Protein AF-A0A1J4JX79-F1 (afdb_monomer)

Radius of gyration: 37.57 Å; Cα contacts (8 Å, |Δi|>4): 504; chains: 1; bounding box: 69×90×106 Å

Mean predicted aligned error: 12.21 Å

Structure (mmCIF, N/CA/C/O backbone):
data_AF-A0A1J4JX79-F1
#
_entry.id   AF-A0A1J4JX79-F1
#
loop_
_atom_site.group_PDB
_atom_site.id
_atom_site.type_symbol
_atom_site.label_atom_id
_atom_site.label_alt_id
_atom_site.label_comp_id
_atom_site.label_asym_id
_atom_site.label_entity_id
_atom_site.label_seq_id
_atom_site.pdbx_PDB_ins_code
_atom_site.Cartn_x
_atom_site.Cartn_y
_atom_site.Cartn_z
_atom_site.occupancy
_atom_site.B_iso_or_equiv
_atom_site.auth_seq_id
_atom_site.auth_comp_id
_atom_site.auth_asym_id
_atom_site.auth_atom_id
_atom_site.pdbx_PDB_model_num
ATOM 1 N N . MET A 1 1 ? 21.842 -24.647 -42.529 1.00 50.19 1 MET A N 1
ATOM 2 C CA . MET A 1 1 ? 20.367 -24.729 -42.440 1.00 50.19 1 MET A CA 1
ATOM 3 C C . MET A 1 1 ? 19.823 -25.209 -43.781 1.00 50.19 1 MET A C 1
ATOM 5 O O . MET A 1 1 ? 20.562 -25.178 -44.765 1.00 50.19 1 MET A O 1
ATOM 9 N N . THR A 1 2 ? 18.577 -25.678 -43.853 1.00 54.56 2 THR A N 1
ATOM 10 C CA . THR A 1 2 ? 17.917 -25.997 -45.130 1.00 54.56 2 THR A CA 1
ATOM 11 C C . THR A 1 2 ? 17.156 -24.779 -45.663 1.00 54.56 2 THR A C 1
ATOM 13 O O . THR A 1 2 ? 16.526 -24.044 -44.906 1.00 54.56 2 THR A O 1
ATOM 16 N N . LYS A 1 3 ? 17.167 -24.562 -46.988 1.00 63.88 3 LYS A N 1
ATOM 17 C CA . LYS A 1 3 ? 16.486 -23.411 -47.630 1.00 63.88 3 LYS A CA 1
ATOM 18 C C . LYS A 1 3 ? 14.965 -23.385 -47.395 1.00 63.88 3 LYS A C 1
ATOM 20 O O . LYS A 1 3 ? 14.329 -22.342 -47.551 1.00 63.88 3 LYS A O 1
ATOM 25 N N . ASN A 1 4 ? 14.390 -24.521 -47.001 1.00 77.12 4 ASN A N 1
ATOM 26 C CA . ASN A 1 4 ? 12.978 -24.656 -46.665 1.00 77.12 4 ASN A CA 1
ATOM 27 C C . ASN A 1 4 ? 12.612 -23.859 -45.401 1.00 77.12 4 ASN A C 1
ATOM 29 O O . ASN A 1 4 ? 11.545 -23.260 -45.370 1.00 77.12 4 ASN A O 1
ATOM 33 N N . GLU A 1 5 ? 13.498 -23.797 -44.401 1.00 84.38 5 GLU A N 1
ATOM 34 C CA . GLU A 1 5 ? 13.237 -23.131 -43.114 1.00 84.38 5 GLU A CA 1
ATOM 35 C C . GLU A 1 5 ? 13.076 -21.611 -43.274 1.00 84.38 5 GLU A C 1
ATOM 37 O O . GLU A 1 5 ? 12.078 -21.043 -42.836 1.00 84.38 5 GLU A O 1
ATOM 42 N N . ALA A 1 6 ? 14.008 -20.958 -43.979 1.00 85.06 6 ALA A N 1
ATOM 43 C CA . ALA A 1 6 ? 13.922 -19.528 -44.285 1.00 85.06 6 ALA A CA 1
ATOM 44 C C . ALA A 1 6 ? 12.691 -19.200 -45.153 1.00 85.06 6 ALA A C 1
ATOM 46 O O . ALA A 1 6 ? 12.017 -18.193 -44.939 1.00 85.06 6 ALA A O 1
ATOM 47 N N . THR A 1 7 ? 12.351 -20.092 -46.093 1.00 86.00 7 THR A N 1
ATOM 48 C CA . THR A 1 7 ? 11.141 -19.979 -46.927 1.00 86.00 7 THR A CA 1
ATOM 49 C C . THR A 1 7 ? 9.857 -20.116 -46.103 1.00 86.00 7 THR A C 1
ATOM 51 O O . THR A 1 7 ? 8.877 -19.427 -46.384 1.00 86.00 7 THR A O 1
ATOM 54 N N . GLN A 1 8 ? 9.845 -20.979 -45.084 1.00 87.19 8 GLN A N 1
ATOM 55 C CA . GLN A 1 8 ? 8.710 -21.142 -44.179 1.00 87.19 8 GLN A CA 1
ATOM 56 C C . GLN A 1 8 ? 8.540 -19.918 -43.269 1.00 87.19 8 GLN A C 1
ATOM 58 O O . GLN A 1 8 ? 7.457 -19.342 -43.250 1.00 87.19 8 GLN A O 1
ATOM 63 N N . TRP A 1 9 ? 9.607 -19.459 -42.608 1.00 89.94 9 TRP A N 1
ATOM 64 C CA . TRP A 1 9 ? 9.582 -18.255 -41.763 1.00 89.94 9 TRP A CA 1
ATOM 65 C C . TRP A 1 9 ? 9.090 -17.011 -42.515 1.00 89.94 9 TRP A C 1
ATOM 67 O O . TRP A 1 9 ? 8.304 -16.223 -41.984 1.00 89.94 9 TRP A O 1
ATOM 77 N N . TRP A 1 10 ? 9.505 -16.850 -43.774 1.00 90.94 10 TRP A N 1
ATOM 78 C CA . TRP A 1 10 ? 9.009 -15.771 -44.622 1.00 90.94 10 TRP A CA 1
ATOM 79 C C . TRP A 1 10 ? 7.499 -15.893 -44.876 1.00 90.94 10 TRP A C 1
ATOM 81 O O . TRP A 1 10 ? 6.762 -14.925 -44.704 1.00 90.94 10 TRP A O 1
ATOM 91 N N . LYS A 1 11 ? 7.012 -17.091 -45.226 1.00 88.94 11 LYS A N 1
ATOM 92 C CA . LYS A 1 11 ? 5.575 -17.348 -45.434 1.00 88.94 11 LYS A CA 1
ATOM 93 C C . LYS A 1 11 ? 4.739 -17.152 -44.173 1.00 88.94 11 LYS A C 1
ATOM 95 O O . LYS A 1 11 ? 3.615 -16.679 -44.272 1.00 88.94 11 LYS A O 1
ATOM 100 N N . GLU A 1 12 ? 5.274 -17.486 -43.004 1.00 89.25 12 GLU A N 1
ATOM 101 C CA . GLU A 1 12 ? 4.622 -17.224 -41.718 1.00 89.25 12 GLU A CA 1
ATOM 102 C C . GLU A 1 12 ? 4.509 -15.707 -41.480 1.00 89.25 12 GLU A C 1
ATOM 104 O O . GLU A 1 12 ? 3.416 -15.202 -41.218 1.00 89.25 12 GLU A O 1
ATOM 109 N N . SER A 1 13 ? 5.605 -14.970 -41.698 1.00 88.06 13 SER A N 1
ATOM 110 C CA . SER A 1 13 ? 5.702 -13.511 -41.510 1.00 88.06 13 SER A CA 1
ATOM 111 C C . SER A 1 13 ? 4.849 -12.678 -42.483 1.00 88.06 13 SER A C 1
ATOM 113 O O . SER A 1 13 ? 4.408 -11.581 -42.131 1.00 88.06 13 SER A O 1
ATOM 115 N N . PHE A 1 14 ? 4.626 -13.183 -43.701 1.00 90.81 14 PHE A N 1
ATOM 116 C CA . PHE A 1 14 ? 3.940 -12.486 -44.800 1.00 90.81 14 PHE A CA 1
ATOM 117 C C . PHE A 1 14 ? 2.671 -13.198 -45.297 1.00 90.81 14 PHE A C 1
ATOM 119 O O . PHE A 1 14 ? 2.181 -12.897 -46.388 1.00 90.81 14 PHE A O 1
ATOM 126 N N . SER A 1 15 ? 2.116 -14.122 -44.511 1.00 84.62 15 SER A N 1
ATOM 127 C CA . SER A 1 15 ? 0.857 -14.802 -44.839 1.00 84.62 15 SER A CA 1
ATOM 128 C C . SER A 1 15 ? -0.275 -13.800 -45.117 1.00 84.62 15 SER A C 1
ATOM 130 O O . SER A 1 15 ? -0.443 -12.822 -44.389 1.00 84.62 15 SER A O 1
ATOM 132 N N . GLN A 1 16 ? -1.059 -14.049 -46.175 1.00 79.38 16 GLN A N 1
ATOM 133 C CA . GLN A 1 16 ? -2.165 -13.193 -46.629 1.00 79.38 16 GLN A CA 1
ATOM 134 C C . GLN A 1 16 ? -1.732 -11.792 -47.120 1.00 79.38 16 GLN A C 1
ATOM 136 O O . GLN A 1 16 ? -2.474 -10.821 -46.959 1.00 79.38 16 GLN A O 1
ATOM 141 N N . THR A 1 17 ? -0.544 -11.664 -47.729 1.00 84.25 17 THR A N 1
ATOM 142 C CA . THR A 1 17 ? -0.040 -10.394 -48.299 1.00 84.25 17 THR A CA 1
ATOM 143 C C . THR A 1 17 ? 0.631 -10.576 -49.669 1.00 84.25 17 THR A C 1
ATOM 145 O O . THR A 1 17 ? 1.074 -11.672 -50.010 1.00 84.25 17 THR A O 1
ATOM 148 N N . ASP A 1 18 ? 0.838 -9.481 -50.415 1.00 82.62 18 ASP A N 1
ATOM 149 C CA . ASP A 1 18 ? 1.574 -9.437 -51.702 1.00 82.62 18 ASP A CA 1
ATOM 150 C C . ASP A 1 18 ? 3.105 -9.695 -51.568 1.00 82.62 18 ASP A C 1
ATOM 152 O O . ASP A 1 18 ? 3.923 -9.329 -52.429 1.00 82.62 18 ASP A O 1
ATOM 156 N N . LEU A 1 19 ? 3.503 -10.295 -50.444 1.00 84.69 19 LEU A N 1
ATOM 157 C CA . LEU A 1 19 ? 4.856 -10.652 -50.034 1.00 84.69 19 LEU A CA 1
ATOM 158 C C . LEU A 1 19 ? 4.998 -12.147 -49.681 1.00 84.69 19 LEU A C 1
ATOM 160 O O . LEU A 1 19 ? 6.068 -12.537 -49.234 1.00 84.69 19 LEU A O 1
ATOM 164 N N . GLU A 1 20 ? 4.001 -13.012 -49.921 1.00 83.81 20 GLU A N 1
ATOM 165 C CA . GLU A 1 20 ? 4.064 -14.461 -49.600 1.00 83.81 20 GLU A CA 1
ATOM 166 C C . GLU A 1 20 ? 5.260 -15.237 -50.210 1.00 83.81 20 GLU A C 1
ATOM 168 O O . GLU A 1 20 ? 5.579 -16.347 -49.771 1.00 83.81 20 GLU A O 1
ATOM 173 N N . THR A 1 21 ? 5.960 -14.674 -51.198 1.00 86.25 21 THR A N 1
ATOM 174 C CA . THR A 1 21 ? 7.211 -15.219 -51.752 1.00 86.25 21 THR A CA 1
ATOM 175 C C . THR A 1 21 ? 8.401 -14.300 -51.477 1.00 86.25 21 THR A C 1
ATOM 177 O O . THR A 1 21 ? 8.317 -13.097 -51.729 1.00 86.25 21 THR A O 1
ATOM 180 N N . ILE A 1 22 ? 9.533 -14.879 -51.055 1.00 87.75 22 ILE A N 1
ATOM 181 C CA . ILE A 1 22 ? 10.810 -14.166 -50.873 1.00 87.75 22 ILE A CA 1
ATOM 182 C C . ILE A 1 22 ? 11.190 -13.422 -52.172 1.00 87.75 22 ILE A C 1
ATOM 184 O O . ILE A 1 22 ? 11.272 -14.066 -53.223 1.00 87.75 22 ILE A O 1
ATOM 188 N N . PRO A 1 23 ? 11.472 -12.103 -52.130 1.00 88.56 23 PRO A N 1
ATOM 189 C CA . PRO A 1 23 ? 11.914 -11.345 -53.296 1.00 88.56 23 PRO A CA 1
ATOM 190 C C . PRO A 1 23 ? 13.209 -11.902 -53.903 1.00 88.56 23 PRO A C 1
ATOM 192 O O . PRO A 1 23 ? 14.272 -11.874 -53.280 1.00 88.56 23 PRO A O 1
ATOM 195 N N . SER A 1 24 ? 13.126 -12.363 -55.154 1.00 87.75 24 SER A N 1
ATOM 196 C CA . SER A 1 24 ? 14.266 -12.827 -55.961 1.00 87.75 24 SER A CA 1
ATOM 197 C C . SER A 1 24 ? 15.098 -11.692 -56.571 1.00 87.75 24 SER A C 1
ATOM 199 O O . SER A 1 24 ? 16.124 -11.946 -57.197 1.00 87.75 24 SER A O 1
ATOM 201 N N . GLN A 1 25 ? 14.646 -10.449 -56.411 1.00 90.00 25 GLN A N 1
ATOM 202 C CA . GLN A 1 25 ? 15.333 -9.214 -56.784 1.00 90.00 25 GLN A CA 1
ATOM 203 C C . GLN A 1 25 ? 15.299 -8.259 -55.586 1.00 90.00 25 GLN A C 1
ATOM 205 O O . GLN A 1 25 ? 14.401 -8.351 -54.747 1.00 90.00 25 GLN A O 1
ATOM 210 N N . CYS A 1 26 ? 16.278 -7.359 -55.504 1.00 90.06 26 CYS A N 1
ATOM 211 C CA . CYS A 1 26 ? 16.371 -6.369 -54.434 1.00 90.06 26 CYS A CA 1
ATOM 212 C C . CYS A 1 26 ? 15.143 -5.428 -54.469 1.00 90.06 26 CYS A C 1
ATOM 214 O O . CYS A 1 26 ? 14.923 -4.792 -55.502 1.00 90.06 26 CYS A O 1
ATOM 216 N N . PRO A 1 27 ? 14.301 -5.363 -53.414 1.00 91.75 27 PRO A N 1
ATOM 217 C CA . PRO A 1 27 ? 13.085 -4.555 -53.453 1.00 91.75 27 PRO A CA 1
ATOM 218 C C . PRO A 1 27 ? 13.373 -3.049 -53.376 1.00 91.75 27 PRO A C 1
ATOM 220 O O . PRO A 1 27 ? 14.369 -2.615 -52.797 1.00 91.75 27 PRO A O 1
ATOM 223 N N . ASN A 1 28 ? 12.457 -2.238 -53.914 1.00 91.88 28 ASN A N 1
ATOM 224 C CA . ASN A 1 28 ? 12.521 -0.783 -53.764 1.00 91.88 28 ASN A CA 1
ATOM 225 C C . ASN A 1 28 ? 12.339 -0.352 -52.297 1.00 91.88 28 ASN A C 1
ATOM 227 O O . ASN A 1 28 ? 11.835 -1.115 -51.469 1.00 91.88 28 ASN A O 1
ATOM 231 N N . ILE A 1 29 ? 12.721 0.887 -51.971 1.00 92.62 29 ILE A N 1
ATOM 232 C CA . ILE A 1 29 ? 12.722 1.398 -50.585 1.00 92.62 29 ILE A CA 1
ATOM 233 C C . ILE A 1 29 ? 11.341 1.267 -49.915 1.00 92.62 29 ILE A C 1
ATOM 235 O O . ILE A 1 29 ? 11.257 0.900 -48.744 1.00 92.62 29 ILE A O 1
ATOM 239 N N . ALA A 1 30 ? 10.251 1.511 -50.649 1.00 90.94 30 ALA A N 1
ATOM 240 C CA . ALA A 1 30 ? 8.893 1.401 -50.113 1.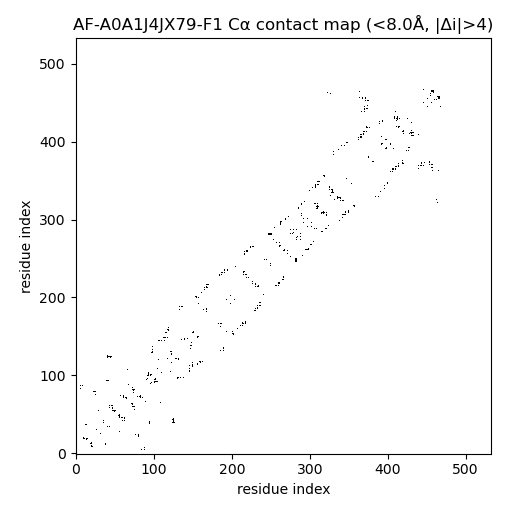00 90.94 30 ALA A CA 1
ATOM 241 C C . ALA A 1 30 ? 8.545 -0.044 -49.704 1.00 90.94 30 ALA A C 1
ATOM 243 O O . ALA A 1 30 ? 8.109 -0.275 -48.575 1.00 90.94 30 ALA A O 1
ATOM 244 N N . LYS A 1 31 ? 8.809 -1.021 -50.583 1.00 91.25 31 LYS A N 1
ATOM 245 C CA . LYS A 1 31 ? 8.574 -2.448 -50.311 1.00 91.25 31 LYS A CA 1
ATOM 246 C C . LYS A 1 31 ? 9.560 -3.006 -49.275 1.00 91.25 31 LYS A C 1
ATOM 248 O O . LYS A 1 31 ? 9.201 -3.887 -48.502 1.00 91.25 31 LYS A O 1
ATOM 253 N N . ALA A 1 32 ? 10.773 -2.456 -49.184 1.00 92.00 32 ALA A N 1
ATOM 254 C CA . ALA A 1 32 ? 11.719 -2.771 -48.114 1.00 92.00 32 ALA A CA 1
ATOM 255 C C . ALA A 1 32 ? 11.209 -2.306 -46.735 1.00 92.00 32 ALA A C 1
ATOM 257 O O . ALA A 1 32 ? 11.240 -3.074 -45.780 1.00 92.00 32 ALA A O 1
ATOM 258 N N . ILE A 1 33 ? 10.674 -1.083 -46.630 1.00 91.31 33 ILE A N 1
ATOM 259 C CA . ILE A 1 33 ? 10.071 -0.558 -45.391 1.00 91.31 33 ILE A CA 1
ATOM 260 C C . ILE A 1 33 ? 8.865 -1.403 -44.950 1.00 91.31 33 ILE A C 1
ATOM 262 O O . ILE A 1 33 ? 8.734 -1.702 -43.761 1.00 91.31 33 ILE A O 1
ATOM 266 N N . GLU A 1 34 ? 8.013 -1.828 -45.887 1.00 90.94 34 GLU A N 1
ATOM 267 C CA . GLU A 1 34 ? 6.918 -2.773 -45.622 1.00 90.94 34 GLU A CA 1
ATOM 268 C C . GLU A 1 34 ? 7.440 -4.101 -45.045 1.00 90.94 34 GLU A C 1
ATOM 270 O O . GLU A 1 34 ? 6.953 -4.556 -44.007 1.00 90.94 34 GLU A O 1
ATOM 275 N N . ILE A 1 35 ? 8.487 -4.671 -45.655 1.00 93.12 35 ILE A N 1
ATOM 276 C CA . ILE A 1 35 ? 9.159 -5.887 -45.178 1.00 93.12 35 ILE A CA 1
ATOM 277 C C . ILE A 1 35 ? 9.687 -5.699 -43.746 1.00 93.12 35 ILE A C 1
ATOM 279 O O . ILE A 1 35 ? 9.335 -6.476 -42.857 1.00 93.12 35 ILE A O 1
ATOM 283 N N . TRP A 1 36 ? 10.474 -4.653 -43.468 1.00 93.50 36 TRP A N 1
ATOM 284 C CA . TRP A 1 36 ? 11.055 -4.441 -42.132 1.00 93.50 36 TRP A CA 1
ATOM 285 C C . TRP A 1 36 ? 10.000 -4.199 -41.049 1.00 93.50 36 TRP A C 1
ATOM 287 O O . TRP A 1 36 ? 10.174 -4.649 -39.919 1.00 93.50 36 TRP A O 1
ATOM 297 N N . THR A 1 37 ? 8.866 -3.585 -41.402 1.00 89.06 37 THR A N 1
ATOM 298 C CA . THR A 1 37 ? 7.715 -3.400 -40.498 1.00 89.06 37 THR A CA 1
ATOM 299 C C . THR A 1 37 ? 7.118 -4.735 -40.020 1.00 89.06 37 THR A C 1
ATOM 301 O O . THR A 1 37 ? 6.437 -4.766 -38.995 1.00 89.06 37 THR A O 1
ATOM 304 N N . LYS A 1 38 ? 7.393 -5.845 -40.721 1.00 89.25 38 LYS A N 1
ATOM 305 C CA . LYS A 1 38 ? 7.024 -7.209 -40.315 1.00 89.25 38 LYS A CA 1
ATOM 306 C C . LYS A 1 38 ? 8.172 -7.985 -39.664 1.00 89.25 38 LYS A C 1
ATOM 308 O O . LYS A 1 38 ? 7.941 -8.604 -38.632 1.00 89.25 38 LYS A O 1
ATOM 313 N N . ILE A 1 39 ? 9.378 -7.970 -40.249 1.00 91.12 39 ILE A N 1
ATOM 314 C CA . ILE A 1 39 ? 10.465 -8.900 -39.860 1.00 91.12 39 ILE A CA 1
ATOM 315 C C . ILE A 1 39 ? 11.665 -8.274 -39.138 1.00 91.12 39 ILE A C 1
ATOM 317 O O . ILE A 1 39 ? 12.520 -9.018 -38.663 1.00 91.12 39 ILE A O 1
ATOM 321 N N . SER A 1 40 ? 11.785 -6.943 -39.056 1.00 93.31 40 SER A N 1
ATOM 322 C CA . SER A 1 40 ? 12.853 -6.315 -38.265 1.00 93.31 40 SER A CA 1
ATOM 323 C C . SER A 1 40 ? 12.561 -4.853 -37.888 1.00 93.31 40 SER A C 1
ATOM 325 O O . SER A 1 40 ? 12.844 -3.941 -38.677 1.00 93.31 40 SER A O 1
ATOM 327 N N . PRO A 1 41 ? 12.105 -4.582 -36.648 1.00 89.62 41 PRO A N 1
ATOM 328 C CA . PRO A 1 41 ? 12.061 -3.214 -36.137 1.00 89.62 41 PRO A CA 1
ATOM 329 C C . PRO A 1 41 ? 13.470 -2.606 -36.013 1.00 89.62 41 PRO A C 1
ATOM 331 O O . PRO A 1 41 ? 13.636 -1.404 -36.215 1.00 89.62 41 PRO A O 1
ATOM 334 N N . VAL A 1 42 ? 14.498 -3.435 -35.781 1.00 93.81 42 VAL A N 1
ATOM 335 C CA . VAL A 1 42 ? 15.901 -3.005 -35.672 1.00 93.81 42 VAL A CA 1
ATOM 336 C C . VAL A 1 42 ? 16.385 -2.360 -36.972 1.00 93.81 42 VAL A C 1
ATOM 338 O O . VAL A 1 42 ? 16.897 -1.2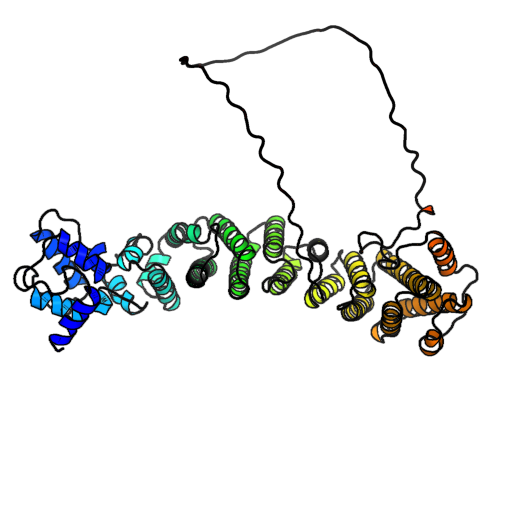38 -36.942 1.00 93.81 42 VAL A O 1
ATOM 341 N N . ILE A 1 43 ? 16.193 -3.029 -38.114 1.00 94.06 43 ILE A N 1
ATOM 342 C CA . ILE A 1 43 ? 16.592 -2.509 -39.430 1.00 94.06 43 ILE A CA 1
ATOM 343 C C . ILE A 1 43 ? 15.738 -1.292 -39.798 1.00 94.06 43 ILE A C 1
ATOM 345 O O . ILE A 1 43 ? 16.286 -0.286 -40.253 1.00 94.06 43 ILE A O 1
ATOM 349 N N . LEU A 1 44 ? 14.426 -1.332 -39.535 1.00 92.75 44 LEU A N 1
ATOM 350 C CA . LEU A 1 44 ? 13.517 -0.209 -39.790 1.00 92.75 44 LEU A CA 1
ATOM 351 C C . LEU A 1 44 ? 13.903 1.067 -39.019 1.00 92.75 44 LEU A C 1
ATOM 353 O O . LEU A 1 44 ? 13.766 2.173 -39.543 1.00 92.75 44 LEU A O 1
ATOM 357 N N . ALA A 1 45 ? 14.368 0.929 -37.775 1.00 91.44 45 ALA A N 1
ATOM 358 C CA . ALA A 1 45 ? 14.716 2.059 -36.919 1.00 91.44 45 ALA A CA 1
ATOM 359 C C . ALA A 1 45 ? 16.104 2.652 -37.207 1.00 91.44 45 ALA A C 1
ATOM 361 O O . ALA A 1 45 ? 16.251 3.872 -37.120 1.00 91.44 45 ALA A O 1
ATOM 362 N N . ASN A 1 46 ? 17.091 1.804 -37.531 1.00 90.81 46 ASN A N 1
ATOM 363 C CA . ASN A 1 46 ? 18.514 2.173 -37.606 1.00 90.81 46 ASN A CA 1
ATOM 364 C C . ASN A 1 46 ? 19.052 2.353 -39.037 1.00 90.81 46 ASN A C 1
ATOM 366 O O . ASN A 1 46 ? 20.198 2.771 -39.208 1.00 90.81 46 ASN A O 1
ATOM 370 N N . THR A 1 47 ? 18.257 2.054 -40.067 1.00 89.69 47 THR A N 1
ATOM 371 C CA 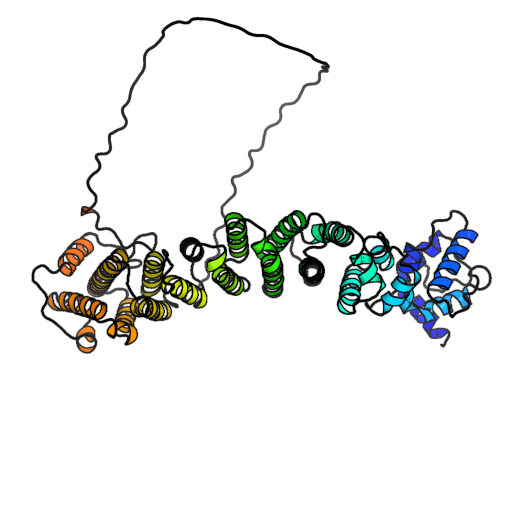. THR A 1 47 ? 18.608 2.387 -41.457 1.00 89.69 47 THR A CA 1
ATOM 372 C C . THR A 1 47 ? 18.276 3.850 -41.738 1.00 89.69 47 THR A C 1
ATOM 374 O O . THR A 1 47 ? 17.170 4.318 -41.453 1.00 89.69 47 THR A O 1
ATOM 377 N N . ASN A 1 48 ? 19.216 4.582 -42.335 1.00 78.44 48 ASN A N 1
ATOM 378 C CA . ASN A 1 48 ? 18.989 5.970 -42.728 1.00 78.44 48 ASN A CA 1
ATOM 379 C C . ASN A 1 48 ? 17.933 6.070 -43.840 1.00 78.44 48 ASN A C 1
ATOM 381 O O . ASN A 1 48 ? 17.903 5.264 -44.772 1.00 78.44 48 ASN A O 1
ATOM 385 N N . LYS A 1 49 ? 17.102 7.117 -43.791 1.00 76.12 49 LYS A N 1
ATOM 386 C CA . LYS A 1 49 ? 16.257 7.486 -44.932 1.00 76.12 49 LYS A CA 1
ATOM 387 C C . LYS A 1 49 ? 17.137 8.121 -46.009 1.00 76.12 49 LYS A C 1
ATOM 389 O O . LYS A 1 49 ? 17.621 9.233 -45.827 1.00 76.12 49 LYS A O 1
ATOM 394 N N . HIS A 1 50 ? 17.329 7.394 -47.102 1.00 81.88 50 HIS A N 1
ATOM 395 C CA . HIS A 1 50 ? 17.983 7.860 -48.320 1.00 81.88 50 HIS A CA 1
ATOM 396 C C . HIS A 1 50 ? 16.952 7.901 -49.450 1.00 81.88 50 HIS A C 1
ATOM 398 O O . HIS A 1 50 ? 16.132 6.992 -49.549 1.00 81.88 50 HIS A O 1
ATOM 404 N N . ASP A 1 51 ? 17.025 8.909 -50.319 1.00 78.38 51 ASP A N 1
ATOM 405 C CA . ASP A 1 51 ? 16.179 8.992 -51.523 1.00 78.38 51 ASP A CA 1
ATOM 406 C C . ASP A 1 51 ? 16.705 8.103 -52.672 1.00 78.38 51 ASP A C 1
ATOM 408 O O . ASP A 1 51 ? 16.004 7.848 -53.649 1.00 78.38 51 ASP A O 1
ATOM 412 N N . ASN A 1 52 ? 17.946 7.615 -52.548 1.00 90.06 52 ASN A N 1
ATOM 413 C CA . ASN A 1 52 ? 18.610 6.704 -53.479 1.00 90.06 52 ASN A CA 1
ATOM 414 C C . ASN A 1 52 ? 18.579 5.262 -52.948 1.00 90.06 52 ASN A C 1
ATOM 416 O O . ASN A 1 52 ? 19.027 4.992 -51.831 1.00 90.06 52 ASN A O 1
ATOM 420 N N . GLU A 1 53 ? 18.133 4.320 -53.782 1.00 88.38 53 GLU A N 1
ATOM 421 C CA . GLU A 1 53 ? 18.097 2.891 -53.452 1.00 88.38 53 GLU A CA 1
ATOM 422 C C . GLU A 1 53 ? 19.490 2.304 -53.184 1.00 88.38 53 GLU A C 1
ATOM 424 O O . GLU A 1 53 ? 19.617 1.367 -52.398 1.00 88.38 53 GLU A O 1
ATOM 429 N N . GLU A 1 54 ? 20.549 2.839 -53.805 1.00 88.50 54 GLU A N 1
ATOM 430 C CA . GLU A 1 54 ? 21.910 2.352 -53.557 1.00 88.50 54 GLU A CA 1
ATOM 431 C C . GLU A 1 54 ? 22.404 2.688 -52.153 1.00 88.50 54 GLU A C 1
ATOM 433 O O . GLU A 1 54 ? 22.833 1.791 -51.427 1.00 88.50 54 GLU A O 1
ATOM 438 N N . ASP A 1 55 ? 22.291 3.951 -51.745 1.00 90.50 55 ASP A N 1
ATOM 439 C CA . ASP A 1 55 ? 22.710 4.383 -50.412 1.00 90.50 55 ASP A CA 1
ATOM 440 C C . ASP A 1 55 ? 21.831 3.760 -49.320 1.00 90.50 55 ASP A C 1
ATOM 442 O O . ASP A 1 55 ? 22.339 3.382 -48.265 1.00 90.50 55 ASP A O 1
ATOM 446 N N . TYR A 1 56 ? 20.537 3.552 -49.599 1.00 94.06 56 TYR A N 1
ATOM 447 C CA . TYR A 1 56 ? 19.635 2.815 -48.717 1.00 94.06 56 TYR A CA 1
ATOM 448 C C . TYR A 1 56 ? 20.101 1.370 -48.481 1.00 94.06 56 TYR A C 1
ATOM 450 O O . TYR A 1 56 ? 20.358 0.984 -47.341 1.00 94.06 56 TYR A O 1
ATOM 458 N N . TRP A 1 57 ? 20.269 0.567 -49.537 1.00 93.12 57 TRP A N 1
ATOM 459 C CA . TRP A 1 57 ? 20.656 -0.841 -49.380 1.00 93.12 57 TRP A CA 1
ATOM 460 C C . TRP A 1 57 ? 22.080 -1.015 -48.847 1.00 93.12 57 TRP A C 1
ATOM 462 O O . TRP A 1 57 ? 22.338 -1.930 -48.064 1.00 93.12 57 TRP A O 1
ATOM 472 N N . LYS A 1 58 ? 22.981 -0.082 -49.166 1.00 92.19 58 LYS A N 1
ATOM 473 C CA . LYS A 1 58 ? 24.314 0.013 -48.562 1.00 92.19 58 LYS A CA 1
ATOM 474 C C . LYS A 1 58 ? 24.253 0.375 -47.073 1.00 92.19 58 LYS A C 1
ATOM 476 O O . LYS A 1 58 ? 25.040 -0.160 -46.292 1.00 92.19 58 LYS A O 1
ATOM 481 N N . SER A 1 59 ? 23.309 1.222 -46.649 1.00 93.12 59 SER A N 1
ATOM 482 C CA . SER A 1 59 ? 23.040 1.504 -45.230 1.00 93.12 59 SER A CA 1
ATOM 483 C C . SER A 1 59 ? 22.530 0.254 -44.499 1.00 93.12 59 SER A C 1
ATOM 485 O O . SER A 1 59 ? 23.080 -0.079 -43.449 1.00 93.12 59 SER A O 1
ATOM 487 N N . VAL A 1 60 ? 21.588 -0.496 -45.089 1.00 94.38 60 VAL A N 1
ATOM 488 C CA . VAL A 1 60 ? 21.100 -1.784 -44.552 1.00 94.38 60 VAL A CA 1
ATOM 489 C C . VAL A 1 60 ? 22.241 -2.806 -44.422 1.00 94.38 60 VAL A C 1
ATOM 491 O O . VAL A 1 60 ? 22.412 -3.406 -43.360 1.00 94.38 60 VAL A O 1
ATOM 494 N N . GLN A 1 61 ? 23.065 -2.979 -45.464 1.00 94.31 61 GLN A N 1
ATOM 495 C CA . GLN A 1 61 ? 24.217 -3.890 -45.433 1.00 94.31 61 GLN A CA 1
ATOM 496 C C . GLN A 1 61 ? 25.217 -3.487 -44.335 1.00 94.31 61 GLN A C 1
ATOM 498 O O . GLN A 1 61 ? 25.631 -4.328 -43.539 1.00 94.31 61 GLN A O 1
ATOM 503 N N . THR A 1 62 ? 25.548 -2.193 -44.241 1.00 93.75 62 THR A N 1
ATOM 504 C CA . THR A 1 62 ? 26.463 -1.646 -43.222 1.00 93.75 62 THR A CA 1
ATOM 505 C C . THR A 1 62 ? 25.923 -1.833 -41.801 1.00 93.75 62 THR A C 1
ATOM 507 O O . THR A 1 62 ? 26.697 -2.072 -40.878 1.00 93.75 62 THR A O 1
ATOM 510 N N . LEU A 1 63 ? 24.604 -1.737 -41.601 1.00 94.31 63 LEU A N 1
ATOM 511 C CA . LEU A 1 63 ? 23.963 -2.008 -40.313 1.00 94.31 63 LEU A CA 1
ATOM 512 C C . LEU A 1 63 ? 24.091 -3.489 -39.932 1.00 94.31 63 LEU A C 1
ATOM 514 O O . LEU A 1 63 ? 24.576 -3.793 -38.844 1.00 94.31 63 LEU A O 1
ATOM 518 N N . MET A 1 64 ? 23.736 -4.407 -40.835 1.00 94.31 64 MET A N 1
ATOM 519 C CA . MET A 1 64 ? 23.888 -5.849 -40.597 1.00 94.31 64 MET A CA 1
ATOM 520 C C . MET A 1 64 ? 25.339 -6.240 -40.302 1.00 94.31 64 MET A C 1
ATOM 522 O O . MET A 1 64 ? 25.594 -7.041 -39.407 1.00 94.31 64 MET A O 1
ATOM 526 N N . GLN A 1 65 ? 26.295 -5.616 -40.989 1.00 94.38 65 GLN A N 1
ATOM 527 C CA . GLN A 1 65 ? 27.726 -5.878 -40.826 1.00 94.38 65 GLN A CA 1
ATOM 528 C C . GLN A 1 65 ? 28.304 -5.328 -39.507 1.00 94.38 65 GLN A C 1
ATOM 530 O O . GLN A 1 65 ? 29.368 -5.764 -39.079 1.00 94.38 65 GLN A O 1
ATOM 535 N N . LYS A 1 66 ? 27.595 -4.411 -38.830 1.00 93.19 66 LYS A N 1
ATOM 536 C CA . LYS A 1 66 ? 27.880 -4.016 -37.437 1.00 93.19 66 LYS A CA 1
ATOM 537 C C . LYS A 1 66 ? 27.241 -4.957 -36.418 1.00 93.19 66 LYS A C 1
ATOM 539 O O . LYS A 1 66 ? 27.839 -5.201 -35.379 1.00 93.19 66 LYS A O 1
ATOM 544 N N . LEU A 1 67 ? 26.025 -5.437 -36.691 1.00 92.06 67 LEU A N 1
ATOM 545 C CA . LEU A 1 67 ? 25.269 -6.312 -35.787 1.00 92.06 67 LEU A CA 1
ATOM 546 C C . LEU A 1 67 ? 25.823 -7.743 -35.742 1.00 92.06 67 LEU A C 1
ATOM 548 O O . LEU A 1 67 ? 25.659 -8.424 -34.732 1.00 92.06 67 LEU A O 1
ATOM 552 N N . VAL A 1 68 ? 26.459 -8.190 -36.829 1.00 92.62 68 VAL A N 1
ATOM 553 C CA . VAL A 1 68 ? 27.009 -9.542 -36.985 1.00 92.62 68 VAL A CA 1
ATOM 554 C C . VAL A 1 68 ? 28.433 -9.462 -37.571 1.00 92.62 68 VAL A C 1
ATOM 556 O O . VAL A 1 68 ? 28.651 -9.831 -38.726 1.00 92.62 68 VAL A O 1
ATOM 559 N N . PRO A 1 69 ? 29.417 -8.933 -36.815 1.00 88.19 69 PRO A N 1
ATOM 560 C CA . PRO A 1 69 ? 30.738 -8.581 -37.351 1.00 88.19 69 PRO A CA 1
ATOM 561 C C . PRO A 1 69 ? 31.557 -9.785 -37.843 1.00 88.19 69 PRO A C 1
ATOM 563 O O . PRO A 1 69 ? 32.403 -9.630 -38.722 1.00 88.19 69 PRO A O 1
ATOM 566 N N . ASP A 1 70 ? 31.287 -10.983 -37.319 1.00 89.19 70 ASP A N 1
ATOM 567 C CA . ASP A 1 70 ? 31.978 -12.224 -37.691 1.00 89.19 70 ASP A CA 1
ATOM 568 C C . ASP A 1 70 ? 31.449 -12.861 -38.996 1.00 89.19 70 ASP A C 1
ATOM 570 O O . ASP A 1 70 ? 31.955 -13.898 -39.430 1.00 89.19 70 ASP A O 1
ATOM 574 N N . GLN A 1 71 ? 30.428 -12.273 -39.639 1.00 90.38 71 GLN A N 1
ATOM 575 C CA . GLN A 1 71 ? 29.829 -12.786 -40.877 1.00 90.38 71 GLN A CA 1
ATOM 576 C C . GLN A 1 71 ? 30.037 -11.837 -42.067 1.00 90.38 71 GLN A C 1
ATOM 578 O O . GLN A 1 71 ? 29.866 -10.620 -41.989 1.00 90.38 71 GLN A O 1
ATOM 583 N N . SER A 1 72 ? 30.367 -12.411 -43.228 1.00 92.75 72 SER A N 1
ATOM 584 C CA . SER A 1 72 ? 30.489 -11.658 -44.480 1.00 92.75 72 SER A CA 1
ATOM 585 C C . SER A 1 72 ? 29.101 -11.372 -45.059 1.00 92.75 72 SER A C 1
ATOM 587 O O . SER A 1 72 ? 28.503 -12.231 -45.705 1.00 92.75 72 SER A O 1
ATOM 589 N N . ILE A 1 73 ? 28.576 -10.170 -44.805 1.00 94.38 73 ILE A N 1
ATOM 590 C CA . ILE A 1 73 ? 27.250 -9.760 -45.280 1.00 94.38 73 ILE A CA 1
ATOM 591 C C . ILE A 1 73 ? 27.288 -9.495 -46.799 1.00 94.38 73 ILE A C 1
ATOM 593 O O . ILE A 1 73 ? 27.971 -8.559 -47.232 1.00 94.38 73 ILE A O 1
ATOM 597 N N . PRO A 1 74 ? 26.561 -10.271 -47.625 1.00 92.94 74 PRO A N 1
ATOM 598 C CA . PRO A 1 74 ? 26.522 -10.077 -49.069 1.00 92.94 74 PRO A CA 1
ATOM 599 C C . PRO A 1 74 ? 25.810 -8.771 -49.437 1.00 92.94 74 PRO A C 1
ATOM 601 O O . PRO A 1 74 ? 24.917 -8.313 -48.725 1.00 92.94 74 PRO A O 1
ATOM 604 N N . ASP A 1 75 ? 26.191 -8.189 -50.574 1.00 91.69 75 ASP A N 1
ATOM 605 C CA . ASP A 1 75 ? 25.513 -7.018 -51.135 1.00 91.69 75 ASP A CA 1
ATOM 606 C C . ASP A 1 75 ? 24.074 -7.384 -51.571 1.00 91.69 75 ASP A C 1
ATOM 608 O O . ASP A 1 75 ? 23.904 -8.273 -52.417 1.00 91.69 75 ASP A O 1
ATOM 612 N N . PRO A 1 76 ? 23.036 -6.698 -51.052 1.00 90.94 76 PRO A N 1
ATOM 613 C CA . PRO A 1 76 ? 21.649 -6.939 -51.437 1.00 90.94 76 PRO A CA 1
ATOM 614 C C . PRO A 1 76 ? 21.365 -6.740 -52.933 1.00 90.94 76 PRO A C 1
ATOM 616 O O . PRO A 1 76 ? 20.488 -7.420 -53.463 1.00 90.94 76 PRO A O 1
ATOM 619 N N . LYS A 1 77 ? 22.091 -5.866 -53.652 1.00 89.06 77 LYS A N 1
ATOM 620 C CA . LYS A 1 77 ? 21.874 -5.667 -55.097 1.00 89.06 77 LYS A CA 1
ATOM 621 C C . LYS A 1 77 ? 22.303 -6.879 -55.924 1.00 89.06 77 LYS A C 1
ATOM 623 O O . LYS A 1 77 ? 21.560 -7.296 -56.808 1.00 89.06 77 LYS A O 1
ATOM 628 N N . SER A 1 78 ? 23.478 -7.447 -55.652 1.00 90.19 78 SER A N 1
ATOM 629 C CA . SER A 1 78 ? 24.031 -8.575 -56.418 1.00 90.19 78 SER A CA 1
ATOM 630 C C . SER A 1 78 ? 23.646 -9.959 -55.884 1.00 90.19 78 SER A C 1
ATOM 632 O O . SER A 1 78 ? 23.669 -10.923 -56.651 1.00 90.19 78 SER A O 1
ATOM 634 N N . LYS A 1 79 ? 23.295 -10.090 -54.596 1.00 92.88 79 LYS A N 1
ATOM 635 C CA . LYS A 1 79 ? 23.089 -11.387 -53.919 1.00 92.88 79 LYS A CA 1
ATOM 636 C C . LYS A 1 79 ? 21.926 -11.389 -52.915 1.00 92.88 79 LYS A C 1
ATOM 638 O O . LYS A 1 79 ? 22.032 -11.945 -51.821 1.00 92.88 79 LYS A O 1
ATOM 643 N N . ILE A 1 80 ? 20.784 -10.817 -53.301 1.00 91.75 80 ILE A N 1
ATOM 644 C CA . ILE A 1 80 ? 19.603 -10.671 -52.430 1.00 91.75 80 ILE A CA 1
ATOM 645 C C . ILE A 1 80 ? 19.155 -11.973 -51.730 1.00 91.75 80 ILE A C 1
ATOM 647 O O . ILE A 1 80 ? 18.790 -11.949 -50.559 1.00 91.75 80 ILE A O 1
ATOM 651 N N . LEU A 1 81 ? 19.232 -13.130 -52.402 1.00 90.81 81 LEU A N 1
ATOM 652 C CA . LEU A 1 81 ? 18.830 -14.415 -51.813 1.00 90.81 81 LEU A CA 1
ATOM 653 C C . LEU A 1 81 ? 19.787 -14.894 -50.710 1.00 90.81 81 LEU A C 1
ATOM 655 O O . LEU A 1 81 ? 19.329 -15.455 -49.718 1.00 90.81 81 LEU A O 1
ATOM 659 N N . ASP A 1 82 ? 21.094 -14.654 -50.848 1.00 91.88 82 ASP A N 1
ATOM 660 C CA . ASP A 1 82 ? 22.073 -14.975 -49.801 1.00 91.88 82 ASP A CA 1
ATOM 661 C C . ASP A 1 82 ? 21.905 -14.022 -48.605 1.00 91.88 82 ASP A C 1
ATOM 663 O O . ASP A 1 82 ? 22.007 -14.441 -47.453 1.00 91.88 82 ASP A O 1
ATOM 667 N N . PHE A 1 83 ? 21.560 -12.758 -48.878 1.00 93.69 83 PHE A N 1
ATOM 668 C CA . PHE A 1 83 ? 21.241 -11.756 -47.861 1.00 93.69 83 PHE A CA 1
ATOM 669 C C . PHE A 1 83 ? 20.000 -12.138 -47.030 1.00 93.69 83 PHE A C 1
ATOM 671 O O . PHE A 1 83 ? 20.051 -12.083 -45.801 1.00 93.69 83 PHE A O 1
ATOM 678 N N . TRP A 1 84 ? 18.919 -12.618 -47.663 1.00 92.44 84 TRP A N 1
ATOM 679 C CA . TRP A 1 84 ? 17.740 -13.124 -46.942 1.00 92.44 84 TRP A CA 1
ATOM 680 C C . TRP A 1 84 ? 18.045 -14.345 -46.059 1.00 92.44 84 TRP A C 1
ATOM 682 O O . TRP A 1 84 ? 17.495 -14.444 -44.963 1.00 92.44 84 TRP A O 1
ATOM 692 N N . ASN A 1 85 ? 18.934 -15.251 -46.489 1.00 91.00 85 ASN A N 1
ATOM 693 C CA . ASN A 1 85 ? 19.344 -16.393 -45.659 1.00 91.00 85 ASN A CA 1
ATOM 694 C C . ASN A 1 85 ? 20.090 -15.925 -44.397 1.00 91.00 85 ASN A C 1
ATOM 696 O O . ASN A 1 85 ? 19.760 -16.362 -43.301 1.00 91.00 85 ASN A O 1
ATOM 700 N N . ILE A 1 86 ? 21.023 -14.974 -44.526 1.00 92.81 86 ILE A N 1
ATOM 701 C CA . ILE A 1 86 ? 21.752 -14.405 -43.378 1.00 92.81 86 ILE A CA 1
ATOM 702 C C . ILE A 1 86 ? 20.821 -13.631 -42.431 1.00 92.81 86 ILE A C 1
ATOM 704 O O . ILE A 1 86 ? 21.011 -13.683 -41.216 1.00 92.81 86 ILE A O 1
ATOM 708 N N . LEU A 1 87 ? 19.779 -12.965 -42.940 1.00 92.31 87 LEU A N 1
ATOM 709 C CA . LEU A 1 87 ? 18.745 -12.365 -42.088 1.00 92.31 87 LEU A CA 1
ATOM 710 C C . LEU A 1 87 ? 17.942 -13.419 -41.308 1.00 92.31 87 LEU A C 1
ATOM 712 O O . LEU A 1 87 ? 17.680 -13.214 -40.125 1.00 92.31 87 LEU A O 1
ATOM 716 N N . TYR A 1 88 ? 17.595 -14.553 -41.927 1.00 93.00 88 TYR A N 1
ATOM 717 C CA . TYR A 1 88 ? 16.942 -15.668 -41.232 1.00 93.00 88 TYR A CA 1
ATOM 718 C C . TYR A 1 88 ? 17.848 -16.298 -40.162 1.00 93.00 88 TYR A C 1
ATOM 720 O O . TYR A 1 88 ? 17.419 -16.490 -39.023 1.00 93.00 88 TYR A O 1
ATOM 728 N N . ASP A 1 89 ? 19.107 -16.584 -40.504 1.00 92.94 89 ASP A N 1
ATOM 729 C CA . ASP A 1 89 ? 20.069 -17.222 -39.598 1.00 92.94 89 ASP A CA 1
ATOM 730 C C . ASP A 1 89 ? 20.379 -16.337 -38.371 1.00 92.94 89 ASP A C 1
ATOM 732 O O . ASP A 1 89 ? 20.655 -16.854 -37.290 1.00 92.94 89 ASP A O 1
ATOM 736 N N . ASN A 1 90 ? 20.246 -15.009 -38.503 1.00 93.56 90 ASN A N 1
ATOM 737 C CA . ASN A 1 90 ? 20.419 -14.028 -37.424 1.00 93.56 90 ASN A CA 1
ATOM 738 C C . ASN A 1 90 ? 19.087 -13.408 -36.933 1.00 93.56 90 ASN A C 1
ATOM 740 O O . ASN A 1 90 ? 19.093 -12.327 -36.337 1.00 93.56 90 ASN A O 1
ATOM 744 N N . LYS A 1 91 ? 17.938 -14.072 -37.156 1.00 91.94 91 LYS A N 1
ATOM 745 C CA . LYS A 1 91 ? 16.591 -13.522 -36.876 1.00 91.94 91 LYS A CA 1
ATOM 746 C C . LYS A 1 91 ? 16.407 -12.970 -35.455 1.00 91.94 91 LYS A C 1
ATOM 748 O O . LYS A 1 91 ? 15.797 -11.920 -35.285 1.00 91.94 91 LYS A O 1
ATOM 753 N N . THR A 1 92 ? 17.007 -13.608 -34.450 1.00 93.12 92 THR A N 1
ATOM 754 C CA . THR A 1 92 ? 16.954 -13.185 -33.037 1.00 93.12 92 THR A CA 1
ATOM 755 C C . THR A 1 92 ? 17.722 -11.895 -32.732 1.00 93.12 92 THR A C 1
ATOM 757 O O . THR A 1 92 ? 17.495 -11.304 -31.685 1.00 93.12 92 THR A O 1
ATOM 760 N N . ILE A 1 93 ? 18.615 -11.435 -33.616 1.00 92.44 93 ILE A N 1
ATOM 761 C CA . ILE A 1 93 ? 19.337 -10.157 -33.468 1.00 92.44 93 ILE A CA 1
ATOM 762 C C . ILE A 1 93 ? 18.542 -9.012 -34.115 1.00 92.44 93 ILE A C 1
ATOM 764 O O . ILE A 1 93 ? 18.522 -7.893 -33.605 1.00 92.44 93 ILE A O 1
ATOM 768 N N . ILE A 1 94 ? 17.871 -9.290 -35.238 1.00 92.38 94 ILE A N 1
ATOM 769 C CA . ILE A 1 94 ? 17.112 -8.296 -36.018 1.00 92.38 94 ILE A CA 1
ATOM 770 C C . ILE A 1 94 ? 15.655 -8.138 -35.545 1.00 92.38 94 ILE A C 1
ATOM 772 O O . ILE A 1 94 ? 15.040 -7.098 -35.798 1.00 92.38 94 ILE A O 1
ATOM 776 N N . ALA A 1 95 ? 15.121 -9.143 -34.853 1.00 93.25 95 ALA A N 1
ATOM 777 C CA . ALA A 1 95 ? 13.828 -9.153 -34.175 1.00 93.25 95 ALA A CA 1
ATOM 778 C C . ALA A 1 95 ? 13.958 -9.928 -32.841 1.00 93.25 95 ALA A C 1
ATOM 780 O O . ALA A 1 95 ? 13.541 -11.084 -32.754 1.00 93.25 95 ALA A O 1
ATOM 781 N N . PRO A 1 96 ? 14.597 -9.335 -31.813 1.00 95.19 96 PRO A N 1
ATOM 782 C CA . PRO A 1 96 ? 14.760 -9.973 -30.509 1.00 95.19 96 PRO A CA 1
ATOM 783 C C . PRO A 1 96 ? 13.430 -10.080 -29.753 1.00 95.19 96 PRO A C 1
ATOM 785 O O . PRO A 1 96 ? 12.604 -9.167 -29.780 1.00 95.19 96 PRO A O 1
ATOM 788 N N . GLU A 1 97 ? 13.264 -11.178 -29.019 1.00 94.50 97 GLU A N 1
ATOM 789 C CA . GLU A 1 97 ? 12.096 -11.475 -28.179 1.00 94.50 97 GLU A CA 1
ATOM 790 C C . GLU A 1 97 ? 12.432 -11.500 -26.675 1.00 94.50 97 GLU A C 1
ATOM 792 O O . GLU A 1 97 ? 11.532 -11.365 -25.842 1.00 94.50 97 GLU A O 1
ATOM 797 N N . THR A 1 98 ? 13.714 -11.642 -26.303 1.00 96.31 98 THR A N 1
ATOM 798 C CA . THR A 1 98 ? 14.170 -11.744 -24.900 1.00 96.31 98 THR A CA 1
ATOM 799 C C . THR A 1 98 ? 15.270 -10.725 -24.548 1.00 96.31 98 THR A C 1
ATOM 801 O O . THR A 1 98 ? 16.000 -10.278 -25.437 1.00 96.31 98 THR A O 1
ATOM 804 N N . PRO A 1 99 ? 15.432 -10.337 -23.263 1.00 96.56 99 PRO A N 1
ATOM 805 C CA . PRO A 1 99 ? 16.460 -9.384 -22.825 1.00 96.56 99 PRO A CA 1
ATOM 806 C C . PRO A 1 99 ? 17.890 -9.733 -23.248 1.00 96.56 99 PRO A C 1
ATOM 808 O O . PRO A 1 99 ? 18.683 -8.840 -23.539 1.00 96.56 99 PRO A O 1
ATOM 811 N N . GLU A 1 100 ? 18.211 -11.022 -23.310 1.00 96.06 100 GLU A N 1
ATOM 812 C CA . GLU A 1 100 ? 19.519 -11.551 -23.690 1.00 96.06 100 GLU A CA 1
ATOM 813 C C . GLU A 1 100 ? 19.773 -11.373 -25.195 1.00 96.06 100 GLU A C 1
ATOM 815 O O . GLU A 1 100 ? 20.879 -11.026 -25.608 1.00 96.06 100 GLU A O 1
ATOM 820 N N . GLN A 1 101 ? 18.729 -11.532 -26.016 1.00 95.50 101 GLN A N 1
ATOM 821 C CA . GLN A 1 101 ? 18.776 -11.312 -27.466 1.00 95.50 101 GLN A CA 1
ATOM 822 C C . GLN A 1 101 ? 18.939 -9.826 -27.830 1.00 95.50 101 GLN A C 1
ATOM 824 O O . GLN A 1 101 ? 19.461 -9.503 -28.894 1.00 95.50 101 GLN A O 1
ATOM 829 N N . CYS A 1 102 ? 18.576 -8.908 -26.929 1.00 96.50 102 CYS A N 1
ATOM 830 C CA . CYS A 1 102 ? 18.842 -7.477 -27.085 1.00 96.50 102 CYS A CA 1
ATOM 831 C C . CYS A 1 102 ? 20.320 -7.088 -26.858 1.00 96.50 102 CYS A C 1
ATOM 833 O O . CYS A 1 102 ? 20.724 -5.988 -27.243 1.00 96.50 102 CYS A O 1
ATOM 835 N N . LEU A 1 103 ? 21.144 -7.937 -26.227 1.00 94.94 103 LEU A N 1
ATOM 836 C CA . LEU A 1 103 ? 22.514 -7.570 -25.834 1.00 94.94 103 LEU A CA 1
ATOM 837 C C . LEU A 1 103 ? 23.454 -7.251 -27.016 1.00 94.94 103 LEU A C 1
ATOM 839 O O . LEU A 1 103 ? 24.187 -6.266 -26.904 1.00 94.94 103 LEU A O 1
ATOM 843 N N . PRO A 1 104 ? 23.447 -7.979 -28.156 1.00 92.56 104 PRO A N 1
ATOM 844 C CA . PRO A 1 104 ? 24.231 -7.600 -29.336 1.00 92.56 104 PRO A CA 1
ATOM 845 C C . PRO A 1 104 ? 23.861 -6.206 -29.859 1.00 92.56 104 PRO A C 1
ATOM 847 O O . PRO A 1 104 ? 24.746 -5.396 -30.128 1.00 92.56 104 PRO A O 1
ATOM 850 N N . LEU A 1 105 ? 22.563 -5.882 -29.915 1.00 93.94 105 LEU A N 1
ATOM 851 C CA . LEU A 1 105 ? 22.073 -4.570 -30.349 1.00 93.94 105 LEU A CA 1
ATOM 852 C C . LEU A 1 105 ? 22.645 -3.441 -29.478 1.00 93.94 105 LEU A C 1
ATOM 854 O O . LEU A 1 105 ? 23.133 -2.436 -29.992 1.00 93.94 105 LEU A O 1
ATOM 858 N N . ILE A 1 106 ? 22.633 -3.628 -28.157 1.00 95.44 106 ILE A N 1
ATOM 859 C CA . ILE A 1 106 ? 23.185 -2.663 -27.197 1.00 95.44 106 ILE A CA 1
ATOM 860 C C . ILE A 1 106 ? 24.707 -2.565 -27.327 1.00 95.44 106 ILE A C 1
ATOM 862 O O . ILE A 1 106 ? 25.250 -1.463 -27.311 1.00 95.44 106 ILE A O 1
ATOM 866 N N . ASN A 1 107 ? 25.410 -3.687 -27.474 1.00 94.12 107 ASN A N 1
ATOM 867 C CA . ASN A 1 107 ? 26.871 -3.689 -27.528 1.00 94.12 107 ASN A CA 1
ATOM 868 C C . ASN A 1 107 ? 27.430 -3.084 -28.824 1.00 94.12 107 ASN A C 1
ATOM 870 O O . ASN A 1 107 ? 28.444 -2.389 -28.760 1.00 94.12 107 ASN A O 1
ATOM 874 N N . TYR A 1 108 ? 26.765 -3.286 -29.966 1.00 92.69 108 TYR A N 1
ATOM 875 C CA . TYR A 1 108 ? 27.229 -2.781 -31.263 1.00 92.69 108 TYR A CA 1
ATOM 876 C C . TYR A 1 108 ? 26.661 -1.410 -31.660 1.00 92.69 108 TYR A C 1
ATOM 878 O O . TYR A 1 108 ? 27.332 -0.689 -32.400 1.00 92.69 108 TYR A O 1
ATOM 886 N N . LEU A 1 109 ? 25.460 -1.023 -31.198 1.00 92.62 109 LEU A N 1
ATOM 887 C CA . LEU A 1 109 ? 24.850 0.268 -31.564 1.00 92.62 109 LEU A CA 1
ATOM 888 C C . LEU A 1 109 ? 24.900 1.340 -30.468 1.00 92.62 109 LEU A C 1
ATOM 890 O O . LEU A 1 109 ? 24.852 2.521 -30.808 1.00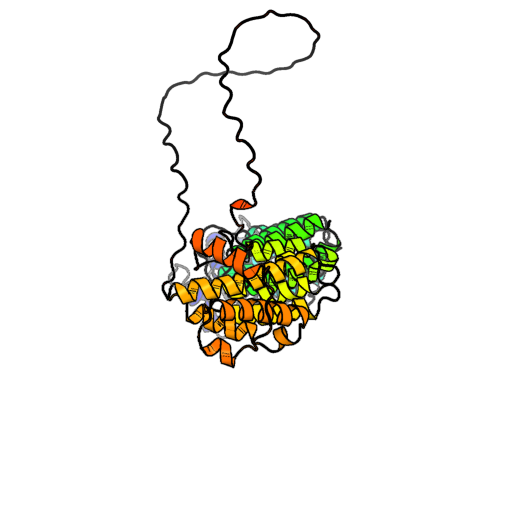 92.62 109 LEU A O 1
ATOM 894 N N . CYS A 1 110 ? 25.019 0.991 -29.179 1.00 94.69 110 CYS A N 1
ATOM 895 C CA . CYS A 1 110 ? 25.107 2.018 -28.140 1.00 94.69 110 CYS A CA 1
ATOM 896 C C . CYS A 1 110 ? 26.423 2.805 -28.291 1.00 94.69 110 CYS A C 1
ATOM 898 O O . CYS A 1 110 ? 27.502 2.200 -28.218 1.00 94.69 110 CYS A O 1
ATOM 900 N N . PRO A 1 111 ? 26.389 4.144 -28.417 1.00 92.56 111 PRO A N 1
ATOM 901 C CA . PRO A 1 111 ? 27.599 4.958 -28.441 1.00 92.56 111 PRO A CA 1
ATOM 902 C C . PRO A 1 111 ? 28.298 4.976 -27.068 1.00 92.56 111 PRO A C 1
ATOM 904 O O . PRO A 1 111 ? 27.820 4.388 -26.091 1.00 92.56 111 PRO A O 1
ATOM 907 N N . THR A 1 112 ? 29.466 5.616 -27.005 1.00 89.88 112 THR A N 1
ATOM 908 C CA . THR A 1 112 ? 30.158 5.972 -25.756 1.00 89.88 112 THR A CA 1
ATOM 909 C C . THR A 1 112 ? 30.585 7.446 -25.870 1.00 89.88 112 THR A C 1
ATOM 911 O O . THR A 1 112 ? 31.443 7.725 -26.710 1.00 89.88 112 THR A O 1
ATOM 914 N N . PRO A 1 113 ? 30.028 8.394 -25.086 1.00 89.81 113 PRO A N 1
ATOM 915 C CA . PRO A 1 113 ? 28.926 8.233 -24.127 1.00 89.81 113 PRO A CA 1
ATOM 916 C C . PRO A 1 113 ? 27.634 7.720 -24.778 1.00 89.81 113 PRO A C 1
ATOM 918 O O . PRO A 1 113 ? 27.465 7.787 -25.994 1.00 89.81 113 PRO A O 1
ATOM 921 N N . CYS A 1 114 ? 26.742 7.174 -23.959 1.00 92.25 114 CYS A N 1
ATOM 922 C CA . CYS A 1 114 ? 25.497 6.525 -24.358 1.00 92.25 114 CYS A CA 1
ATOM 923 C C . CYS A 1 114 ? 24.411 7.546 -24.736 1.00 92.25 114 CYS A C 1
ATOM 925 O O . CYS A 1 114 ? 23.560 7.247 -25.575 1.00 92.25 114 CYS A O 1
ATOM 927 N N . ASN A 1 115 ? 24.467 8.759 -24.170 1.00 89.25 115 ASN A N 1
ATOM 928 C CA . ASN A 1 115 ? 23.573 9.880 -24.467 1.00 89.25 115 ASN A CA 1
ATOM 929 C C . ASN A 1 115 ? 22.091 9.497 -24.278 1.00 89.25 115 ASN A C 1
ATOM 931 O O . ASN A 1 115 ? 21.681 9.177 -23.164 1.00 89.25 115 ASN A O 1
ATOM 935 N N . ASP A 1 116 ? 21.284 9.519 -25.340 1.00 89.50 116 ASP A N 1
ATOM 936 C CA . ASP A 1 116 ? 19.851 9.195 -25.298 1.00 89.50 116 ASP A CA 1
ATOM 937 C C . ASP A 1 116 ? 19.516 7.813 -25.880 1.00 89.50 116 ASP A C 1
ATOM 939 O O . ASP A 1 116 ? 18.340 7.470 -26.011 1.00 89.50 116 ASP A O 1
ATOM 943 N N . PHE A 1 117 ? 20.520 6.967 -26.151 1.00 93.56 117 PHE A N 1
ATOM 944 C CA . PHE A 1 117 ? 20.309 5.612 -26.679 1.00 93.56 117 PHE A CA 1
ATOM 945 C C . PHE A 1 117 ? 19.360 4.787 -25.794 1.00 93.56 117 PHE A C 1
ATOM 947 O O . PHE A 1 117 ? 18.432 4.148 -26.288 1.00 93.56 117 PHE A O 1
ATOM 954 N N . PHE A 1 118 ? 19.536 4.876 -24.470 1.00 91.88 118 PHE A N 1
ATOM 955 C CA . PHE A 1 118 ? 18.699 4.211 -23.463 1.00 91.88 118 PHE A CA 1
ATOM 956 C C . PHE A 1 118 ? 17.353 4.914 -23.184 1.00 91.88 118 PHE A C 1
ATOM 958 O O . PHE A 1 118 ? 16.594 4.476 -22.318 1.00 91.88 118 PHE A O 1
ATOM 965 N N . VAL A 1 119 ? 17.009 5.974 -23.918 1.00 90.69 119 VAL A N 1
ATOM 966 C CA . VAL A 1 119 ? 15.743 6.714 -23.757 1.00 90.69 119 VAL A CA 1
ATOM 967 C C . VAL A 1 119 ? 14.932 6.726 -25.056 1.00 90.69 119 VAL A C 1
ATOM 969 O O . VAL A 1 119 ? 13.715 6.568 -25.013 1.00 90.69 119 VAL A O 1
ATOM 972 N N . LEU A 1 120 ? 15.589 6.865 -26.212 1.00 89.56 120 LEU A N 1
ATOM 973 C CA . LEU A 1 120 ? 14.945 7.063 -27.513 1.00 89.56 120 LEU A CA 1
ATOM 974 C C . LEU A 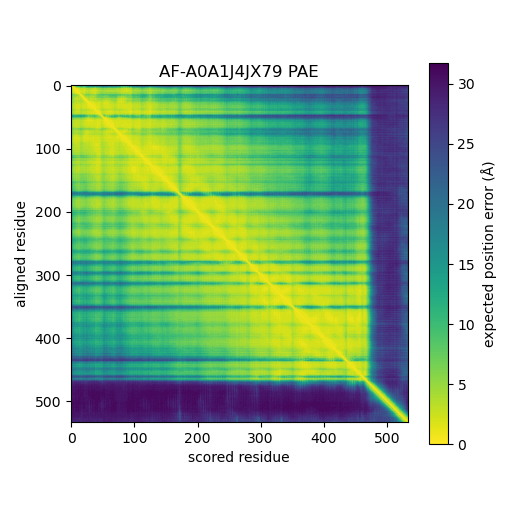1 120 ? 15.287 5.960 -28.524 1.00 89.56 120 LEU A C 1
ATOM 976 O O . LEU A 1 120 ? 14.378 5.328 -29.065 1.00 89.56 120 LEU A O 1
ATOM 980 N N . ASP A 1 121 ? 16.574 5.708 -28.776 1.00 92.31 121 ASP A N 1
ATOM 981 C CA . ASP A 1 121 ? 16.986 4.880 -29.919 1.00 92.31 121 ASP A CA 1
ATOM 982 C C . ASP A 1 121 ? 16.732 3.388 -29.691 1.00 92.31 121 ASP A C 1
ATOM 984 O O . ASP A 1 121 ? 16.180 2.716 -30.564 1.00 92.31 121 ASP A O 1
ATOM 988 N N . PHE A 1 122 ? 17.064 2.856 -28.512 1.00 94.50 122 PHE A N 1
ATOM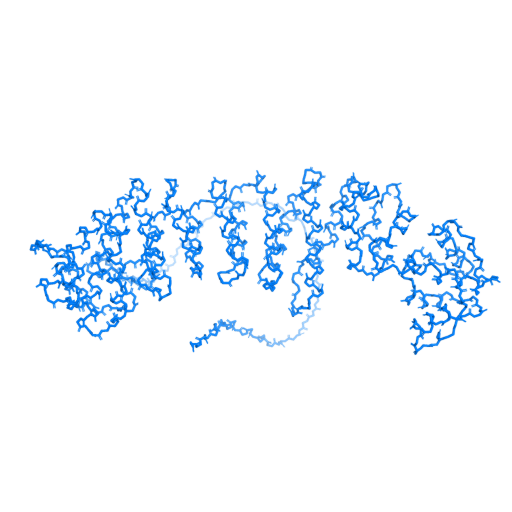 989 C CA . PHE A 1 122 ? 16.852 1.442 -28.203 1.00 94.50 122 PHE A CA 1
ATOM 990 C C . PHE A 1 122 ? 15.360 1.060 -28.109 1.00 94.50 122 PHE A C 1
ATOM 992 O O . PHE A 1 122 ? 14.972 0.112 -28.795 1.00 94.50 122 PHE A O 1
ATOM 999 N N . PRO A 1 123 ? 14.473 1.787 -27.389 1.00 92.81 123 PRO A N 1
ATOM 1000 C CA . PRO A 1 123 ? 13.046 1.450 -27.359 1.00 92.81 123 PRO A CA 1
ATOM 1001 C C . PRO A 1 123 ? 12.404 1.499 -28.751 1.00 92.81 123 PRO A C 1
ATOM 1003 O O . PRO A 1 123 ? 11.589 0.640 -29.091 1.00 92.81 123 PRO A O 1
ATOM 1006 N N . ARG A 1 124 ? 12.827 2.456 -29.591 1.00 91.38 124 ARG A N 1
ATOM 1007 C CA . ARG A 1 124 ? 12.420 2.561 -30.999 1.00 91.38 124 ARG A CA 1
ATOM 1008 C C . ARG A 1 124 ? 12.955 1.410 -31.859 1.00 91.38 124 ARG A C 1
ATOM 1010 O O . ARG A 1 124 ? 12.235 0.940 -32.733 1.00 91.38 124 ARG A O 1
ATOM 1017 N N . SER A 1 125 ? 14.183 0.952 -31.612 1.00 92.50 125 SER A N 1
ATOM 1018 C CA . SER A 1 125 ? 14.812 -0.168 -32.333 1.00 92.50 125 SER A CA 1
ATOM 1019 C C . SER A 1 125 ? 14.171 -1.516 -32.024 1.00 92.50 125 SER A C 1
ATOM 1021 O O . SER A 1 125 ? 14.086 -2.372 -32.897 1.00 92.50 125 SER A O 1
ATOM 1023 N N . ILE A 1 126 ? 13.715 -1.701 -30.787 1.00 92.06 126 ILE A N 1
ATOM 1024 C CA . ILE A 1 126 ? 13.031 -2.918 -30.347 1.00 92.06 126 ILE A CA 1
ATOM 1025 C C . ILE A 1 126 ? 11.543 -2.899 -30.743 1.00 92.06 126 ILE A C 1
ATOM 1027 O O . ILE A 1 126 ? 10.966 -3.949 -31.008 1.00 92.06 126 ILE A O 1
ATOM 1031 N N . ASN A 1 127 ? 10.909 -1.719 -30.785 1.00 89.69 127 ASN A N 1
ATOM 1032 C CA . ASN A 1 127 ? 9.474 -1.518 -31.065 1.00 89.69 127 ASN A CA 1
ATOM 1033 C C . ASN A 1 127 ? 8.517 -2.339 -30.163 1.00 89.69 127 ASN A C 1
ATOM 1035 O O . ASN A 1 127 ? 7.341 -2.523 -30.469 1.00 89.69 127 ASN A O 1
ATOM 1039 N N . ASN A 1 128 ? 9.013 -2.811 -29.018 1.00 91.69 128 ASN A N 1
ATOM 1040 C CA . ASN A 1 128 ? 8.258 -3.504 -27.981 1.00 91.69 128 ASN A CA 1
ATOM 1041 C C . ASN A 1 128 ? 8.635 -2.873 -26.624 1.00 91.69 128 ASN A C 1
ATOM 1043 O O . ASN A 1 128 ? 9.738 -3.117 -26.124 1.00 91.69 128 ASN A O 1
ATOM 1047 N N . PRO A 1 129 ? 7.760 -2.043 -26.023 1.00 89.62 129 PRO A N 1
ATOM 1048 C CA . PRO A 1 129 ? 8.102 -1.277 -24.824 1.00 89.62 129 PRO A CA 1
ATOM 1049 C C . PRO A 1 129 ? 8.271 -2.160 -23.581 1.00 89.62 129 PRO A C 1
ATOM 1051 O O . PRO A 1 129 ? 9.069 -1.827 -22.708 1.00 89.62 129 PRO A O 1
ATOM 1054 N N . MET A 1 130 ? 7.578 -3.303 -23.513 1.00 91.81 130 MET A N 1
ATOM 1055 C CA . MET A 1 130 ? 7.741 -4.278 -22.430 1.00 91.81 130 MET A CA 1
ATOM 1056 C C . MET A 1 130 ? 9.116 -4.948 -22.510 1.00 91.81 130 MET A C 1
ATOM 1058 O O . MET A 1 130 ? 9.821 -5.038 -21.509 1.00 91.81 130 MET A O 1
ATOM 1062 N N . LEU A 1 131 ? 9.528 -5.383 -23.707 1.00 94.62 131 LEU A N 1
ATOM 1063 C CA . LEU A 1 131 ? 10.853 -5.970 -23.903 1.00 94.62 131 LEU A CA 1
ATOM 1064 C C . LEU A 1 131 ? 11.958 -4.950 -23.611 1.00 94.62 131 LEU A C 1
ATOM 1066 O O . LEU A 1 131 ? 12.890 -5.279 -22.886 1.00 94.62 131 LEU A O 1
ATOM 1070 N N . ALA A 1 132 ? 11.825 -3.706 -24.084 1.00 94.06 132 ALA A N 1
ATOM 1071 C CA . ALA A 1 132 ? 12.816 -2.666 -23.819 1.00 94.06 132 ALA A CA 1
ATOM 1072 C C . ALA A 1 132 ? 13.000 -2.400 -22.309 1.00 94.06 132 ALA A C 1
ATOM 1074 O O . ALA A 1 132 ? 14.126 -2.383 -21.809 1.00 94.06 132 ALA A O 1
ATOM 1075 N N . LEU A 1 133 ? 11.890 -2.279 -21.574 1.00 93.31 133 LEU A N 1
ATOM 1076 C CA . LEU A 1 133 ? 11.859 -2.128 -20.118 1.00 93.31 133 LEU A CA 1
ATOM 1077 C C . LEU A 1 133 ? 12.523 -3.311 -19.388 1.00 93.31 133 LEU A C 1
ATOM 1079 O O . LEU A 1 133 ? 13.387 -3.106 -18.531 1.00 93.31 133 LEU A O 1
ATOM 1083 N N . ARG A 1 134 ? 12.182 -4.548 -19.772 1.00 94.75 134 ARG A N 1
ATOM 1084 C CA . ARG A 1 134 ? 12.784 -5.773 -19.218 1.00 94.75 134 ARG A CA 1
ATOM 1085 C C . ARG A 1 134 ? 14.272 -5.875 -19.518 1.00 94.75 134 ARG A C 1
ATOM 1087 O O . ARG A 1 134 ? 15.034 -6.301 -18.653 1.00 94.75 134 ARG A O 1
ATOM 1094 N N . THR A 1 135 ? 14.713 -5.444 -20.702 1.00 95.94 135 THR A N 1
ATOM 1095 C CA . THR A 1 135 ? 16.144 -5.347 -21.002 1.00 95.94 135 THR A CA 1
ATOM 1096 C C . THR A 1 135 ? 16.831 -4.367 -20.056 1.00 95.94 135 THR A C 1
ATOM 1098 O O . THR A 1 135 ? 17.896 -4.688 -19.544 1.00 95.94 135 THR A O 1
ATOM 1101 N N . TYR A 1 136 ? 16.230 -3.222 -19.728 1.00 93.38 136 TYR A N 1
ATOM 1102 C CA . TYR A 1 136 ? 16.832 -2.281 -18.774 1.00 93.38 136 TYR A CA 1
ATOM 1103 C C . TYR A 1 136 ? 16.924 -2.850 -17.354 1.00 93.38 136 TYR A C 1
ATOM 1105 O O . TYR A 1 136 ? 17.969 -2.714 -16.718 1.00 93.38 136 TYR A O 1
ATOM 1113 N N . GLN A 1 137 ? 15.896 -3.562 -16.880 1.00 92.94 137 GLN A N 1
ATOM 1114 C CA . GLN A 1 137 ? 15.969 -4.286 -15.604 1.00 92.94 137 GLN A CA 1
ATOM 1115 C C . GLN A 1 137 ? 17.065 -5.368 -15.623 1.00 92.94 137 GLN A C 1
ATOM 1117 O O . GLN A 1 137 ? 17.842 -5.465 -14.671 1.00 92.94 137 GLN A O 1
ATOM 1122 N N . TYR A 1 138 ? 17.183 -6.140 -16.710 1.00 95.31 138 TYR A N 1
ATOM 1123 C CA . TYR A 1 138 ? 18.231 -7.153 -16.890 1.00 95.31 138 TYR A CA 1
ATOM 1124 C C . TYR A 1 138 ? 19.637 -6.531 -16.877 1.00 95.31 138 TYR A C 1
ATOM 1126 O O . TYR A 1 138 ? 20.514 -6.976 -16.140 1.00 95.31 138 TYR A O 1
ATOM 1134 N N . LEU A 1 139 ? 19.863 -5.462 -17.644 1.00 94.62 139 LEU A N 1
ATOM 1135 C CA . LEU A 1 139 ? 21.148 -4.758 -17.704 1.00 94.62 139 LEU A CA 1
ATOM 1136 C C . LEU A 1 139 ? 21.551 -4.157 -16.350 1.00 94.62 139 LEU A C 1
ATOM 1138 O O . LEU A 1 139 ? 22.718 -4.229 -15.972 1.00 94.62 139 LEU A O 1
ATOM 1142 N N . HIS A 1 140 ? 20.592 -3.579 -15.622 1.00 91.31 140 HIS A N 1
ATOM 1143 C CA . HIS A 1 140 ? 20.810 -3.012 -14.293 1.00 91.31 140 HIS A CA 1
ATOM 1144 C C . HIS A 1 140 ? 21.152 -4.110 -13.274 1.00 91.31 140 HIS A C 1
ATOM 1146 O O . HIS A 1 140 ? 22.174 -4.030 -12.598 1.00 91.31 140 HIS A O 1
ATOM 1152 N N . THR A 1 141 ? 20.360 -5.186 -13.217 1.00 90.94 141 THR A N 1
ATOM 1153 C CA . THR A 1 141 ? 20.593 -6.303 -12.278 1.00 90.94 141 THR A CA 1
ATOM 1154 C C . THR A 1 141 ? 21.853 -7.115 -12.594 1.00 90.94 141 THR A C 1
ATOM 1156 O O . THR A 1 141 ? 22.501 -7.607 -11.673 1.00 90.94 141 THR A O 1
ATOM 1159 N N . SER A 1 142 ? 22.258 -7.201 -13.865 1.00 93.62 142 SER A N 1
ATOM 1160 C CA . SER A 1 142 ? 23.531 -7.811 -14.284 1.00 93.62 142 SER A CA 1
ATOM 1161 C C . SER A 1 142 ? 24.746 -6.872 -14.195 1.00 93.62 142 SER A C 1
ATOM 1163 O O . SER A 1 142 ? 25.857 -7.310 -14.482 1.00 93.62 142 SER A O 1
ATOM 1165 N N . ASN A 1 143 ? 24.571 -5.605 -13.788 1.00 92.06 143 ASN A N 1
ATOM 1166 C CA . ASN A 1 143 ? 25.616 -4.568 -13.786 1.00 92.06 143 ASN A CA 1
ATOM 1167 C C . ASN A 1 143 ? 26.324 -4.414 -15.152 1.00 92.06 143 ASN A C 1
ATOM 1169 O O . ASN A 1 143 ? 27.541 -4.239 -15.232 1.00 92.06 143 ASN A O 1
ATOM 1173 N N . HIS A 1 144 ? 25.567 -4.499 -16.251 1.00 95.50 144 HIS A N 1
ATOM 1174 C CA . HIS A 1 144 ? 26.122 -4.504 -17.603 1.00 95.50 144 HIS A CA 1
ATOM 1175 C C . HIS A 1 144 ? 26.880 -3.194 -17.921 1.00 95.50 144 HIS A C 1
ATOM 1177 O O . HIS A 1 144 ? 26.304 -2.114 -17.739 1.00 95.50 144 HIS A O 1
ATOM 1183 N N . PRO A 1 145 ? 28.114 -3.232 -18.472 1.00 94.88 145 PRO A N 1
ATOM 1184 C CA . PRO A 1 145 ? 28.983 -2.052 -18.581 1.00 94.88 145 PRO A CA 1
ATOM 1185 C C . PRO A 1 145 ? 28.363 -0.833 -19.276 1.00 94.88 145 PRO A C 1
ATOM 1187 O O . PRO A 1 145 ? 28.530 0.290 -18.806 1.00 94.88 145 PRO A O 1
ATOM 1190 N N . LYS A 1 146 ? 27.593 -1.031 -20.356 1.00 94.50 146 LYS A N 1
ATOM 1191 C CA . LYS A 1 146 ? 26.882 0.068 -21.042 1.00 94.50 146 LYS A CA 1
ATOM 1192 C C . LYS A 1 146 ? 25.790 0.720 -20.181 1.00 94.50 146 LYS A C 1
ATOM 1194 O O . LYS A 1 146 ? 25.578 1.921 -20.286 1.00 94.50 146 LYS A O 1
ATOM 1199 N N . CYS A 1 147 ? 25.127 -0.047 -19.315 1.00 93.38 147 CYS A N 1
ATOM 1200 C CA . CYS A 1 147 ? 24.097 0.469 -18.415 1.00 93.38 147 CYS A CA 1
ATOM 1201 C C . CYS A 1 147 ? 24.719 1.209 -17.226 1.00 93.38 147 CYS A C 1
ATOM 1203 O O . CYS A 1 147 ? 24.268 2.299 -16.896 1.00 93.38 147 CYS A O 1
ATOM 1205 N N . VAL A 1 148 ? 25.794 0.671 -16.639 1.00 92.62 148 VAL A N 1
ATOM 1206 C CA . VAL A 1 148 ? 26.579 1.363 -15.598 1.00 92.62 148 VAL A CA 1
ATOM 1207 C C . VAL A 1 148 ? 27.151 2.678 -16.141 1.00 92.62 148 VAL A C 1
ATOM 1209 O O . VAL A 1 148 ? 27.051 3.711 -15.483 1.00 92.62 148 VAL A O 1
ATOM 1212 N N . GLY A 1 149 ? 27.679 2.666 -17.371 1.00 92.88 149 GLY A N 1
ATOM 1213 C CA . GLY A 1 149 ? 28.158 3.863 -18.065 1.00 92.88 149 GLY A CA 1
ATOM 1214 C C . GLY A 1 149 ? 27.064 4.915 -18.263 1.00 92.88 149 GLY A C 1
ATOM 1215 O O . GLY A 1 149 ? 27.258 6.057 -17.865 1.00 92.88 149 GLY A O 1
ATOM 1216 N N . PHE A 1 150 ? 25.899 4.525 -18.793 1.00 93.44 150 PHE A N 1
ATOM 1217 C CA . PHE A 1 150 ? 24.750 5.426 -18.953 1.00 93.44 150 PHE A CA 1
ATOM 1218 C C . PHE A 1 150 ? 24.239 5.986 -17.620 1.00 93.44 150 PHE A C 1
ATOM 1220 O O . PHE A 1 150 ? 24.029 7.186 -17.512 1.00 93.44 150 PHE A O 1
ATOM 1227 N N . ILE A 1 151 ? 24.069 5.155 -16.587 1.00 92.31 151 ILE A N 1
ATOM 1228 C CA . ILE A 1 151 ? 23.590 5.596 -15.263 1.00 92.31 151 ILE A CA 1
ATOM 1229 C C . ILE A 1 151 ? 24.561 6.610 -14.629 1.00 92.31 151 ILE A C 1
ATOM 1231 O O . ILE A 1 151 ? 24.119 7.529 -13.944 1.00 92.31 151 ILE A O 1
ATOM 1235 N N . SER A 1 152 ? 25.859 6.489 -14.928 1.00 90.56 152 SER A N 1
ATOM 1236 C CA . SER A 1 152 ? 26.915 7.413 -14.490 1.00 90.56 152 SER A CA 1
ATOM 1237 C C . SER A 1 152 ? 26.947 8.747 -15.263 1.00 90.56 152 SER A C 1
ATOM 1239 O O . SER A 1 152 ? 27.689 9.655 -14.885 1.00 90.56 152 SER A O 1
ATOM 1241 N N . GLU A 1 153 ? 26.185 8.903 -16.353 1.00 92.06 153 GLU A N 1
ATOM 1242 C CA . GLU A 1 153 ? 26.095 10.167 -17.094 1.00 92.06 153 GLU A CA 1
ATOM 1243 C C . GLU A 1 153 ? 25.189 11.169 -16.363 1.00 92.06 153 GLU A C 1
ATOM 1245 O O . GLU A 1 153 ? 24.060 10.864 -15.973 1.00 92.06 153 GLU A O 1
ATOM 1250 N N . ASN A 1 154 ? 25.656 12.415 -16.225 1.00 88.88 154 ASN A N 1
ATOM 1251 C CA . ASN A 1 154 ? 24.921 13.452 -15.502 1.00 88.88 154 ASN A CA 1
ATOM 1252 C C . ASN A 1 154 ? 23.493 13.631 -16.065 1.00 88.88 154 ASN A C 1
ATOM 1254 O O . ASN A 1 154 ? 23.287 13.861 -17.260 1.00 88.88 154 ASN A O 1
ATOM 1258 N N . GLY A 1 155 ? 22.500 13.490 -15.185 1.00 88.94 155 GLY A N 1
ATOM 1259 C CA . GLY A 1 155 ? 21.083 13.603 -15.516 1.00 88.94 155 GLY A CA 1
ATOM 1260 C C . GLY A 1 155 ? 20.484 12.434 -16.308 1.00 88.94 155 GLY A C 1
ATOM 1261 O O . GLY A 1 155 ? 19.294 12.494 -16.600 1.00 88.94 155 GLY A O 1
ATOM 1262 N N . ALA A 1 156 ? 21.227 11.372 -16.642 1.00 91.00 156 ALA A N 1
ATOM 1263 C CA . ALA A 1 156 ? 20.709 10.240 -17.426 1.00 91.00 156 ALA A CA 1
ATOM 1264 C C . ALA A 1 156 ? 19.544 9.513 -16.742 1.00 91.00 156 ALA A C 1
ATOM 1266 O O . ALA A 1 156 ? 18.509 9.264 -17.362 1.00 91.00 156 ALA A O 1
ATOM 1267 N N . ILE A 1 157 ? 19.669 9.276 -15.433 1.00 91.06 157 ILE A N 1
ATOM 1268 C CA . ILE A 1 157 ? 18.587 8.744 -14.594 1.00 91.06 157 ILE A CA 1
ATOM 1269 C C . ILE A 1 157 ? 17.357 9.672 -14.641 1.00 91.06 157 ILE A C 1
ATOM 1271 O O . ILE A 1 157 ? 16.227 9.198 -14.740 1.00 91.06 157 ILE A O 1
ATOM 1275 N N . GLY A 1 158 ? 17.577 10.993 -14.647 1.00 89.94 158 GLY A N 1
ATOM 1276 C CA . GLY A 1 158 ? 16.526 12.002 -14.805 1.00 89.94 158 GLY A CA 1
ATOM 1277 C C . GLY A 1 158 ? 15.817 11.908 -16.159 1.00 89.94 158 GLY A C 1
ATOM 1278 O O . GLY A 1 158 ? 14.595 11.821 -16.186 1.00 89.94 158 GLY A O 1
ATOM 1279 N N . ARG A 1 159 ? 16.563 11.810 -17.273 1.00 90.19 159 ARG A N 1
ATOM 1280 C CA . ARG A 1 159 ? 15.994 11.637 -18.628 1.00 90.19 159 ARG A CA 1
ATOM 1281 C C . ARG A 1 159 ? 15.147 10.363 -18.735 1.00 90.19 159 ARG A C 1
ATOM 1283 O O . ARG A 1 159 ? 14.057 10.394 -19.304 1.00 90.19 159 ARG A O 1
ATOM 1290 N N . LEU A 1 160 ? 15.605 9.261 -18.135 1.00 89.81 160 LEU A N 1
ATOM 1291 C CA . LEU A 1 160 ? 14.850 8.006 -18.059 1.00 89.81 160 LEU A CA 1
ATOM 1292 C C . LEU A 1 160 ? 13.566 8.161 -17.220 1.00 89.81 160 LEU A C 1
ATOM 1294 O O . LEU A 1 160 ? 12.519 7.630 -17.592 1.00 89.81 160 LEU A O 1
ATOM 1298 N N . MET A 1 161 ? 13.609 8.921 -16.121 1.00 88.25 161 MET A N 1
ATOM 1299 C CA . MET A 1 161 ? 12.421 9.220 -15.312 1.00 88.25 161 MET A CA 1
ATOM 1300 C C . MET A 1 161 ? 11.437 10.143 -16.031 1.00 88.25 161 MET A C 1
ATOM 1302 O O . MET A 1 161 ? 10.251 9.832 -16.040 1.00 88.25 161 MET A O 1
ATOM 1306 N N . ASP A 1 162 ? 11.888 11.218 -16.677 1.00 88.88 162 ASP A N 1
ATOM 1307 C CA . ASP A 1 162 ? 11.021 12.113 -17.457 1.00 88.88 162 ASP A CA 1
ATOM 1308 C C . ASP A 1 162 ? 10.327 11.379 -18.618 1.00 88.88 162 ASP A C 1
ATOM 1310 O O . ASP A 1 162 ? 9.167 11.665 -18.921 1.00 88.88 162 ASP A O 1
ATOM 1314 N N . PHE A 1 163 ? 10.990 10.381 -19.215 1.00 88.38 163 PHE A N 1
ATOM 1315 C CA . PHE A 1 163 ? 10.398 9.511 -20.231 1.00 88.38 163 PHE A CA 1
ATOM 1316 C C . PHE A 1 163 ? 9.340 8.552 -19.659 1.00 88.38 163 PHE A C 1
ATOM 1318 O O . PHE A 1 163 ? 8.226 8.492 -20.178 1.00 88.38 163 PHE A O 1
ATOM 1325 N N . TYR A 1 164 ? 9.646 7.804 -18.590 1.00 88.19 164 TYR A N 1
ATOM 1326 C CA . TYR A 1 164 ? 8.748 6.750 -18.093 1.00 88.19 164 TYR A CA 1
ATOM 1327 C C . TYR A 1 164 ? 7.655 7.236 -17.120 1.00 88.19 164 TYR A C 1
ATOM 1329 O O . TYR A 1 164 ? 6.523 6.750 -17.155 1.00 88.19 164 TYR A O 1
ATOM 1337 N N . LEU A 1 165 ? 7.934 8.223 -16.265 1.00 88.44 165 LEU A N 1
ATOM 1338 C CA . LEU A 1 165 ? 7.023 8.690 -15.209 1.00 88.44 165 LEU A CA 1
ATOM 1339 C C . LEU A 1 165 ? 5.639 9.198 -15.692 1.00 88.44 165 LEU A C 1
ATOM 1341 O O . LEU A 1 165 ? 4.665 9.040 -14.942 1.00 88.44 165 LEU A O 1
ATOM 1345 N N . PRO A 1 166 ? 5.473 9.760 -16.910 1.00 88.31 166 PRO A N 1
ATOM 1346 C CA . PRO A 1 166 ? 4.157 10.051 -17.480 1.00 88.31 166 PRO A CA 1
ATOM 1347 C C . PRO A 1 166 ? 3.255 8.816 -17.633 1.00 88.31 166 PRO A C 1
ATOM 1349 O O . PRO A 1 166 ? 2.053 8.915 -17.375 1.00 88.31 166 PRO A O 1
ATOM 1352 N N . PHE A 1 167 ? 3.804 7.647 -17.979 1.00 84.88 167 PHE A N 1
ATOM 1353 C CA . PHE A 1 167 ? 3.035 6.417 -18.222 1.00 84.88 167 PHE A CA 1
ATOM 1354 C C . PHE A 1 167 ? 2.492 5.765 -16.934 1.00 84.88 167 PHE A C 1
ATOM 1356 O O . PHE A 1 167 ? 1.515 5.013 -16.979 1.00 84.88 167 PHE A O 1
ATOM 1363 N N . LEU A 1 168 ? 3.031 6.134 -15.764 1.00 86.88 168 LEU A N 1
ATOM 1364 C CA . LEU A 1 168 ? 2.465 5.791 -14.451 1.00 86.88 168 LEU A CA 1
ATOM 1365 C C . LEU A 1 168 ? 1.200 6.608 -14.091 1.00 86.88 168 LEU A C 1
ATOM 1367 O O . LEU A 1 168 ? 0.707 6.529 -12.967 1.00 86.88 168 LEU A O 1
ATOM 1371 N N . THR A 1 169 ? 0.655 7.419 -15.003 1.00 81.94 169 THR A N 1
ATOM 1372 C CA . THR A 1 169 ? -0.587 8.177 -14.760 1.00 81.94 169 THR A CA 1
ATOM 1373 C C . THR A 1 169 ? -1.828 7.313 -15.012 1.00 81.94 169 THR A C 1
ATOM 1375 O O . THR A 1 169 ? -1.945 6.768 -16.112 1.00 81.94 169 THR A O 1
ATOM 1378 N N . PRO A 1 170 ? -2.798 7.228 -14.077 1.00 70.06 170 PRO A N 1
ATOM 1379 C CA . PRO A 1 170 ? -4.101 6.635 -14.363 1.00 70.06 170 PRO A CA 1
ATOM 1380 C C . PRO A 1 170 ? -4.858 7.407 -15.454 1.00 70.06 170 PRO A C 1
ATOM 1382 O O . PRO A 1 170 ? -5.276 8.549 -15.275 1.00 70.06 170 PRO A O 1
ATOM 1385 N N . LEU A 1 171 ? -5.037 6.737 -16.592 1.00 68.19 171 LEU A N 1
ATOM 1386 C CA . LEU A 1 171 ? -6.065 7.012 -17.590 1.00 68.19 171 LEU A CA 1
ATOM 1387 C C . LEU A 1 171 ? -7.444 6.560 -17.063 1.00 68.19 171 LEU A C 1
ATOM 1389 O O . LEU A 1 171 ? -7.542 5.799 -16.097 1.00 68.19 171 LEU A O 1
ATOM 1393 N N . LEU A 1 172 ? -8.521 7.001 -17.712 1.00 66.06 172 LEU A N 1
ATOM 1394 C CA . LEU A 1 172 ? -9.885 6.588 -17.372 1.00 66.06 172 LEU A CA 1
ATOM 1395 C C . LEU A 1 172 ? -10.280 5.342 -18.178 1.00 66.06 172 LEU A C 1
ATOM 1397 O O . LEU A 1 172 ? -10.484 5.438 -19.385 1.00 66.06 172 LEU A O 1
ATOM 1401 N N . GLY A 1 173 ? -10.429 4.192 -17.519 1.00 65.19 173 GLY A N 1
ATOM 1402 C CA . GLY A 1 173 ? -10.883 2.958 -18.165 1.00 65.19 173 GLY A CA 1
ATOM 1403 C C . GLY A 1 173 ? -10.801 1.726 -17.264 1.00 65.19 173 GLY A C 1
ATOM 1404 O O . GLY A 1 173 ? -10.331 1.800 -16.130 1.00 65.19 173 GLY A O 1
ATOM 1405 N N . GLN A 1 174 ? -11.257 0.588 -17.789 1.00 63.41 174 GLN A N 1
ATOM 1406 C CA . GLN A 1 174 ? -10.785 -0.720 -17.331 1.00 63.41 174 GLN A CA 1
ATOM 1407 C C . GLN A 1 174 ? -9.453 -1.017 -18.027 1.00 63.41 174 GLN A C 1
ATOM 1409 O O . GLN A 1 174 ? -9.262 -0.631 -19.179 1.00 63.41 174 GLN A O 1
ATOM 1414 N N . TYR A 1 175 ? -8.551 -1.701 -17.330 1.00 76.69 175 TYR A N 1
ATOM 1415 C CA . TYR A 1 175 ? -7.243 -2.096 -17.846 1.00 76.69 175 TYR A CA 1
ATOM 1416 C C . TYR A 1 175 ? -7.133 -3.616 -17.872 1.00 76.69 175 TYR A C 1
ATOM 1418 O O . TYR A 1 175 ? -7.651 -4.282 -16.974 1.00 76.69 175 TYR A O 1
ATOM 1426 N N . ASP A 1 176 ? -6.422 -4.146 -18.861 1.00 83.62 176 ASP A N 1
ATOM 1427 C CA . ASP A 1 176 ? -5.991 -5.540 -18.867 1.00 83.62 176 ASP A CA 1
ATOM 1428 C C . ASP A 1 176 ? -4.782 -5.781 -17.936 1.00 83.62 176 ASP A C 1
ATOM 1430 O O . ASP A 1 176 ? -4.154 -4.859 -17.401 1.00 83.62 176 ASP A O 1
ATOM 1434 N N . ASN A 1 177 ? -4.449 -7.058 -17.746 1.00 86.88 177 ASN A N 1
ATOM 1435 C CA . ASN A 1 177 ? -3.355 -7.491 -16.877 1.00 86.88 177 ASN A CA 1
ATOM 1436 C C . ASN A 1 177 ? -1.961 -7.166 -17.449 1.00 86.88 177 ASN A C 1
ATOM 1438 O O . ASN A 1 177 ? -1.015 -7.009 -16.679 1.00 86.88 177 ASN A O 1
ATOM 1442 N N . MET A 1 178 ? -1.808 -7.033 -18.773 1.00 86.69 178 MET A N 1
ATOM 1443 C CA . MET A 1 178 ? -0.529 -6.682 -19.404 1.00 86.69 178 MET A CA 1
ATOM 1444 C C . MET A 1 178 ? -0.168 -5.223 -19.109 1.00 86.69 178 MET A C 1
ATOM 1446 O O . MET A 1 178 ? 0.983 -4.912 -18.807 1.00 86.69 178 MET A O 1
ATOM 1450 N N . TYR A 1 179 ? -1.161 -4.337 -19.123 1.00 87.94 179 TYR A N 1
ATOM 1451 C CA . TYR A 1 179 ? -1.003 -2.931 -18.786 1.00 87.94 179 TYR A CA 1
ATOM 1452 C C . TYR A 1 179 ? -0.675 -2.713 -17.296 1.00 87.94 179 TYR A C 1
ATOM 1454 O O . TYR A 1 179 ? 0.184 -1.892 -16.959 1.00 87.94 179 TYR A O 1
ATOM 1462 N N . TRP A 1 180 ? -1.294 -3.483 -16.391 1.00 89.69 180 TRP A N 1
ATOM 1463 C CA . TRP A 1 180 ? -0.906 -3.486 -14.974 1.00 89.69 180 TRP A CA 1
ATOM 1464 C C . TRP A 1 180 ? 0.511 -4.025 -14.756 1.00 89.69 180 TRP A C 1
ATOM 1466 O O . TRP A 1 180 ? 1.283 -3.401 -14.026 1.00 89.69 180 TRP A O 1
ATOM 1476 N N . GLN A 1 181 ? 0.880 -5.112 -15.439 1.00 90.56 181 GLN A N 1
ATOM 1477 C CA . GLN A 1 181 ? 2.234 -5.665 -15.401 1.00 90.56 181 GLN A CA 1
ATOM 1478 C C . GLN A 1 181 ? 3.281 -4.654 -15.900 1.00 90.56 181 GLN A C 1
ATOM 1480 O O . GLN A 1 181 ? 4.310 -4.467 -15.254 1.00 90.56 181 GLN A O 1
ATOM 1485 N N . TYR A 1 182 ? 2.993 -3.936 -16.991 1.00 90.38 182 TYR A N 1
ATOM 1486 C CA . TYR A 1 182 ? 3.877 -2.901 -17.537 1.00 90.38 182 TYR A CA 1
ATOM 1487 C C . TYR A 1 182 ? 4.106 -1.754 -16.541 1.00 90.38 182 TYR A C 1
ATOM 1489 O O . TYR A 1 182 ? 5.237 -1.311 -16.350 1.00 90.38 182 TYR A O 1
ATOM 1497 N N . ARG A 1 183 ? 3.055 -1.305 -15.835 1.00 90.81 183 ARG A N 1
ATOM 1498 C CA . ARG A 1 183 ? 3.197 -0.323 -14.744 1.00 90.81 183 ARG A CA 1
ATOM 1499 C C . ARG A 1 183 ? 3.997 -0.856 -13.557 1.00 90.81 183 ARG A C 1
ATOM 1501 O O . ARG A 1 183 ? 4.714 -0.073 -12.940 1.00 90.81 183 ARG A O 1
ATOM 1508 N N . LEU A 1 184 ? 3.853 -2.137 -13.216 1.00 92.44 184 LEU A N 1
ATOM 1509 C CA . LEU A 1 184 ? 4.591 -2.766 -12.119 1.00 92.44 184 LEU A CA 1
ATOM 1510 C C . LEU A 1 184 ? 6.088 -2.797 -12.443 1.00 92.44 184 LEU A C 1
ATOM 1512 O O . LEU A 1 184 ? 6.870 -2.237 -11.683 1.00 92.44 184 LEU A O 1
ATOM 1516 N N . GLU A 1 185 ? 6.476 -3.346 -13.596 1.00 92.69 185 GLU A N 1
ATOM 1517 C CA . GLU A 1 185 ? 7.877 -3.422 -14.044 1.00 92.69 185 GLU A CA 1
ATOM 1518 C C . GLU A 1 185 ? 8.509 -2.028 -14.237 1.00 92.69 185 GLU A C 1
ATOM 1520 O O . GLU A 1 185 ? 9.670 -1.804 -13.897 1.00 92.69 185 GLU A O 1
ATOM 1525 N N . MET A 1 186 ? 7.728 -1.042 -14.692 1.00 93.31 186 MET A N 1
ATOM 1526 C CA . MET A 1 186 ? 8.187 0.344 -14.825 1.00 93.31 186 MET A CA 1
ATOM 1527 C C . MET A 1 186 ? 8.393 1.018 -13.468 1.00 93.31 186 MET A C 1
ATOM 1529 O O . MET A 1 186 ? 9.362 1.755 -13.276 1.00 93.31 186 MET A O 1
ATOM 1533 N N . CYS A 1 187 ? 7.495 0.768 -12.513 1.00 94.25 187 CYS A N 1
ATOM 1534 C CA . CYS A 1 187 ? 7.655 1.251 -11.149 1.00 94.25 187 CYS A CA 1
ATOM 1535 C C . CYS A 1 187 ? 8.856 0.577 -10.470 1.00 94.25 187 CYS A C 1
ATOM 1537 O O . CYS A 1 187 ? 9.624 1.273 -9.815 1.00 94.25 187 CYS A O 1
ATOM 1539 N N . ASP A 1 188 ? 9.073 -0.721 -10.702 1.00 94.19 188 ASP A N 1
ATOM 1540 C CA . ASP A 1 188 ? 10.230 -1.483 -10.218 1.00 94.19 188 ASP A CA 1
ATOM 1541 C C . ASP A 1 188 ? 11.556 -0.858 -10.672 1.00 94.19 188 ASP A C 1
ATOM 1543 O O . ASP A 1 188 ? 12.376 -0.504 -9.824 1.00 94.19 188 ASP A O 1
ATOM 1547 N N . LEU A 1 189 ? 11.721 -0.615 -11.981 1.00 93.12 189 LEU A N 1
ATOM 1548 C CA . LEU A 1 189 ? 12.929 0.003 -12.540 1.00 93.12 189 LEU A CA 1
ATOM 1549 C C . LEU A 1 189 ? 13.169 1.417 -11.988 1.00 93.12 189 LEU A C 1
ATOM 1551 O O . LEU A 1 189 ? 14.268 1.726 -11.524 1.00 93.12 189 LEU A O 1
ATOM 1555 N N . ILE A 1 190 ? 12.147 2.283 -12.012 1.00 93.44 190 ILE A N 1
ATOM 1556 C CA . ILE A 1 190 ? 12.272 3.659 -11.504 1.00 93.44 190 ILE A CA 1
ATOM 1557 C C . ILE A 1 190 ? 12.633 3.642 -10.013 1.00 93.44 190 ILE A C 1
ATOM 1559 O O . ILE A 1 190 ? 13.506 4.392 -9.580 1.00 93.44 190 ILE A O 1
ATOM 1563 N N . VAL A 1 191 ? 11.987 2.786 -9.218 1.00 94.94 191 VAL A N 1
ATOM 1564 C CA . VAL A 1 191 ? 12.202 2.722 -7.767 1.00 94.94 191 VAL A CA 1
ATOM 1565 C C . VAL A 1 191 ? 13.562 2.125 -7.434 1.00 94.94 191 VAL A C 1
ATOM 1567 O O . VAL A 1 191 ? 14.220 2.648 -6.536 1.00 94.94 191 VAL A O 1
ATOM 1570 N N . SER A 1 192 ? 14.031 1.104 -8.159 1.00 94.06 192 SER A N 1
ATOM 1571 C CA . SER A 1 192 ? 15.381 0.575 -7.956 1.00 94.06 192 SER A CA 1
ATOM 1572 C C . SER A 1 192 ? 16.445 1.627 -8.269 1.00 94.06 192 SER A C 1
ATOM 1574 O O . SER A 1 192 ? 17.362 1.803 -7.473 1.00 94.06 192 SER A O 1
ATOM 1576 N N . LEU A 1 193 ? 16.280 2.399 -9.352 1.00 92.38 193 LEU A N 1
ATOM 1577 C CA . LEU A 1 193 ? 17.201 3.487 -9.697 1.00 92.38 193 LEU A CA 1
ATOM 1578 C C . LEU A 1 193 ? 17.186 4.616 -8.650 1.00 92.38 193 LEU A C 1
ATOM 1580 O O . LEU A 1 193 ? 18.253 5.041 -8.215 1.00 92.38 193 LEU A O 1
ATOM 1584 N N . VAL A 1 194 ? 16.007 5.058 -8.178 1.00 93.25 194 VAL A N 1
ATOM 1585 C CA . VAL A 1 194 ? 15.910 6.053 -7.085 1.00 93.25 194 VAL A CA 1
ATOM 1586 C C . VAL A 1 194 ? 16.575 5.554 -5.802 1.00 93.25 194 VAL A C 1
ATOM 1588 O O . VAL A 1 194 ? 17.226 6.334 -5.116 1.00 93.25 194 VAL A O 1
ATOM 1591 N N . VAL A 1 195 ? 16.385 4.284 -5.435 1.00 93.62 195 VAL A N 1
ATOM 1592 C CA . VAL A 1 195 ? 16.896 3.740 -4.168 1.00 93.62 195 VAL A CA 1
ATOM 1593 C C . VAL A 1 195 ? 18.408 3.512 -4.215 1.00 93.62 195 VAL A C 1
ATOM 1595 O O . VAL A 1 195 ? 19.068 3.787 -3.216 1.00 93.62 195 VAL A O 1
ATOM 1598 N N . SER A 1 196 ? 18.959 3.063 -5.347 1.00 92.00 196 SER A N 1
ATOM 1599 C CA . SER A 1 196 ? 20.407 2.867 -5.516 1.00 92.00 196 SER A CA 1
ATOM 1600 C C . SER A 1 196 ? 21.177 4.186 -5.653 1.00 92.00 196 SER A C 1
ATOM 1602 O O . SER A 1 196 ? 22.241 4.324 -5.059 1.00 92.00 196 SER A O 1
ATOM 1604 N N . HIS A 1 197 ? 20.637 5.164 -6.392 1.00 91.50 197 HIS A N 1
ATOM 1605 C CA . HIS A 1 197 ? 21.361 6.375 -6.820 1.00 91.50 197 HIS A CA 1
ATOM 1606 C C . HIS A 1 197 ? 20.802 7.677 -6.213 1.00 91.50 197 HIS A C 1
ATOM 1608 O O . HIS A 1 197 ? 20.936 8.752 -6.796 1.00 91.50 197 HIS A O 1
ATOM 1614 N N . PHE A 1 198 ? 20.150 7.609 -5.044 1.00 91.75 198 PHE A N 1
ATOM 1615 C CA . PHE A 1 198 ? 19.374 8.724 -4.469 1.00 91.75 198 PHE A CA 1
ATOM 1616 C C . PHE A 1 198 ? 20.141 10.057 -4.369 1.00 91.75 198 PHE A C 1
ATOM 1618 O O . PHE A 1 198 ? 19.563 11.123 -4.576 1.00 91.75 198 PHE A O 1
ATOM 1625 N N . GLU A 1 199 ? 21.433 10.001 -4.040 1.00 89.31 199 GLU A N 1
ATOM 1626 C CA . GLU A 1 199 ? 22.303 11.176 -3.872 1.00 89.31 199 GLU A CA 1
ATOM 1627 C C . GLU A 1 199 ? 22.889 11.707 -5.192 1.00 89.31 199 GLU A C 1
ATOM 1629 O O . GLU A 1 199 ? 23.352 12.843 -5.251 1.00 89.31 199 GLU A O 1
ATOM 1634 N N . GLU A 1 200 ? 22.870 10.895 -6.249 1.00 88.69 200 GLU A N 1
ATOM 1635 C CA . GLU A 1 200 ? 23.514 11.179 -7.539 1.00 88.69 200 GLU A CA 1
ATOM 1636 C C . GLU A 1 200 ? 22.536 11.816 -8.543 1.00 88.69 200 GLU A C 1
ATOM 1638 O O . GLU A 1 200 ? 22.952 12.444 -9.515 1.00 88.69 200 GLU A O 1
ATOM 1643 N N . ILE A 1 201 ? 21.227 11.684 -8.301 1.00 89.31 201 ILE A N 1
ATOM 1644 C CA . ILE A 1 201 ? 20.156 12.172 -9.178 1.00 89.31 201 ILE A CA 1
ATOM 1645 C C . ILE A 1 201 ? 19.959 13.694 -9.004 1.00 89.31 201 ILE A C 1
ATOM 1647 O O . ILE A 1 201 ? 19.510 14.144 -7.942 1.00 89.31 201 ILE A O 1
ATOM 1651 N N . PRO A 1 202 ? 20.190 14.520 -10.046 1.00 87.81 202 PRO A N 1
ATOM 1652 C CA . PRO A 1 202 ? 19.898 15.949 -9.982 1.00 87.81 202 PRO A CA 1
ATOM 1653 C C . PRO A 1 202 ? 18.407 16.202 -9.728 1.00 87.81 202 PRO A C 1
ATOM 1655 O O . PRO A 1 202 ? 17.551 15.552 -10.321 1.00 87.81 202 PRO A O 1
ATOM 1658 N N . LEU A 1 203 ? 18.083 17.177 -8.871 1.00 87.69 203 LEU A N 1
ATOM 1659 C CA . LEU A 1 203 ? 16.701 17.561 -8.527 1.00 87.69 203 LEU A CA 1
ATOM 1660 C C . LEU A 1 203 ? 15.833 16.417 -7.946 1.00 87.69 203 LEU A C 1
ATOM 1662 O O . LEU A 1 203 ? 14.604 16.472 -8.054 1.00 87.69 203 LEU A O 1
ATOM 1666 N N . ILE A 1 204 ? 16.447 15.413 -7.299 1.00 90.50 204 ILE A N 1
ATOM 1667 C CA . ILE A 1 204 ? 15.782 14.206 -6.769 1.00 90.50 204 ILE A CA 1
ATOM 1668 C C . ILE A 1 204 ? 14.479 14.475 -5.997 1.00 90.50 204 ILE A C 1
ATOM 1670 O O . ILE A 1 204 ? 13.504 13.751 -6.192 1.00 90.50 204 ILE A O 1
ATOM 1674 N N . ASP A 1 205 ? 14.393 15.535 -5.187 1.00 90.19 205 ASP A N 1
ATOM 1675 C CA . ASP A 1 205 ? 13.174 15.868 -4.434 1.00 90.19 205 ASP A CA 1
ATOM 1676 C C . ASP A 1 205 ? 11.945 16.081 -5.335 1.00 90.19 205 ASP A C 1
ATOM 1678 O O . ASP A 1 205 ? 10.846 15.633 -4.998 1.00 90.19 205 ASP A O 1
ATOM 1682 N N . ASN A 1 206 ? 12.116 16.703 -6.506 1.00 90.25 206 ASN A N 1
ATOM 1683 C CA . ASN A 1 206 ? 11.028 16.922 -7.464 1.00 90.25 206 ASN A CA 1
ATOM 1684 C C . ASN A 1 206 ? 10.557 15.593 -8.074 1.00 90.25 206 ASN A C 1
ATOM 1686 O O . ASN A 1 206 ? 9.352 15.320 -8.112 1.00 90.25 206 ASN A O 1
ATOM 1690 N N . PHE A 1 207 ? 11.504 14.741 -8.485 1.00 90.06 207 PHE A N 1
ATOM 1691 C CA . PHE A 1 207 ? 11.220 13.397 -8.994 1.00 90.06 207 PHE A CA 1
ATOM 1692 C C . PHE A 1 207 ? 10.513 12.541 -7.939 1.00 90.06 207 PHE A C 1
ATOM 1694 O O . PHE A 1 207 ? 9.468 11.958 -8.217 1.00 90.06 207 PHE A O 1
ATOM 1701 N N . VAL A 1 208 ? 11.004 12.543 -6.699 1.00 92.38 208 VAL A N 1
ATOM 1702 C CA . VAL A 1 208 ? 10.411 11.839 -5.554 1.00 92.38 208 VAL A CA 1
ATOM 1703 C C . VAL A 1 208 ? 9.002 12.339 -5.241 1.00 92.38 208 VAL A C 1
ATOM 1705 O O . VAL A 1 208 ? 8.120 11.523 -4.971 1.00 92.38 208 VAL A O 1
ATOM 1708 N N . ILE A 1 209 ? 8.748 13.652 -5.262 1.00 91.75 209 ILE A N 1
ATOM 1709 C CA . ILE A 1 209 ? 7.403 14.210 -5.046 1.00 91.75 209 ILE A CA 1
ATOM 1710 C C . ILE A 1 209 ? 6.444 13.734 -6.145 1.00 91.75 209 ILE A C 1
ATOM 1712 O O . ILE A 1 209 ? 5.341 13.274 -5.834 1.00 91.75 209 ILE A O 1
ATOM 1716 N N . SER A 1 210 ? 6.871 13.788 -7.409 1.00 92.31 210 SER A N 1
ATOM 1717 C CA . SER A 1 210 ? 6.072 13.338 -8.552 1.00 92.31 210 SER A CA 1
ATOM 1718 C C . SER A 1 210 ? 5.806 11.826 -8.502 1.00 92.31 210 SER A C 1
ATOM 1720 O O . SER A 1 210 ? 4.650 11.403 -8.549 1.00 92.31 210 SER A O 1
ATOM 1722 N N . LEU A 1 211 ? 6.840 11.009 -8.280 1.00 93.06 211 LEU A N 1
ATOM 1723 C CA . LEU A 1 211 ? 6.759 9.550 -8.162 1.00 93.06 211 LEU A CA 1
ATOM 1724 C C . LEU A 1 211 ? 5.856 9.103 -7.008 1.00 93.06 211 LEU A C 1
ATOM 1726 O O . LEU A 1 211 ? 4.995 8.250 -7.208 1.00 93.06 211 LEU A O 1
ATOM 1730 N N . ASN A 1 212 ? 5.964 9.720 -5.826 1.00 92.50 212 ASN A N 1
ATOM 1731 C CA . ASN A 1 212 ? 5.031 9.447 -4.727 1.00 92.50 212 ASN A CA 1
ATOM 1732 C C . ASN A 1 212 ? 3.583 9.777 -5.109 1.00 92.50 212 ASN A C 1
ATOM 1734 O O . ASN A 1 212 ? 2.677 9.032 -4.741 1.00 92.50 212 ASN A O 1
ATOM 1738 N N . SER A 1 213 ? 3.356 10.866 -5.850 1.00 92.12 213 SER A N 1
ATOM 1739 C CA . SER A 1 213 ? 2.024 11.236 -6.338 1.00 92.12 213 SER A CA 1
ATOM 1740 C C . SER A 1 213 ? 1.470 10.190 -7.317 1.00 92.12 213 SER A C 1
ATOM 1742 O O . SER A 1 213 ? 0.336 9.740 -7.149 1.00 92.12 213 SER A O 1
ATOM 1744 N N . LYS A 1 214 ? 2.286 9.722 -8.278 1.00 92.44 214 LYS A N 1
ATOM 1745 C CA . LYS A 1 214 ? 1.909 8.648 -9.215 1.00 92.44 214 LYS A CA 1
ATOM 1746 C C . LYS A 1 214 ? 1.617 7.332 -8.493 1.00 92.44 214 LYS A C 1
ATOM 1748 O O . LYS A 1 214 ? 0.538 6.789 -8.682 1.00 92.44 214 LYS A O 1
ATOM 1753 N N . ILE A 1 215 ? 2.510 6.861 -7.616 1.00 93.31 215 ILE A N 1
ATOM 1754 C CA . ILE A 1 215 ? 2.313 5.610 -6.857 1.00 93.31 215 ILE A CA 1
ATOM 1755 C C . ILE A 1 215 ? 1.060 5.698 -5.971 1.00 93.31 215 ILE A C 1
ATOM 1757 O O . ILE A 1 215 ? 0.261 4.767 -5.956 1.00 93.31 215 ILE A O 1
ATOM 1761 N N . THR A 1 216 ? 0.828 6.829 -5.291 1.00 92.69 216 THR A N 1
ATOM 1762 C CA . THR A 1 216 ? -0.389 7.033 -4.479 1.00 92.69 216 THR A CA 1
ATOM 1763 C C . THR A 1 216 ? -1.657 6.986 -5.340 1.00 92.69 216 THR A C 1
ATOM 1765 O O . THR A 1 216 ? -2.647 6.394 -4.924 1.00 92.69 216 THR A O 1
ATOM 1768 N N . SER A 1 217 ? -1.628 7.575 -6.541 1.00 90.94 217 SER A N 1
ATOM 1769 C CA . SER A 1 217 ? -2.769 7.579 -7.469 1.00 90.94 217 SER A CA 1
ATOM 1770 C C . SER A 1 217 ? -2.963 6.261 -8.223 1.00 90.94 217 SER A C 1
ATOM 1772 O O . SER A 1 217 ? -4.067 5.987 -8.670 1.00 90.94 217 SER A O 1
ATOM 1774 N N . ILE A 1 218 ? -1.915 5.450 -8.384 1.00 90.06 218 ILE A N 1
ATOM 1775 C CA . ILE A 1 218 ? -2.032 4.064 -8.847 1.00 90.06 218 ILE A CA 1
ATOM 1776 C C . ILE A 1 218 ? -2.690 3.214 -7.756 1.00 90.06 218 ILE A C 1
ATOM 1778 O O . ILE A 1 218 ? -3.573 2.413 -8.047 1.00 90.06 218 ILE A O 1
ATOM 1782 N N . LEU A 1 219 ? -2.275 3.391 -6.499 1.00 90.69 219 LEU A N 1
ATOM 1783 C CA . LEU A 1 219 ? -2.675 2.519 -5.398 1.00 90.69 219 LEU A CA 1
ATOM 1784 C C . LEU A 1 219 ? -4.175 2.587 -5.063 1.00 90.69 219 LEU A C 1
ATOM 1786 O O . LEU A 1 219 ? -4.724 1.588 -4.607 1.00 90.69 219 LEU A O 1
ATOM 1790 N N . SER A 1 220 ? -4.844 3.717 -5.320 1.00 87.88 220 SER A N 1
ATOM 1791 C CA . SER A 1 220 ? -6.305 3.830 -5.171 1.00 87.88 220 SER A CA 1
ATOM 1792 C C . SER A 1 220 ? -7.099 3.023 -6.201 1.00 87.88 220 SER A C 1
ATOM 1794 O O . SER A 1 220 ? -8.263 2.702 -5.955 1.00 87.88 220 SER A O 1
ATOM 1796 N N . ASP A 1 221 ? -6.469 2.699 -7.331 1.00 86.94 221 ASP A N 1
ATOM 1797 C CA . ASP A 1 221 ? -7.109 2.150 -8.529 1.00 86.94 221 ASP A CA 1
ATOM 1798 C C . ASP A 1 221 ? -6.626 0.711 -8.828 1.00 86.94 221 ASP A C 1
ATOM 1800 O O . ASP A 1 221 ? -7.170 0.035 -9.703 1.00 86.94 221 ASP A O 1
ATOM 1804 N N . ALA A 1 222 ? -5.593 0.240 -8.119 1.00 88.25 222 ALA A N 1
ATOM 1805 C CA . ALA A 1 222 ? -4.926 -1.037 -8.354 1.00 88.25 222 ALA A CA 1
ATOM 1806 C C . ALA A 1 222 ? -5.772 -2.253 -7.905 1.00 88.25 222 ALA A C 1
ATOM 1808 O O . ALA A 1 222 ? -6.256 -2.281 -6.767 1.00 88.25 222 ALA A O 1
ATOM 1809 N N . PRO A 1 223 ? -5.892 -3.310 -8.736 1.00 88.12 223 PRO A N 1
ATOM 1810 C CA . PRO A 1 223 ? -6.445 -4.596 -8.318 1.00 88.12 223 PRO A CA 1
ATOM 1811 C C . PRO A 1 223 ? -5.662 -5.213 -7.152 1.00 88.12 223 PRO A C 1
ATOM 1813 O O . PRO A 1 223 ? -4.466 -4.965 -6.988 1.00 88.12 223 PRO A O 1
ATOM 1816 N N . LEU A 1 224 ? -6.328 -6.071 -6.371 1.00 85.25 224 LEU A N 1
ATOM 1817 C CA . LEU A 1 224 ? -5.758 -6.702 -5.169 1.00 85.25 224 LEU A CA 1
ATOM 1818 C C . LEU A 1 224 ? -4.442 -7.451 -5.442 1.00 85.25 224 LEU A C 1
ATOM 1820 O O . LEU A 1 224 ? -3.558 -7.434 -4.590 1.00 85.25 224 LEU A O 1
ATOM 1824 N N . GLU A 1 225 ? -4.317 -8.052 -6.626 1.00 87.94 225 GLU A N 1
ATOM 1825 C CA . GLU A 1 225 ? -3.134 -8.783 -7.100 1.00 87.94 225 GLU A CA 1
ATOM 1826 C C . GLU A 1 225 ? -1.890 -7.886 -7.230 1.00 87.94 225 GLU A C 1
ATOM 1828 O O . GLU A 1 225 ? -0.800 -8.301 -6.850 1.00 87.94 225 GLU A O 1
ATOM 1833 N N . TYR A 1 226 ? -2.049 -6.639 -7.688 1.00 90.44 226 TYR A N 1
ATOM 1834 C CA . TYR A 1 226 ? -0.939 -5.702 -7.929 1.00 90.44 226 TYR A CA 1
ATOM 1835 C C . TYR A 1 226 ? -0.723 -4.699 -6.783 1.00 90.44 226 TYR A C 1
ATOM 1837 O O . TYR A 1 226 ? 0.349 -4.106 -6.648 1.00 90.44 226 TYR A O 1
ATOM 1845 N N . ALA A 1 227 ? -1.737 -4.480 -5.939 1.00 90.62 227 ALA A N 1
ATOM 1846 C CA . ALA A 1 227 ? -1.701 -3.473 -4.878 1.00 90.62 227 ALA A CA 1
ATOM 1847 C C . ALA A 1 227 ? -0.585 -3.713 -3.839 1.00 90.62 227 ALA A C 1
ATOM 1849 O O . ALA A 1 227 ? -0.065 -2.756 -3.264 1.00 90.62 227 ALA A O 1
ATOM 1850 N N . ALA A 1 228 ? -0.187 -4.970 -3.610 1.00 90.62 228 ALA A N 1
ATOM 1851 C CA . ALA A 1 228 ? 0.900 -5.316 -2.692 1.00 90.62 228 ALA A CA 1
ATOM 1852 C C . ALA A 1 228 ? 2.265 -4.770 -3.157 1.00 90.62 228 ALA A C 1
ATOM 1854 O O . ALA A 1 228 ? 3.020 -4.228 -2.345 1.00 90.62 228 ALA A O 1
ATOM 1855 N N . ASP A 1 229 ? 2.559 -4.838 -4.457 1.00 93.00 229 ASP A N 1
ATOM 1856 C CA . ASP A 1 229 ? 3.814 -4.336 -5.019 1.00 93.00 229 ASP A CA 1
ATOM 1857 C C . ASP A 1 229 ? 3.860 -2.811 -5.071 1.00 93.00 229 ASP A C 1
ATOM 1859 O O . ASP A 1 229 ? 4.853 -2.215 -4.658 1.00 93.00 229 ASP A O 1
ATOM 1863 N N . PHE A 1 230 ? 2.758 -2.142 -5.419 1.00 94.12 230 PHE A N 1
ATOM 1864 C CA . PHE A 1 230 ? 2.702 -0.680 -5.309 1.00 94.12 230 PHE A CA 1
ATOM 1865 C C . PHE A 1 230 ? 2.872 -0.185 -3.859 1.00 94.12 230 PHE A C 1
ATOM 1867 O O . PHE A 1 230 ? 3.466 0.875 -3.645 1.00 94.12 230 PHE A O 1
ATOM 1874 N N . VAL A 1 231 ? 2.478 -0.971 -2.846 1.00 95.00 231 VAL A N 1
ATOM 1875 C CA . VAL A 1 231 ? 2.851 -0.702 -1.444 1.00 95.00 231 VAL A CA 1
ATOM 1876 C C . VAL A 1 231 ? 4.338 -0.964 -1.171 1.00 95.00 231 VAL A C 1
ATOM 1878 O O . VAL A 1 231 ? 4.967 -0.147 -0.493 1.00 95.00 231 VAL A O 1
ATOM 1881 N N . ARG A 1 232 ? 4.931 -2.046 -1.698 1.00 95.19 232 ARG A N 1
ATOM 1882 C CA . ARG A 1 232 ? 6.383 -2.319 -1.603 1.00 95.19 232 ARG A CA 1
ATOM 1883 C C . ARG A 1 232 ? 7.195 -1.132 -2.136 1.00 95.19 232 ARG A C 1
ATOM 1885 O O . ARG A 1 232 ? 8.058 -0.624 -1.415 1.00 95.19 232 ARG A O 1
ATOM 1892 N N . TYR A 1 233 ? 6.847 -0.631 -3.319 1.00 95.69 233 TYR A N 1
ATOM 1893 C CA . TYR A 1 233 ? 7.474 0.534 -3.946 1.00 95.69 233 TYR A CA 1
ATOM 1894 C C . TYR A 1 233 ? 7.248 1.833 -3.163 1.00 95.69 233 TYR A C 1
ATOM 1896 O O . TYR A 1 233 ? 8.204 2.569 -2.903 1.00 95.69 233 TYR A O 1
ATOM 1904 N N . ALA A 1 234 ? 6.019 2.095 -2.699 1.00 95.50 234 ALA A N 1
ATOM 1905 C CA . ALA A 1 234 ? 5.732 3.248 -1.844 1.00 95.50 234 ALA A CA 1
ATOM 1906 C C . ALA A 1 234 ? 6.594 3.243 -0.569 1.00 95.50 234 ALA A C 1
ATOM 1908 O O . ALA A 1 234 ? 7.154 4.273 -0.194 1.00 95.50 234 ALA A O 1
ATOM 1909 N N . ILE A 1 235 ? 6.740 2.090 0.090 1.00 95.19 235 ILE A N 1
ATOM 1910 C CA . ILE A 1 235 ? 7.551 1.950 1.308 1.00 95.19 235 ILE A CA 1
ATOM 1911 C C . ILE A 1 235 ? 9.044 2.145 1.007 1.00 95.19 235 ILE A C 1
ATOM 1913 O O . ILE A 1 235 ? 9.728 2.822 1.775 1.00 95.19 235 ILE A O 1
ATOM 1917 N N . GLN A 1 236 ? 9.559 1.596 -0.098 1.00 95.19 236 GLN A N 1
ATOM 1918 C CA . GLN A 1 236 ? 10.961 1.759 -0.508 1.00 95.19 236 GLN A CA 1
ATOM 1919 C C . GLN A 1 236 ? 11.323 3.233 -0.744 1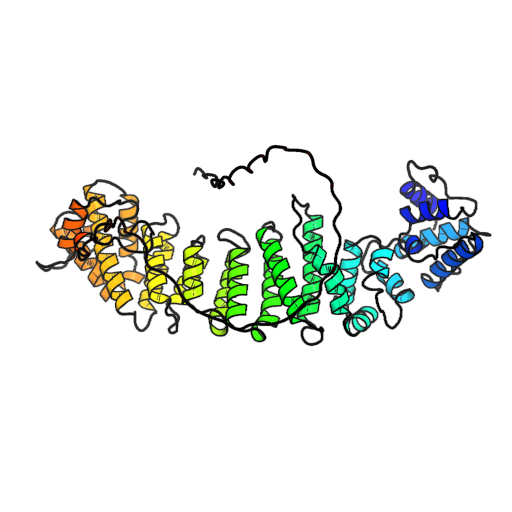.00 95.19 236 GLN A C 1
ATOM 1921 O O . GLN A 1 236 ? 12.234 3.744 -0.092 1.00 95.19 236 GLN A O 1
ATOM 1926 N N . ILE A 1 237 ? 10.559 3.945 -1.581 1.00 94.81 237 ILE A N 1
ATOM 1927 C CA . ILE A 1 237 ? 10.778 5.374 -1.865 1.00 94.81 237 ILE A CA 1
ATOM 1928 C C . ILE A 1 237 ? 10.684 6.232 -0.599 1.00 94.81 237 ILE A C 1
ATOM 1930 O O . ILE A 1 237 ? 11.430 7.201 -0.433 1.00 94.81 237 ILE A O 1
ATOM 1934 N N . ASN A 1 238 ? 9.772 5.903 0.316 1.00 93.25 238 ASN A N 1
ATOM 1935 C CA . ASN A 1 238 ? 9.597 6.698 1.526 1.00 93.25 238 ASN A CA 1
ATOM 1936 C C . ASN A 1 238 ? 10.677 6.450 2.579 1.00 93.25 238 ASN A C 1
ATOM 1938 O O . ASN A 1 238 ? 11.067 7.408 3.238 1.00 93.25 238 ASN A O 1
ATOM 1942 N N . LYS A 1 239 ? 11.256 5.246 2.667 1.00 92.06 239 LYS A N 1
ATOM 1943 C CA . LYS A 1 239 ? 12.439 5.006 3.511 1.00 92.06 239 LYS A CA 1
ATOM 1944 C C . LYS A 1 239 ? 13.624 5.902 3.141 1.00 92.06 239 LYS A C 1
ATOM 1946 O O . LYS A 1 239 ? 14.245 6.454 4.040 1.00 92.06 239 LYS A O 1
ATOM 1951 N N . VAL A 1 240 ? 13.927 6.053 1.847 1.00 92.94 240 VAL A N 1
ATOM 1952 C CA . VAL A 1 240 ? 15.069 6.873 1.395 1.00 92.94 240 VAL A CA 1
ATOM 1953 C C . VAL A 1 240 ? 14.778 8.377 1.443 1.00 92.94 240 VAL A C 1
ATOM 1955 O O . VAL A 1 240 ? 15.657 9.161 1.783 1.00 92.94 240 VAL A O 1
ATOM 1958 N N . SER A 1 241 ? 13.536 8.799 1.171 1.00 92.44 241 SER A N 1
ATOM 1959 C CA . SER A 1 241 ? 13.211 10.231 1.053 1.00 92.44 241 SER A CA 1
ATOM 1960 C C . SER A 1 241 ? 12.625 10.902 2.299 1.00 92.44 241 SER A C 1
ATOM 1962 O O . SER A 1 241 ? 12.728 12.122 2.418 1.00 92.44 241 SER A O 1
ATOM 1964 N N . MET A 1 242 ? 12.015 10.169 3.239 1.00 90.62 242 MET A N 1
ATOM 1965 C CA . MET A 1 242 ? 11.446 10.790 4.447 1.00 90.62 242 MET A CA 1
ATOM 1966 C C . MET A 1 242 ? 12.476 11.466 5.367 1.00 90.62 242 MET A C 1
ATOM 1968 O O . MET A 1 242 ? 12.175 12.567 5.824 1.00 90.62 242 MET A O 1
ATOM 1972 N N . PRO A 1 243 ? 13.691 10.921 5.587 1.00 89.31 243 PRO A N 1
ATOM 1973 C CA . PRO A 1 243 ? 14.706 11.573 6.424 1.00 89.31 243 PRO A CA 1
ATOM 1974 C C . PRO A 1 243 ? 15.167 12.957 5.939 1.00 89.31 243 PRO A C 1
ATOM 1976 O O . PRO A 1 243 ? 15.798 13.683 6.701 1.00 89.31 243 PRO A O 1
ATOM 1979 N N . ARG A 1 244 ? 14.876 13.330 4.682 1.00 87.56 244 ARG A N 1
ATOM 1980 C CA . ARG A 1 244 ? 15.316 14.598 4.067 1.00 87.56 244 ARG A CA 1
ATOM 1981 C C . ARG A 1 244 ? 14.232 15.681 4.035 1.00 87.56 244 ARG A C 1
ATOM 1983 O O . ARG A 1 244 ? 14.534 16.841 3.767 1.00 87.56 244 ARG A O 1
ATOM 1990 N N . ILE A 1 245 ? 12.974 15.329 4.314 1.00 89.25 245 ILE A N 1
ATOM 1991 C CA . ILE A 1 245 ? 11.829 16.251 4.265 1.00 89.25 245 ILE A CA 1
ATOM 1992 C C . ILE A 1 245 ? 11.305 16.573 5.667 1.00 89.25 245 ILE A C 1
ATOM 1994 O O . ILE A 1 245 ? 11.456 15.800 6.608 1.00 89.25 245 ILE A O 1
ATOM 1998 N N . LYS A 1 246 ? 10.640 17.724 5.811 1.00 89.38 246 LYS A N 1
ATOM 1999 C CA . LYS A 1 246 ? 10.088 18.156 7.104 1.00 89.38 246 LYS A CA 1
ATOM 2000 C C . LYS A 1 246 ? 9.015 17.175 7.631 1.00 89.38 246 LYS A C 1
ATOM 2002 O O . LYS A 1 246 ? 8.230 16.673 6.813 1.00 89.38 246 LYS A O 1
ATOM 2007 N N . PRO A 1 247 ? 8.915 16.934 8.957 1.00 87.19 247 PRO A N 1
ATOM 2008 C CA . PRO A 1 247 ? 7.984 15.957 9.538 1.00 87.19 247 PRO A CA 1
ATOM 2009 C C . PRO A 1 247 ? 6.508 16.156 9.173 1.00 87.19 247 PRO A C 1
ATOM 2011 O O . PRO A 1 247 ? 5.768 15.182 9.034 1.00 87.19 247 PRO A O 1
ATOM 2014 N N . GLU A 1 248 ? 6.066 17.393 8.939 1.00 88.00 248 GLU A N 1
ATOM 2015 C CA . GLU A 1 248 ? 4.696 17.700 8.511 1.00 88.00 248 GLU A CA 1
ATOM 2016 C C . GLU A 1 248 ? 4.437 17.213 7.077 1.00 88.00 248 GLU A C 1
ATOM 2018 O O . GLU A 1 248 ? 3.357 16.704 6.765 1.00 88.00 248 GLU A O 1
ATOM 2023 N N . THR A 1 249 ? 5.444 17.319 6.204 1.00 89.56 249 THR A N 1
ATOM 2024 C CA . THR A 1 249 ? 5.401 16.823 4.822 1.00 89.56 249 THR A CA 1
ATOM 2025 C C . THR A 1 249 ? 5.448 15.296 4.791 1.00 89.56 249 THR A C 1
ATOM 2027 O O . THR A 1 249 ? 4.658 14.685 4.067 1.00 89.56 249 THR A O 1
ATOM 2030 N N . ALA A 1 250 ? 6.306 14.672 5.608 1.00 89.38 250 ALA A N 1
ATOM 2031 C CA . ALA A 1 250 ? 6.342 13.218 5.780 1.00 89.38 250 ALA A CA 1
ATOM 2032 C C . ALA A 1 250 ? 5.000 12.685 6.318 1.00 89.38 250 ALA A C 1
ATOM 2034 O O . ALA A 1 250 ? 4.409 11.787 5.715 1.00 89.38 250 ALA A O 1
ATOM 2035 N N . THR A 1 251 ? 4.446 13.314 7.363 1.00 88.94 251 THR A N 1
ATOM 2036 C CA . THR A 1 251 ? 3.108 13.009 7.896 1.00 88.94 251 THR A CA 1
ATOM 2037 C C . THR A 1 251 ? 2.038 13.113 6.818 1.00 88.94 251 THR A C 1
ATOM 2039 O O . THR A 1 251 ? 1.297 12.156 6.597 1.00 88.94 251 THR A O 1
ATOM 2042 N N . LYS A 1 252 ? 1.963 14.236 6.092 1.00 89.88 252 LYS A N 1
ATOM 2043 C CA . LYS A 1 252 ? 0.978 14.419 5.016 1.00 89.88 252 LYS A CA 1
ATOM 2044 C C . LYS A 1 252 ? 1.098 13.331 3.944 1.00 89.88 252 LYS A C 1
ATOM 2046 O O . LYS A 1 252 ? 0.081 12.847 3.456 1.00 89.88 252 LYS A O 1
ATOM 2051 N N . ARG A 1 253 ? 2.319 12.909 3.602 1.00 91.12 253 ARG A N 1
ATOM 2052 C CA . ARG A 1 253 ? 2.558 11.838 2.628 1.00 91.12 253 ARG A CA 1
ATOM 2053 C C . ARG A 1 253 ? 2.088 10.467 3.143 1.00 91.12 253 ARG A C 1
ATOM 2055 O O . ARG A 1 253 ? 1.436 9.747 2.393 1.00 91.12 253 ARG A O 1
ATOM 2062 N N . ILE A 1 254 ? 2.315 10.140 4.419 1.00 91.81 254 ILE A N 1
ATOM 2063 C CA . ILE A 1 254 ? 1.802 8.907 5.053 1.00 91.81 254 ILE A CA 1
ATOM 2064 C C . ILE A 1 254 ? 0.269 8.900 5.077 1.00 91.81 254 ILE A C 1
ATOM 2066 O O . ILE A 1 254 ? -0.349 7.918 4.670 1.00 91.81 254 ILE A O 1
ATOM 2070 N N . LEU A 1 255 ? -0.360 10.003 5.491 1.00 90.56 255 LEU A N 1
ATOM 2071 C CA . LEU A 1 255 ? -1.823 10.112 5.543 1.00 90.56 255 LEU A CA 1
ATOM 2072 C C . LEU A 1 255 ? -2.476 10.087 4.147 1.00 90.56 255 LEU A C 1
ATOM 2074 O O . LEU A 1 255 ? -3.621 9.653 4.023 1.00 90.56 255 LEU A O 1
ATOM 2078 N N . ASN A 1 256 ? -1.753 10.498 3.098 1.00 92.06 256 ASN A N 1
ATOM 2079 C CA . ASN A 1 256 ? -2.178 10.335 1.705 1.00 92.06 256 ASN A CA 1
ATOM 2080 C C . ASN A 1 256 ? -2.099 8.867 1.243 1.00 92.06 256 ASN A C 1
ATOM 2082 O O . ASN A 1 256 ? -3.042 8.383 0.624 1.00 92.06 256 ASN A O 1
ATOM 2086 N N . LEU A 1 257 ? -1.024 8.138 1.572 1.00 93.00 257 LEU A N 1
ATOM 2087 C CA . LEU A 1 257 ? -0.906 6.706 1.252 1.00 93.00 257 LEU A CA 1
ATOM 2088 C C . LEU A 1 257 ? -1.997 5.879 1.947 1.00 93.00 257 LEU A C 1
ATOM 2090 O O . LEU A 1 257 ? -2.647 5.052 1.312 1.00 93.00 257 LEU A O 1
ATOM 2094 N N . LEU A 1 258 ? -2.268 6.158 3.227 1.00 91.88 258 LEU A N 1
ATOM 2095 C CA . LEU A 1 258 ? -3.379 5.536 3.954 1.00 91.88 258 LEU A CA 1
ATOM 2096 C C . LEU A 1 258 ? -4.758 5.921 3.382 1.00 91.88 258 LEU A C 1
ATOM 2098 O O . LEU A 1 258 ? -5.708 5.157 3.534 1.00 91.88 258 LEU A O 1
ATOM 2102 N N . ALA A 1 259 ? -4.887 7.070 2.705 1.00 91.56 259 ALA A N 1
ATOM 2103 C CA . ALA A 1 259 ? -6.132 7.466 2.039 1.00 91.56 259 ALA A CA 1
ATOM 2104 C C . ALA A 1 259 ? -6.353 6.699 0.727 1.00 91.56 259 ALA A C 1
ATOM 2106 O O . ALA A 1 259 ? -7.494 6.374 0.404 1.00 91.56 259 ALA A O 1
ATOM 2107 N N . ALA A 1 260 ? -5.272 6.403 -0.004 1.00 91.50 260 ALA A N 1
ATOM 2108 C CA . ALA A 1 260 ? -5.301 5.592 -1.220 1.00 91.50 260 ALA A CA 1
ATOM 2109 C C . ALA A 1 260 ? -5.550 4.100 -0.938 1.00 91.50 260 ALA A C 1
ATOM 2111 O O . ALA A 1 260 ? -6.170 3.430 -1.754 1.00 91.50 260 ALA A O 1
ATOM 2112 N N . ALA A 1 261 ? -5.131 3.597 0.228 1.00 90.56 261 ALA A N 1
ATOM 2113 C CA . ALA A 1 261 ? -5.385 2.230 0.687 1.00 90.56 261 ALA A CA 1
ATOM 2114 C C . ALA A 1 261 ? -6.442 2.185 1.814 1.00 90.56 261 ALA A C 1
ATOM 2116 O O . ALA A 1 261 ? -6.090 1.983 2.983 1.00 90.56 261 ALA A O 1
ATOM 2117 N N . PRO A 1 262 ? -7.742 2.384 1.512 1.00 86.88 262 PRO A N 1
ATOM 2118 C CA . PRO A 1 262 ? -8.793 2.381 2.523 1.00 86.88 262 PRO A CA 1
ATOM 2119 C C . PRO A 1 262 ? -8.965 1.004 3.198 1.00 86.88 262 PRO A C 1
ATOM 2121 O O . PRO A 1 262 ? -8.588 -0.025 2.620 1.00 86.88 262 PRO A O 1
ATOM 2124 N N . PRO A 1 263 ? -9.583 0.965 4.394 1.00 84.88 263 PRO A N 1
ATOM 2125 C CA . PRO A 1 263 ? -9.866 -0.271 5.118 1.00 84.88 263 PRO A CA 1
ATOM 2126 C C . PRO A 1 263 ? -10.598 -1.317 4.262 1.00 84.88 263 PRO A C 1
ATOM 2128 O O . PRO A 1 263 ? -11.502 -0.985 3.490 1.00 84.88 263 PRO A O 1
ATOM 2131 N N . GLY A 1 264 ? -10.197 -2.583 4.395 1.00 80.75 264 GLY A N 1
ATOM 2132 C CA . GLY A 1 264 ? -10.662 -3.702 3.563 1.00 80.75 264 GLY A CA 1
ATOM 2133 C C . GLY A 1 264 ? -9.872 -3.949 2.266 1.00 80.75 264 GLY A C 1
ATOM 2134 O O . GLY A 1 264 ? -10.136 -4.941 1.593 1.00 80.75 264 GLY A O 1
ATOM 2135 N N . THR A 1 265 ? -8.892 -3.109 1.910 1.00 84.88 265 THR A N 1
ATOM 2136 C CA . THR A 1 265 ? -7.960 -3.382 0.793 1.00 84.88 265 THR A CA 1
ATOM 2137 C C . THR A 1 265 ? -6.744 -4.198 1.250 1.00 84.88 265 THR A C 1
ATOM 2139 O O . THR A 1 265 ? -6.277 -4.046 2.380 1.00 84.88 265 THR A O 1
ATOM 2142 N N . ALA A 1 266 ? -6.163 -5.012 0.357 1.00 84.38 266 ALA A N 1
ATOM 2143 C CA . ALA A 1 266 ? -4.917 -5.747 0.634 1.00 84.38 266 ALA A CA 1
ATOM 2144 C C . ALA A 1 266 ? -3.735 -4.814 0.986 1.00 84.38 266 ALA A C 1
ATOM 2146 O O . ALA A 1 266 ? -2.861 -5.173 1.774 1.00 84.38 266 ALA A O 1
ATOM 2147 N N . ALA A 1 267 ? -3.748 -3.589 0.455 1.00 89.56 267 ALA A N 1
ATOM 2148 C CA . ALA A 1 267 ? -2.761 -2.550 0.726 1.00 89.56 267 ALA A CA 1
ATOM 2149 C C . ALA A 1 267 ? -2.846 -1.945 2.143 1.00 89.56 267 ALA A C 1
ATOM 2151 O O . ALA A 1 267 ? -1.856 -1.390 2.627 1.00 89.56 267 ALA A O 1
ATOM 2152 N N . HIS A 1 268 ? -3.999 -2.050 2.817 1.00 89.62 268 HIS A N 1
ATOM 2153 C CA . HIS A 1 268 ? -4.275 -1.330 4.061 1.00 89.62 268 HIS A CA 1
ATOM 2154 C C . HIS A 1 268 ? -3.337 -1.741 5.205 1.00 89.62 268 HIS A C 1
ATOM 2156 O O . HIS A 1 268 ? -2.513 -0.945 5.653 1.00 89.62 268 HIS A O 1
ATOM 2162 N N . ALA A 1 269 ? -3.409 -2.995 5.664 1.00 88.12 269 ALA A N 1
ATOM 2163 C CA . ALA A 1 269 ? -2.660 -3.442 6.842 1.00 88.12 269 ALA A CA 1
ATOM 2164 C C . ALA A 1 269 ? -1.122 -3.301 6.705 1.00 88.12 269 ALA A C 1
ATOM 2166 O O . ALA A 1 269 ? -0.485 -2.888 7.680 1.00 88.12 269 ALA A O 1
ATOM 2167 N N . PRO A 1 270 ? -0.488 -3.562 5.539 1.00 90.19 270 PRO A N 1
ATOM 2168 C CA . PRO A 1 270 ? 0.928 -3.257 5.332 1.00 90.19 270 PRO A CA 1
ATOM 2169 C C . PRO A 1 270 ? 1.264 -1.762 5.466 1.00 90.19 270 PRO A C 1
ATOM 2171 O O . PRO A 1 270 ? 2.259 -1.427 6.115 1.00 90.19 270 PRO A O 1
ATOM 2174 N N . LEU A 1 271 ? 0.431 -0.858 4.934 1.00 92.06 271 LEU A N 1
ATOM 2175 C CA . LEU A 1 271 ? 0.644 0.587 5.076 1.00 92.06 271 LEU A CA 1
ATOM 2176 C C . LEU A 1 271 ? 0.362 1.101 6.490 1.00 92.06 271 LEU A C 1
ATOM 2178 O O . LEU A 1 271 ? 1.112 1.949 6.964 1.00 92.06 271 LEU A O 1
ATOM 2182 N N . VAL A 1 272 ? -0.633 0.569 7.206 1.00 90.94 272 VAL A N 1
ATOM 2183 C CA . VAL A 1 272 ? -0.862 0.914 8.623 1.00 90.94 272 VAL A CA 1
ATOM 2184 C C . VAL A 1 272 ? 0.330 0.471 9.483 1.00 90.94 272 VAL A C 1
ATOM 2186 O O . VAL A 1 272 ? 0.794 1.232 10.333 1.00 90.94 272 VAL A O 1
ATOM 2189 N N . ARG A 1 273 ? 0.907 -0.712 9.216 1.00 89.69 273 ARG A N 1
ATOM 2190 C CA . ARG A 1 273 ? 2.152 -1.176 9.861 1.00 89.69 273 ARG A CA 1
ATOM 2191 C C . ARG A 1 273 ? 3.357 -0.294 9.520 1.00 89.69 273 ARG A C 1
ATOM 2193 O O . ARG A 1 273 ? 4.184 -0.057 10.399 1.00 89.69 273 ARG A O 1
ATOM 2200 N N . PHE A 1 274 ? 3.475 0.191 8.282 1.00 91.75 274 PHE A N 1
ATOM 2201 C CA . PHE A 1 274 ? 4.523 1.146 7.901 1.00 91.75 274 PHE A CA 1
ATOM 2202 C C . PHE A 1 274 ? 4.336 2.493 8.608 1.00 91.75 274 PHE A C 1
ATOM 2204 O O . PHE A 1 274 ? 5.257 2.956 9.272 1.00 91.75 274 PHE A O 1
ATOM 2211 N N . ALA A 1 275 ? 3.131 3.066 8.556 1.00 90.88 275 ALA A N 1
ATOM 2212 C CA . ALA A 1 275 ? 2.783 4.310 9.235 1.00 90.88 275 ALA A CA 1
ATOM 2213 C C . ALA A 1 275 ? 3.078 4.240 10.739 1.00 90.88 275 ALA A C 1
ATOM 2215 O O . ALA A 1 275 ? 3.707 5.149 11.270 1.00 90.88 275 ALA A O 1
ATOM 2216 N N . TYR A 1 276 ? 2.711 3.137 11.405 1.00 89.56 276 TYR A N 1
ATOM 2217 C CA . TYR A 1 276 ? 3.020 2.914 12.820 1.00 89.56 276 TYR A CA 1
ATOM 2218 C C . TYR A 1 276 ? 4.531 2.884 13.110 1.00 89.56 276 TYR A C 1
ATOM 2220 O O . TYR A 1 276 ? 4.971 3.443 14.111 1.00 89.56 276 TYR A O 1
ATOM 2228 N N . LYS A 1 277 ? 5.353 2.297 12.228 1.00 88.56 277 LYS A N 1
ATOM 2229 C CA . LYS A 1 277 ? 6.821 2.320 12.377 1.00 88.56 277 LYS A CA 1
ATOM 2230 C C . LYS A 1 277 ? 7.439 3.712 12.201 1.00 88.56 277 LYS A C 1
ATOM 2232 O O . LYS A 1 277 ? 8.562 3.904 12.636 1.00 88.56 277 LYS A O 1
ATOM 2237 N N . MET A 1 278 ? 6.721 4.661 11.599 1.00 84.50 278 MET A N 1
ATOM 2238 C CA . MET A 1 278 ? 7.155 6.049 11.376 1.00 84.50 278 MET A CA 1
ATOM 2239 C C . MET A 1 278 ? 6.620 7.027 12.446 1.00 84.50 278 MET A C 1
ATOM 2241 O O . MET A 1 278 ? 6.718 8.246 12.292 1.00 84.50 278 MET A O 1
ATOM 2245 N N . VAL A 1 279 ? 6.033 6.507 13.534 1.00 74.62 279 VAL A N 1
ATOM 2246 C CA . VAL A 1 279 ? 5.422 7.305 14.615 1.00 74.62 279 VAL A CA 1
ATOM 2247 C C . VAL A 1 279 ? 6.445 7.953 15.555 1.00 74.62 279 VAL A C 1
ATOM 2249 O O . VAL A 1 279 ? 6.154 8.990 16.143 1.00 74.62 279 VAL A O 1
ATOM 2252 N N . SER A 1 280 ? 7.642 7.379 15.691 1.00 71.50 280 SER A N 1
ATOM 2253 C CA . SER A 1 280 ? 8.751 8.004 16.429 1.00 71.50 280 SER A CA 1
ATOM 2254 C C . SER A 1 280 ? 9.351 9.196 15.683 1.00 71.50 280 SER A C 1
ATOM 2256 O O . SER A 1 280 ? 9.752 10.173 16.308 1.00 71.50 280 SER A O 1
ATOM 2258 N N . ASP A 1 281 ? 9.396 9.108 14.353 1.00 76.81 281 ASP A N 1
ATOM 2259 C CA . ASP A 1 281 ? 10.270 9.946 13.529 1.00 76.81 281 ASP A CA 1
ATOM 2260 C C . ASP A 1 281 ? 9.503 11.103 12.870 1.00 76.81 281 ASP A C 1
ATOM 2262 O O . ASP A 1 281 ? 10.038 12.197 12.695 1.00 76.81 281 ASP A O 1
ATOM 2266 N N . PHE A 1 282 ? 8.236 10.865 12.497 1.00 78.81 282 PHE A N 1
ATOM 2267 C CA . PHE A 1 282 ? 7.455 11.797 11.678 1.00 78.81 282 PHE A CA 1
ATOM 2268 C C . PHE A 1 282 ? 6.007 12.000 12.152 1.00 78.81 282 PHE A C 1
ATOM 2270 O O . PHE A 1 282 ? 5.528 13.133 12.121 1.00 78.81 282 PHE A O 1
ATOM 2277 N N . VAL A 1 283 ? 5.291 10.940 12.559 1.00 78.25 283 VAL A N 1
ATOM 2278 C CA . VAL A 1 283 ? 3.823 10.979 12.757 1.00 78.25 283 VAL A CA 1
ATOM 2279 C C . VAL A 1 283 ? 3.419 10.913 14.228 1.00 78.25 283 VAL A C 1
ATOM 2281 O O . VAL A 1 283 ? 3.480 9.856 14.845 1.00 78.25 283 VAL A O 1
ATOM 2284 N N . ALA A 1 284 ? 2.861 11.996 14.772 1.00 84.00 284 ALA A N 1
ATOM 2285 C CA . ALA A 1 284 ? 2.320 11.995 16.134 1.00 84.00 284 ALA A CA 1
ATOM 2286 C C . ALA A 1 284 ? 1.296 10.856 16.366 1.00 84.00 284 ALA A C 1
ATOM 2288 O O . ALA A 1 284 ? 0.321 10.720 15.618 1.00 84.00 284 ALA A O 1
ATOM 2289 N N . THR A 1 285 ? 1.490 10.083 17.444 1.00 87.19 285 THR A N 1
ATOM 2290 C CA . THR A 1 285 ? 0.655 8.933 17.868 1.00 87.19 285 THR A CA 1
ATOM 2291 C C . THR A 1 285 ? -0.848 9.212 17.785 1.00 87.19 285 THR A C 1
ATOM 2293 O O . THR A 1 285 ? -1.616 8.421 17.235 1.00 87.19 285 THR A O 1
ATOM 2296 N N . GLU A 1 286 ? -1.266 10.364 18.308 1.00 87.75 286 GLU A N 1
ATOM 2297 C CA . GLU A 1 286 ? -2.659 10.805 18.360 1.00 87.75 286 GLU A CA 1
ATOM 2298 C C . GLU A 1 286 ? -3.247 11.084 16.970 1.00 87.75 286 GLU A C 1
ATOM 2300 O O . GLU A 1 286 ? -4.406 10.753 16.717 1.00 87.75 286 GLU A O 1
ATOM 2305 N N . SER A 1 287 ? -2.450 11.634 16.049 1.00 87.88 287 SER A N 1
ATOM 2306 C CA . SER A 1 287 ? -2.863 11.890 14.666 1.00 87.88 287 SER A CA 1
ATOM 2307 C C . SER A 1 287 ? -3.106 10.586 13.910 1.00 87.88 287 SER A C 1
ATOM 2309 O O . SER A 1 287 ? -4.135 10.462 13.246 1.00 87.88 287 SER A O 1
ATOM 2311 N N . LEU A 1 288 ? -2.220 9.592 14.059 1.00 89.19 288 LEU A N 1
ATOM 2312 C CA . LEU A 1 288 ? -2.420 8.269 13.460 1.00 89.19 288 LEU A CA 1
ATOM 2313 C C . LEU A 1 288 ? -3.641 7.564 14.067 1.00 89.19 288 LEU A C 1
ATOM 2315 O O . LEU A 1 288 ? -4.497 7.086 13.326 1.00 89.19 288 LEU A O 1
ATOM 2319 N N . ALA A 1 289 ? -3.775 7.553 15.397 1.00 91.38 289 ALA A N 1
ATOM 2320 C CA . ALA A 1 289 ? -4.912 6.922 16.067 1.00 91.38 289 ALA A CA 1
ATOM 2321 C C . ALA A 1 289 ? -6.255 7.544 15.643 1.00 91.38 289 ALA A C 1
ATOM 2323 O O . ALA A 1 289 ? -7.164 6.820 15.237 1.00 91.38 289 ALA A O 1
ATOM 2324 N N . LYS A 1 290 ? -6.365 8.882 15.652 1.00 91.00 290 LYS A N 1
ATOM 2325 C CA . LYS A 1 290 ? -7.540 9.615 15.143 1.00 91.00 290 LYS A CA 1
ATOM 2326 C C . LYS A 1 290 ? -7.842 9.267 13.685 1.00 91.00 290 LYS A C 1
ATOM 2328 O O . LYS A 1 290 ? -9.006 9.113 13.327 1.00 91.00 290 LYS A O 1
ATOM 2333 N N . TYR A 1 291 ? -6.816 9.150 12.845 1.00 90.31 291 TYR A N 1
ATOM 2334 C CA . TYR A 1 291 ? -6.980 8.847 11.427 1.00 90.31 291 TYR A CA 1
ATOM 2335 C C . TYR A 1 291 ? -7.543 7.435 11.196 1.00 90.31 291 TYR A C 1
ATOM 2337 O O . TYR A 1 291 ? -8.565 7.299 10.524 1.00 90.31 291 TYR A O 1
ATOM 2345 N N . LEU A 1 292 ? -6.944 6.405 11.806 1.00 90.50 292 LEU A N 1
ATOM 2346 C CA . LEU A 1 292 ? -7.410 5.013 11.700 1.00 90.50 292 LEU A CA 1
ATOM 2347 C C . LEU A 1 292 ? -8.845 4.857 12.232 1.00 90.50 292 LEU A C 1
ATOM 2349 O O . LEU A 1 292 ? -9.691 4.232 11.596 1.00 90.50 292 LEU A O 1
ATOM 2353 N N . ILE A 1 293 ? -9.149 5.511 13.357 1.00 91.62 293 ILE A N 1
ATOM 2354 C CA . ILE A 1 293 ? -10.499 5.563 13.938 1.00 91.62 293 ILE A CA 1
ATOM 2355 C C . ILE A 1 293 ? -11.515 6.185 12.968 1.00 91.62 293 ILE A C 1
ATOM 2357 O O . ILE A 1 293 ? -12.616 5.658 12.817 1.00 91.62 293 ILE A O 1
ATOM 2361 N N . ASN A 1 294 ? -11.149 7.275 12.287 1.00 90.00 294 ASN A N 1
ATOM 2362 C CA . ASN A 1 294 ? -12.029 7.969 11.343 1.00 90.00 294 ASN A CA 1
ATOM 2363 C C . ASN A 1 294 ? -12.215 7.224 10.010 1.00 90.00 294 ASN A C 1
ATOM 2365 O O . ASN A 1 294 ? -13.260 7.386 9.378 1.00 90.00 294 ASN A O 1
ATOM 2369 N N . GLN A 1 295 ? -11.238 6.422 9.571 1.00 86.31 295 GLN A N 1
ATOM 2370 C CA . GLN A 1 295 ? -11.422 5.511 8.435 1.00 86.31 295 GLN A CA 1
ATOM 2371 C C . GLN A 1 295 ? -12.334 4.326 8.791 1.00 86.31 295 GLN A C 1
ATOM 2373 O O . GLN A 1 295 ? -13.131 3.892 7.956 1.00 86.31 295 GLN A O 1
ATOM 2378 N N . GLY A 1 296 ? -12.252 3.860 10.040 1.00 85.00 296 GLY A N 1
ATOM 2379 C CA . GLY A 1 296 ? -13.015 2.741 10.577 1.00 85.00 296 GLY A CA 1
ATOM 2380 C C . GLY A 1 296 ? -12.197 1.451 10.610 1.00 85.00 296 GLY A C 1
ATOM 2381 O O . GLY A 1 296 ? -11.615 1.045 9.609 1.00 85.00 296 GLY A O 1
ATOM 2382 N N . VAL A 1 297 ? -12.194 0.793 11.771 1.00 81.69 297 VAL A N 1
ATOM 2383 C CA . VAL A 1 297 ? -11.615 -0.545 11.968 1.00 81.69 297 VAL A CA 1
ATOM 2384 C C . VAL A 1 297 ? -12.287 -1.548 11.026 1.00 81.69 297 VAL A C 1
ATOM 2386 O O . VAL A 1 297 ? -13.516 -1.613 10.979 1.00 81.69 297 VAL A O 1
ATOM 2389 N N . THR A 1 298 ? -11.492 -2.361 10.329 1.00 80.12 298 THR A N 1
ATOM 2390 C CA . THR A 1 298 ? -11.980 -3.479 9.498 1.00 80.12 298 THR A CA 1
ATOM 2391 C C . THR A 1 298 ? -11.291 -4.810 9.766 1.00 80.12 298 THR A C 1
ATOM 2393 O O . THR A 1 298 ? -11.791 -5.833 9.309 1.00 80.12 298 THR A O 1
ATOM 2396 N N . CYS A 1 299 ? -10.181 -4.837 10.506 1.00 83.25 299 CYS A N 1
ATOM 2397 C CA . CYS A 1 299 ? -9.511 -6.074 10.890 1.00 83.25 299 CYS A CA 1
ATOM 2398 C C . CYS A 1 299 ? -8.929 -6.022 12.313 1.00 83.25 299 CYS A C 1
ATOM 2400 O O . CYS A 1 299 ? -8.832 -4.966 12.943 1.00 83.25 299 CYS A O 1
ATOM 2402 N N . SER A 1 300 ? -8.510 -7.181 12.830 1.00 86.00 300 SER A N 1
ATOM 2403 C CA . SER A 1 300 ? -7.862 -7.290 14.145 1.00 86.00 300 SER A CA 1
ATOM 2404 C C . SER A 1 300 ? -6.550 -6.505 14.229 1.00 86.00 300 SER A C 1
ATOM 2406 O O . SER A 1 300 ? -6.267 -5.931 15.278 1.00 86.00 300 SER A O 1
ATOM 2408 N N . TYR A 1 301 ? -5.782 -6.407 13.136 1.00 86.31 301 TYR A N 1
ATOM 2409 C CA . TYR A 1 301 ? -4.526 -5.649 13.121 1.00 86.31 301 TYR A CA 1
ATOM 2410 C C . TYR A 1 301 ? -4.729 -4.150 13.370 1.00 86.31 301 TYR A C 1
ATOM 2412 O O . TYR A 1 301 ? -3.884 -3.533 14.016 1.00 86.31 301 TYR A O 1
ATOM 2420 N N . ASP A 1 302 ? -5.851 -3.568 12.936 1.00 89.62 302 ASP A N 1
ATOM 2421 C CA . ASP A 1 302 ? -6.168 -2.160 13.210 1.00 89.62 302 ASP A CA 1
ATOM 2422 C C . ASP A 1 302 ? -6.328 -1.942 14.726 1.00 89.62 302 ASP A C 1
ATOM 2424 O O . ASP A 1 302 ? -5.802 -0.981 15.290 1.00 89.62 302 ASP A O 1
ATOM 2428 N N . LEU A 1 303 ? -7.001 -2.880 15.407 1.00 92.75 303 LEU A N 1
ATOM 2429 C CA . LEU A 1 303 ? -7.182 -2.867 16.861 1.00 92.75 303 LEU A CA 1
ATOM 2430 C C . LEU A 1 303 ? -5.867 -3.119 17.605 1.00 92.75 303 LEU A C 1
ATOM 2432 O O . LEU A 1 303 ? -5.594 -2.442 18.594 1.00 92.75 303 LEU A O 1
ATOM 2436 N N . GLU A 1 304 ? -5.048 -4.068 17.146 1.00 93.06 304 GLU A N 1
ATOM 2437 C CA . GLU A 1 304 ? -3.732 -4.356 17.731 1.00 93.06 304 GLU A CA 1
ATOM 2438 C C . GLU A 1 304 ? -2.801 -3.143 17.645 1.00 93.06 304 GLU A C 1
ATOM 2440 O O . GLU A 1 304 ? -2.129 -2.811 18.623 1.00 93.06 304 GLU A O 1
ATOM 2445 N N . ILE A 1 305 ? -2.781 -2.449 16.504 1.00 92.19 305 ILE A N 1
ATOM 2446 C CA . ILE A 1 305 ? -1.960 -1.251 16.306 1.00 92.19 305 ILE A CA 1
ATOM 2447 C C . ILE A 1 305 ? -2.484 -0.092 17.161 1.00 92.19 305 ILE A C 1
ATOM 2449 O O . ILE A 1 305 ? -1.689 0.528 17.865 1.00 92.19 305 ILE A O 1
ATOM 2453 N N . LEU A 1 306 ? -3.800 0.152 17.207 1.00 94.00 306 LEU A N 1
ATOM 2454 C CA . LEU A 1 306 ? -4.394 1.140 18.120 1.00 94.00 306 LEU A CA 1
ATOM 2455 C C . LEU A 1 306 ? -4.044 0.844 19.590 1.00 94.00 306 LEU A C 1
ATOM 2457 O O . LEU A 1 306 ? -3.567 1.731 20.298 1.00 94.00 306 LEU A O 1
ATOM 2461 N N . ALA A 1 307 ? -4.203 -0.402 20.043 1.00 94.12 307 ALA A N 1
ATOM 2462 C CA . ALA A 1 307 ? -3.849 -0.817 21.400 1.00 94.12 307 ALA A CA 1
ATOM 2463 C C . ALA A 1 307 ? -2.351 -0.628 21.698 1.00 94.12 307 ALA A C 1
ATOM 2465 O O . ALA A 1 307 ? -1.983 -0.173 22.780 1.00 94.12 307 ALA A O 1
ATOM 2466 N N . THR A 1 308 ? -1.477 -0.912 20.728 1.00 92.19 308 THR A N 1
ATOM 2467 C CA . THR A 1 308 ? -0.023 -0.735 20.880 1.00 92.19 308 THR A CA 1
ATOM 2468 C C . THR A 1 308 ? 0.350 0.752 20.942 1.00 92.19 308 THR A C 1
ATOM 2470 O O . THR A 1 308 ? 1.169 1.137 21.777 1.00 92.19 308 THR A O 1
ATOM 2473 N N . ILE A 1 309 ? -0.321 1.612 20.162 1.00 91.31 309 ILE A N 1
ATOM 2474 C CA . ILE A 1 309 ? -0.214 3.075 20.279 1.00 91.31 309 ILE A CA 1
ATOM 2475 C C . ILE A 1 309 ? -0.608 3.542 21.691 1.00 91.31 309 ILE A C 1
ATOM 2477 O O . ILE A 1 309 ? 0.065 4.410 22.234 1.00 91.31 309 ILE A O 1
ATOM 2481 N N . ALA A 1 310 ? -1.661 2.996 22.306 1.00 91.44 310 ALA A N 1
ATOM 2482 C CA . ALA A 1 310 ? -2.113 3.410 23.644 1.00 91.44 310 ALA A CA 1
ATOM 2483 C C . ALA A 1 310 ? -1.245 2.905 24.813 1.00 91.44 310 ALA A C 1
ATOM 2485 O O . ALA A 1 310 ? -1.268 3.508 25.885 1.00 91.44 310 ALA A O 1
ATOM 2486 N N . ILE A 1 311 ? -0.494 1.817 24.607 1.00 90.56 311 ILE A N 1
ATOM 2487 C CA . ILE A 1 311 ? 0.456 1.260 25.587 1.00 90.56 311 ILE A CA 1
ATOM 2488 C C . ILE A 1 311 ? 1.791 2.025 25.578 1.00 90.56 311 ILE A C 1
ATOM 2490 O O . ILE A 1 311 ? 2.500 2.021 26.583 1.00 90.56 311 ILE A O 1
ATOM 2494 N N . ASN A 1 312 ? 2.145 2.701 24.478 1.00 85.25 312 ASN A N 1
ATOM 2495 C CA . ASN A 1 312 ? 3.361 3.514 24.407 1.00 85.25 312 ASN A CA 1
ATOM 2496 C C . ASN A 1 312 ? 3.293 4.689 25.419 1.00 85.25 312 ASN A C 1
ATOM 2498 O O . ASN A 1 312 ? 2.403 5.533 25.285 1.00 85.25 312 ASN A O 1
ATOM 2502 N N . PRO A 1 313 ? 4.233 4.806 26.383 1.00 76.62 313 PRO A N 1
ATOM 2503 C CA . PRO A 1 313 ? 4.223 5.870 27.395 1.00 76.62 313 PRO A CA 1
ATOM 2504 C C . PRO A 1 313 ? 4.265 7.304 26.847 1.00 76.62 313 PRO A C 1
ATOM 2506 O O . PRO A 1 313 ? 3.872 8.228 27.548 1.00 76.62 313 PRO A O 1
ATOM 2509 N N . GLN A 1 314 ? 4.721 7.507 25.607 1.00 76.00 314 GLN A N 1
ATOM 2510 C CA . GLN A 1 314 ? 4.770 8.818 24.943 1.00 76.00 314 GLN A CA 1
ATOM 2511 C C . GLN A 1 314 ? 3.467 9.166 24.188 1.00 76.00 314 GLN A C 1
ATOM 2513 O O . GLN A 1 314 ? 3.439 10.083 23.367 1.00 76.00 314 GLN A O 1
ATOM 2518 N N . SER A 1 315 ? 2.381 8.412 24.395 1.00 81.06 315 SER A N 1
ATOM 2519 C CA . SER A 1 315 ? 1.170 8.506 23.576 1.00 81.06 315 SER A CA 1
ATOM 2520 C C . SER A 1 315 ? 0.008 9.253 24.229 1.00 81.06 315 SER A C 1
ATOM 2522 O O . SER A 1 315 ? -0.763 8.704 25.019 1.00 81.06 315 SER A O 1
ATOM 2524 N N . ASN A 1 316 ? -0.232 10.475 23.751 1.00 84.00 316 ASN A N 1
ATOM 2525 C CA . ASN A 1 316 ? -1.441 11.248 24.062 1.00 84.00 316 ASN A CA 1
ATOM 2526 C C . ASN A 1 316 ? -2.732 10.600 23.505 1.00 84.00 316 ASN A C 1
ATOM 2528 O O . ASN A 1 316 ? -3.840 10.991 23.869 1.00 84.00 316 ASN A O 1
ATOM 2532 N N . ALA A 1 317 ? -2.620 9.580 22.644 1.00 89.38 317 ALA A N 1
ATOM 2533 C CA . ALA A 1 317 ? -3.759 8.892 22.036 1.00 89.38 317 ALA A CA 1
ATOM 2534 C C . ALA A 1 317 ? -4.546 7.984 23.001 1.00 89.38 317 ALA A C 1
ATOM 2536 O O . ALA A 1 317 ? -5.657 7.567 22.666 1.00 89.38 317 ALA A O 1
ATOM 2537 N N . GLN A 1 318 ? -3.979 7.655 24.169 1.00 90.06 318 GLN A N 1
ATOM 2538 C CA . GLN A 1 318 ? -4.466 6.626 25.097 1.00 90.06 318 GLN A CA 1
ATOM 2539 C C . GLN A 1 318 ? -5.983 6.691 25.351 1.00 90.06 318 GLN A C 1
ATOM 2541 O O . GLN A 1 318 ? -6.691 5.716 25.102 1.00 90.06 318 GLN A O 1
ATOM 2546 N N . LYS A 1 319 ? -6.506 7.855 25.766 1.00 90.88 319 LYS A N 1
ATOM 2547 C CA . LYS A 1 319 ? -7.941 8.058 26.044 1.00 90.88 319 LYS A CA 1
ATOM 2548 C C . LYS A 1 319 ? -8.815 7.781 24.814 1.00 90.88 319 LYS A C 1
ATOM 2550 O O . LYS A 1 319 ? -9.835 7.111 24.918 1.00 90.88 319 LYS A O 1
ATOM 2555 N N . ILE A 1 320 ? -8.394 8.253 23.639 1.00 92.75 320 ILE A N 1
ATOM 2556 C CA . ILE A 1 320 ? -9.133 8.115 22.374 1.00 92.75 320 ILE A CA 1
ATOM 2557 C C . ILE A 1 320 ? -9.185 6.645 21.928 1.00 92.75 320 ILE A C 1
ATOM 2559 O O . ILE A 1 320 ? -10.237 6.167 21.502 1.00 92.75 320 ILE A O 1
ATOM 2563 N N . VAL A 1 321 ? -8.079 5.910 22.078 1.00 94.19 321 VAL A N 1
ATOM 2564 C CA . VAL A 1 321 ? -8.029 4.465 21.808 1.00 94.19 321 VAL A CA 1
ATOM 2565 C C . VAL A 1 321 ? -8.908 3.684 22.784 1.00 94.19 321 VAL A C 1
ATOM 2567 O O . VAL A 1 321 ? -9.662 2.821 22.347 1.00 94.19 321 VAL A O 1
ATOM 2570 N N . ILE A 1 322 ? -8.860 3.994 24.082 1.00 94.19 322 ILE A N 1
ATOM 2571 C CA . ILE A 1 322 ? -9.699 3.344 25.103 1.00 94.19 322 ILE A CA 1
ATOM 2572 C C . ILE A 1 322 ? -11.189 3.525 24.772 1.00 94.19 322 ILE A C 1
ATOM 2574 O O . ILE A 1 322 ? -11.934 2.542 24.781 1.00 94.19 322 ILE A O 1
ATOM 2578 N N . CYS A 1 323 ? -11.608 4.733 24.372 1.00 94.31 323 CYS A N 1
ATOM 2579 C CA . CYS A 1 323 ? -12.967 4.989 23.884 1.00 94.31 323 CYS A CA 1
ATOM 2580 C C . CYS A 1 323 ? -13.326 4.136 22.653 1.00 94.31 323 CYS A C 1
ATOM 2582 O O . CYS A 1 323 ? -14.424 3.580 22.593 1.00 94.31 323 CYS A O 1
ATOM 2584 N N . GLN A 1 324 ? -12.415 4.005 21.679 1.00 95.12 324 GLN A N 1
ATOM 2585 C CA . GLN A 1 324 ? -12.637 3.181 20.484 1.00 95.12 324 GLN A CA 1
ATOM 2586 C C . GLN A 1 324 ? -12.758 1.692 20.828 1.00 95.12 324 GLN A C 1
ATOM 2588 O O . GLN A 1 324 ? -13.686 1.036 20.358 1.00 95.12 324 GLN A O 1
ATOM 2593 N N . LEU A 1 325 ? -11.843 1.151 21.637 1.00 95.62 325 LEU A N 1
ATOM 2594 C CA . LEU A 1 325 ? -11.844 -0.262 22.021 1.00 95.62 325 LEU A CA 1
ATOM 2595 C C . LEU A 1 325 ? -13.125 -0.608 22.791 1.00 95.62 325 LEU A C 1
ATOM 2597 O O . LEU A 1 325 ? -13.801 -1.571 22.437 1.00 95.62 325 LEU A O 1
ATOM 2601 N N . ALA A 1 326 ? -13.533 0.234 23.747 1.00 95.56 326 ALA A N 1
ATOM 2602 C CA . ALA A 1 326 ? -14.812 0.109 24.448 1.00 95.56 326 ALA A CA 1
ATOM 2603 C C . ALA A 1 326 ? -16.030 0.183 23.503 1.00 95.56 326 ALA A C 1
ATOM 2605 O O . ALA A 1 326 ? -17.011 -0.540 23.694 1.00 95.56 326 ALA A O 1
ATOM 2606 N N . SER A 1 327 ? -15.975 1.024 22.464 1.00 95.00 327 SER A N 1
ATOM 2607 C CA . SER A 1 327 ? -17.033 1.125 21.452 1.00 95.00 327 SER A CA 1
ATOM 2608 C C . SER A 1 327 ? -17.146 -0.153 20.616 1.00 95.00 327 SER A C 1
ATOM 2610 O O . SER A 1 327 ? -18.218 -0.758 20.555 1.00 95.00 327 SER A O 1
ATOM 2612 N N . VAL A 1 328 ? -16.035 -0.642 20.052 1.00 94.44 328 VAL A N 1
ATOM 2613 C CA . VAL A 1 328 ? -15.993 -1.897 19.274 1.00 94.44 328 VAL A CA 1
ATOM 2614 C C . VAL A 1 328 ? -16.417 -3.089 20.141 1.00 94.44 328 VAL A C 1
ATOM 2616 O O . VAL A 1 328 ? -17.250 -3.889 19.717 1.00 94.44 328 VAL A O 1
ATOM 2619 N N . MET A 1 329 ? -15.946 -3.155 21.391 1.00 94.50 329 MET A N 1
ATOM 2620 C CA . MET A 1 329 ? -16.304 -4.182 22.379 1.00 94.50 329 MET A CA 1
ATOM 2621 C C . MET A 1 329 ? -17.821 -4.348 22.569 1.00 94.50 329 MET A C 1
ATOM 2623 O O . MET A 1 329 ? -18.321 -5.466 22.727 1.00 94.50 329 MET A O 1
ATOM 2627 N N . VAL A 1 330 ? -18.578 -3.249 22.522 1.00 93.94 330 VAL A N 1
ATOM 2628 C CA . VAL A 1 330 ? -20.022 -3.228 22.813 1.00 93.94 330 VAL A CA 1
ATOM 2629 C C . VAL A 1 330 ? -20.891 -3.165 21.552 1.00 93.94 330 VAL A C 1
ATOM 2631 O O . VAL A 1 330 ? -22.024 -3.654 21.575 1.00 93.94 330 VAL A O 1
ATOM 2634 N N . LEU A 1 331 ? -20.402 -2.566 20.463 1.00 92.50 331 LEU A N 1
ATOM 2635 C CA . LEU A 1 331 ? -21.190 -2.292 19.255 1.00 92.50 331 LEU A CA 1
ATOM 2636 C C . LEU A 1 331 ? -20.896 -3.231 18.085 1.00 92.50 331 LEU A C 1
ATOM 2638 O O . LEU A 1 331 ? -21.811 -3.503 17.307 1.00 92.50 331 LEU A O 1
ATOM 2642 N N . ASP A 1 332 ? -19.667 -3.730 17.951 1.00 91.69 332 ASP A N 1
ATOM 2643 C CA . ASP A 1 332 ? -19.299 -4.596 16.832 1.00 91.69 332 ASP A CA 1
ATOM 2644 C C . ASP A 1 332 ? -19.670 -6.061 17.129 1.00 91.69 332 ASP A C 1
ATOM 2646 O O . ASP A 1 332 ? -19.338 -6.553 18.213 1.00 91.69 332 ASP A O 1
ATOM 2650 N N . PRO A 1 333 ? -20.376 -6.784 16.235 1.00 90.06 333 PRO A N 1
ATOM 2651 C CA . PRO A 1 333 ? -20.747 -8.183 16.452 1.00 90.06 333 PRO A CA 1
ATOM 2652 C C . PRO A 1 333 ? -19.557 -9.156 16.388 1.00 90.06 333 PRO A C 1
ATOM 2654 O O . PRO A 1 333 ? -19.568 -10.144 17.121 1.00 90.06 333 PRO A O 1
ATOM 2657 N N . ILE A 1 334 ? -18.550 -8.867 15.558 1.00 90.56 334 ILE A N 1
ATOM 2658 C CA . ILE A 1 334 ? -17.438 -9.756 15.187 1.00 90.56 334 ILE A CA 1
ATOM 2659 C C . ILE A 1 334 ? -16.236 -9.504 16.103 1.00 90.56 334 ILE A C 1
ATOM 2661 O O . ILE A 1 334 ? -15.801 -10.393 16.834 1.00 90.56 334 ILE A O 1
ATOM 2665 N N . TYR A 1 335 ? -15.732 -8.271 16.122 1.00 92.62 335 TYR A N 1
ATOM 2666 C CA . TYR A 1 335 ? -14.483 -7.904 16.794 1.00 92.62 335 TYR A CA 1
ATOM 2667 C C . TYR A 1 335 ? -14.637 -7.606 18.288 1.00 92.62 335 TYR A C 1
ATOM 2669 O O . TYR A 1 335 ? -13.643 -7.354 18.968 1.00 92.62 335 TYR A O 1
ATOM 2677 N N . GLY A 1 336 ? -15.859 -7.659 18.830 1.00 92.81 336 GLY A N 1
ATOM 2678 C CA . GLY A 1 336 ? -16.140 -7.262 20.212 1.00 92.81 336 GLY A CA 1
ATOM 2679 C C . GLY A 1 336 ? -15.314 -8.003 21.276 1.00 92.81 336 GLY A C 1
ATOM 2680 O O . GLY A 1 336 ? -14.914 -7.395 22.265 1.00 92.81 336 GLY A O 1
ATOM 2681 N N . ARG A 1 337 ? -14.991 -9.287 21.057 1.00 93.19 337 ARG A N 1
ATOM 2682 C CA . ARG A 1 337 ? -14.120 -10.072 21.957 1.00 93.19 337 ARG A CA 1
ATOM 2683 C C . ARG A 1 337 ? -12.651 -9.660 21.849 1.00 93.19 337 ARG A C 1
ATOM 2685 O O . ARG A 1 337 ? -12.017 -9.392 22.861 1.00 93.19 337 ARG A O 1
ATOM 2692 N N . SER A 1 338 ? -12.123 -9.531 20.632 1.00 94.25 338 SER A N 1
ATOM 2693 C CA . SER A 1 338 ? -10.748 -9.065 20.397 1.00 94.25 338 SER A CA 1
ATOM 2694 C C . SER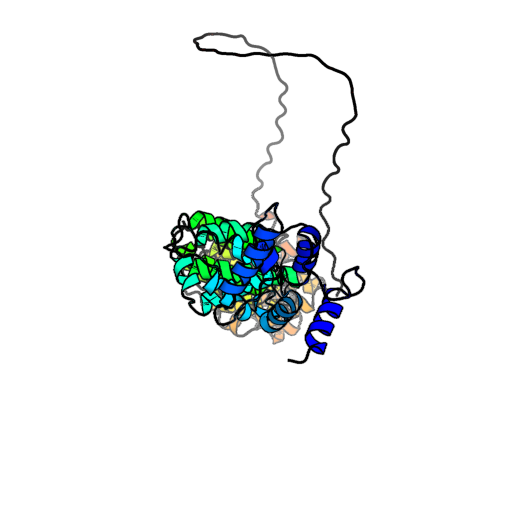 A 1 338 ? -10.524 -7.658 20.961 1.00 94.25 338 SER A C 1
ATOM 2696 O O . SER A 1 338 ? -9.492 -7.389 21.569 1.00 94.25 338 SER A O 1
ATOM 2698 N N . ALA A 1 339 ? -11.518 -6.775 20.825 1.00 95.38 339 ALA A N 1
ATOM 2699 C CA . ALA A 1 339 ? -11.495 -5.442 21.411 1.00 95.38 339 ALA A CA 1
ATOM 2700 C C . ALA A 1 339 ? -11.510 -5.465 22.951 1.00 95.38 339 ALA A C 1
ATOM 2702 O O . ALA A 1 339 ? -10.823 -4.644 23.549 1.00 95.38 339 ALA A O 1
ATOM 2703 N N . ALA A 1 340 ? -12.211 -6.412 23.591 1.00 94.81 340 ALA A N 1
ATOM 2704 C CA . ALA A 1 340 ? -12.174 -6.594 25.047 1.00 94.81 340 ALA A CA 1
ATOM 2705 C C . ALA A 1 340 ? -10.784 -7.003 25.558 1.00 94.81 340 ALA A C 1
ATOM 2707 O O . ALA A 1 340 ? -10.260 -6.373 26.475 1.00 94.81 340 ALA A O 1
ATOM 2708 N N . LEU A 1 341 ? -10.160 -8.007 24.930 1.00 94.75 341 LEU A N 1
ATOM 2709 C CA . LEU A 1 341 ? -8.809 -8.463 25.286 1.00 94.75 341 LEU A CA 1
ATOM 2710 C C . LEU A 1 341 ? -7.779 -7.338 25.120 1.00 94.75 341 LEU A C 1
ATOM 2712 O O . LEU A 1 341 ? -6.924 -7.117 25.975 1.00 94.75 341 LEU A O 1
ATOM 2716 N N . LEU A 1 342 ? -7.883 -6.574 24.030 1.00 96.31 342 LEU A N 1
ATOM 2717 C CA . LEU A 1 342 ? -7.001 -5.437 23.776 1.00 96.31 342 LEU A CA 1
ATOM 2718 C C . LEU A 1 342 ? -7.275 -4.256 24.722 1.00 96.31 342 LEU A C 1
ATOM 2720 O O . LEU A 1 342 ? -6.326 -3.599 25.138 1.00 96.31 342 LEU A O 1
ATOM 2724 N N . PHE A 1 343 ? -8.528 -4.016 25.116 1.00 95.69 343 PHE A N 1
ATOM 2725 C CA . PHE A 1 343 ? -8.899 -3.031 26.140 1.00 95.69 343 PHE A CA 1
ATOM 2726 C C . PHE A 1 343 ? -8.288 -3.396 27.501 1.00 95.69 343 PHE A C 1
ATOM 2728 O O . PHE A 1 343 ? -7.603 -2.567 28.097 1.00 95.69 343 PHE A O 1
ATOM 2735 N N . ALA A 1 344 ? -8.436 -4.650 27.939 1.00 94.38 344 ALA A N 1
ATOM 2736 C CA . ALA A 1 344 ? -7.814 -5.168 29.157 1.00 94.38 344 ALA A CA 1
ATOM 2737 C C . ALA A 1 344 ? -6.283 -5.013 29.123 1.00 94.38 344 ALA A C 1
ATOM 2739 O O . ALA A 1 344 ? -5.694 -4.394 30.006 1.00 94.38 344 ALA A O 1
ATOM 2740 N N . LYS A 1 345 ? -5.647 -5.467 28.035 1.00 93.94 345 LYS A N 1
ATOM 2741 C CA . LYS A 1 345 ? -4.197 -5.365 27.792 1.00 93.94 345 LYS A CA 1
ATOM 2742 C C . LYS A 1 345 ? -3.669 -3.925 27.775 1.00 93.94 345 LYS A C 1
ATOM 2744 O O . LYS A 1 345 ? -2.515 -3.712 28.138 1.00 93.94 345 LYS A O 1
ATOM 2749 N N . VAL A 1 346 ? -4.468 -2.943 27.344 1.00 94.19 346 VAL A N 1
ATOM 2750 C CA . VAL A 1 346 ? -4.118 -1.515 27.459 1.00 94.19 346 VAL A CA 1
ATOM 2751 C C . VAL A 1 346 ? -4.179 -1.082 28.922 1.00 94.19 346 VAL A C 1
ATOM 2753 O O . VAL A 1 346 ? -3.203 -0.535 29.429 1.00 94.19 346 VAL A O 1
ATOM 2756 N N . LEU A 1 347 ? -5.285 -1.363 29.616 1.00 92.69 347 LEU A N 1
ATOM 2757 C CA . LEU A 1 347 ? -5.490 -0.941 31.005 1.00 92.69 347 LEU A CA 1
ATOM 2758 C C . LEU A 1 347 ? -4.525 -1.602 32.009 1.00 92.69 347 LEU A C 1
ATOM 2760 O O . LEU A 1 347 ? -4.234 -0.984 33.029 1.00 92.69 347 LEU A O 1
ATOM 2764 N N . SER A 1 348 ? -4.012 -2.806 31.731 1.00 89.94 348 SER A N 1
ATOM 2765 C CA . SER A 1 348 ? -3.055 -3.513 32.600 1.00 89.94 348 SER A CA 1
ATOM 2766 C C . SER A 1 348 ? -1.578 -3.215 32.310 1.00 89.94 348 SER A C 1
ATOM 2768 O O . SER A 1 348 ? -0.745 -3.351 33.203 1.00 89.94 348 SER A O 1
ATOM 2770 N N . ARG A 1 349 ? -1.217 -2.804 31.082 1.00 86.31 349 ARG A N 1
ATOM 2771 C CA . ARG A 1 349 ? 0.189 -2.528 30.696 1.00 86.31 349 ARG A CA 1
ATOM 2772 C C . ARG A 1 349 ? 0.591 -1.058 30.761 1.00 86.31 349 ARG A C 1
ATOM 2774 O O . ARG A 1 349 ? 1.782 -0.750 30.739 1.00 86.31 349 ARG A O 1
ATOM 2781 N N . VAL A 1 350 ? -0.377 -0.151 30.817 1.00 81.25 350 VAL A N 1
ATOM 2782 C CA . VAL A 1 350 ? -0.137 1.277 31.030 1.00 81.25 350 VAL A CA 1
ATOM 2783 C C . VAL A 1 350 ? 0.268 1.503 32.493 1.00 81.25 350 VAL A C 1
ATOM 2785 O O . VAL A 1 350 ? -0.525 1.258 33.395 1.00 81.25 350 VAL A O 1
ATOM 2788 N N . LYS A 1 351 ? 1.503 1.978 32.726 1.00 69.88 351 LYS A N 1
ATOM 2789 C CA . LYS A 1 351 ? 2.053 2.205 34.081 1.00 69.88 351 LYS A CA 1
ATOM 2790 C C . LYS A 1 351 ? 1.212 3.173 34.916 1.00 69.88 351 LYS A C 1
ATOM 2792 O O . LYS A 1 351 ? 0.956 2.912 36.084 1.00 69.88 351 LYS A O 1
ATOM 2797 N N . GLU A 1 352 ? 0.789 4.273 34.301 1.00 75.94 352 GLU A N 1
ATOM 2798 C CA . GLU A 1 352 ? -0.110 5.262 34.890 1.00 75.94 352 GLU A CA 1
ATOM 2799 C C . GLU A 1 352 ? -1.208 5.567 33.874 1.00 75.94 352 GLU A C 1
ATOM 2801 O O . GLU A 1 352 ? -0.958 6.122 32.802 1.00 75.94 352 GLU A O 1
ATOM 2806 N N . LEU A 1 353 ? -2.431 5.139 34.183 1.00 80.62 353 LEU A N 1
ATOM 2807 C CA . LEU A 1 353 ? -3.598 5.440 33.365 1.00 80.62 353 LEU A CA 1
ATOM 2808 C C . LEU A 1 353 ? -3.978 6.904 33.586 1.00 80.62 353 LEU A C 1
ATOM 2810 O O . LEU A 1 353 ? -4.205 7.306 34.728 1.00 80.62 353 LEU A O 1
ATOM 2814 N N . ASN A 1 354 ? -4.083 7.684 32.506 1.00 80.81 354 ASN A N 1
ATOM 2815 C CA . ASN A 1 354 ? -4.506 9.084 32.577 1.00 80.81 354 ASN A CA 1
ATOM 2816 C C . ASN A 1 354 ? -5.804 9.196 33.405 1.00 80.81 354 ASN A C 1
ATOM 2818 O O . ASN A 1 354 ? -6.764 8.467 33.145 1.00 80.81 354 ASN A O 1
ATOM 2822 N N . ALA A 1 355 ? -5.839 10.100 34.391 1.00 86.00 355 ALA A N 1
ATOM 2823 C CA . ALA A 1 355 ? -6.965 10.236 35.316 1.00 86.00 355 ALA A CA 1
ATOM 2824 C C . ALA A 1 355 ? -8.310 10.417 34.586 1.00 86.00 355 ALA A C 1
ATOM 2826 O O . ALA A 1 355 ? -9.271 9.713 34.891 1.00 86.00 355 ALA A O 1
ATOM 2827 N N . GLU A 1 356 ? -8.354 11.245 33.535 1.00 87.62 356 GLU A N 1
ATOM 2828 C CA . GLU A 1 356 ? -9.557 11.432 32.718 1.00 87.62 356 GLU A CA 1
ATOM 2829 C C . GLU A 1 356 ? -9.967 10.162 31.954 1.00 87.62 356 GLU A C 1
ATOM 2831 O O . GLU A 1 356 ? -11.139 9.985 31.620 1.00 87.62 356 GLU A O 1
ATOM 2836 N N . ALA A 1 357 ? -9.009 9.295 31.608 1.00 89.44 357 ALA A N 1
ATOM 2837 C CA . ALA A 1 357 ? -9.285 8.008 30.976 1.00 89.44 357 ALA A CA 1
ATOM 2838 C C . ALA A 1 357 ? -9.807 6.994 32.005 1.00 89.44 357 ALA A C 1
ATOM 2840 O O . ALA A 1 357 ? -10.743 6.258 31.698 1.00 89.44 357 ALA A O 1
ATOM 2841 N N . LYS A 1 358 ? -9.279 6.999 33.237 1.00 91.94 358 LYS A N 1
ATOM 2842 C CA . LYS A 1 358 ? -9.788 6.172 34.342 1.00 91.94 358 LYS A CA 1
ATOM 2843 C C . LYS A 1 358 ? -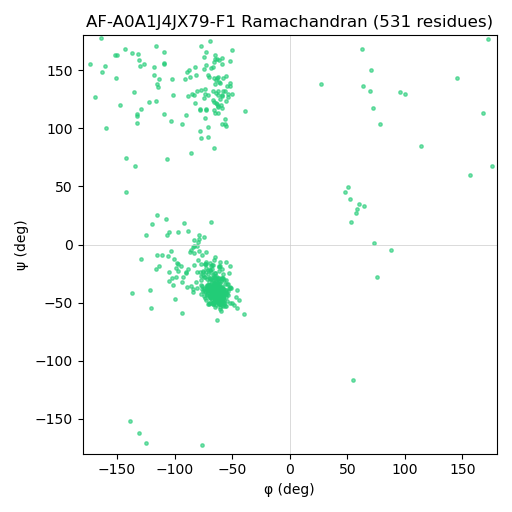11.223 6.556 34.714 1.00 91.94 358 LYS A C 1
ATOM 2845 O O . LYS A 1 358 ? -12.090 5.686 34.758 1.00 91.94 358 LYS A O 1
ATOM 2850 N N . GLU A 1 359 ? -11.497 7.847 34.899 1.00 92.81 359 GLU A N 1
ATOM 2851 C CA . GLU A 1 359 ? -12.850 8.366 35.148 1.00 92.81 359 GLU A CA 1
ATOM 2852 C C . GLU A 1 359 ? -13.817 8.032 34.006 1.00 92.81 359 GLU A C 1
ATOM 2854 O O . GLU A 1 359 ? -14.952 7.615 34.251 1.00 92.81 359 GLU A O 1
ATOM 2859 N N . TRP A 1 360 ? -13.365 8.154 32.752 1.00 94.38 360 TRP A N 1
ATOM 2860 C CA . TRP A 1 360 ? -14.168 7.776 31.590 1.00 94.38 360 TRP A CA 1
ATOM 2861 C C . TRP A 1 360 ? -14.489 6.276 31.573 1.00 94.38 360 TRP A C 1
ATOM 2863 O O . TRP A 1 360 ? -15.629 5.913 31.289 1.00 94.38 360 TRP A O 1
ATOM 2873 N N . VAL A 1 361 ? -13.531 5.404 31.917 1.00 95.44 361 VAL A N 1
ATOM 2874 C CA . VAL A 1 361 ? -13.761 3.951 32.010 1.00 95.44 361 VAL A CA 1
ATOM 2875 C C . VAL A 1 361 ? -14.747 3.614 33.130 1.00 95.44 361 VAL A C 1
ATOM 2877 O O . VAL A 1 361 ? -15.666 2.836 32.892 1.00 95.44 361 VAL A O 1
ATOM 2880 N N . ILE A 1 362 ? -14.634 4.237 34.306 1.00 95.00 362 ILE A N 1
ATOM 2881 C CA . ILE A 1 362 ? -15.598 4.078 35.413 1.00 95.00 362 ILE A CA 1
ATOM 2882 C C . ILE A 1 362 ? -17.012 4.474 34.948 1.00 95.00 362 ILE A C 1
ATOM 2884 O O . ILE A 1 362 ? -17.964 3.702 35.089 1.00 95.00 362 ILE A O 1
ATOM 2888 N N . LEU A 1 363 ? -17.157 5.640 34.308 1.00 95.56 363 LEU A N 1
ATOM 2889 C CA . LEU A 1 363 ? -18.436 6.107 33.761 1.00 95.56 363 LEU A CA 1
ATOM 2890 C C . LEU A 1 363 ? -18.983 5.183 32.657 1.00 95.56 363 LEU A C 1
ATOM 2892 O O . LEU A 1 363 ? -20.195 4.967 32.568 1.00 95.56 363 LEU A O 1
ATOM 2896 N N . PHE A 1 364 ? -18.103 4.629 31.822 1.00 96.75 364 PHE A N 1
ATOM 2897 C CA . PHE A 1 364 ? -18.449 3.658 30.789 1.00 96.75 364 PHE A CA 1
ATOM 2898 C C . PHE A 1 364 ? -18.958 2.341 31.390 1.00 96.75 364 PHE A C 1
ATOM 2900 O O . PHE A 1 364 ? -20.035 1.900 30.992 1.00 96.75 364 PHE A O 1
ATOM 2907 N N . ILE A 1 365 ? -18.252 1.748 32.361 1.00 97.31 365 ILE A N 1
ATOM 2908 C CA . ILE A 1 365 ? -18.659 0.499 33.027 1.00 97.31 365 ILE A CA 1
ATOM 2909 C C . ILE A 1 365 ? -20.019 0.669 33.705 1.00 97.31 365 ILE A C 1
ATOM 2911 O O . ILE A 1 365 ? -20.934 -0.109 33.429 1.00 97.31 365 ILE A O 1
ATOM 2915 N N . ARG A 1 366 ? -20.210 1.734 34.494 1.00 96.38 366 ARG A N 1
ATOM 2916 C CA . ARG A 1 366 ? -21.503 2.037 35.128 1.00 96.38 366 ARG A CA 1
ATOM 2917 C C . ARG A 1 366 ? -22.647 2.054 34.116 1.00 96.38 366 ARG A C 1
ATOM 2919 O O . ARG A 1 366 ? -23.650 1.357 34.280 1.00 96.38 366 ARG A O 1
ATOM 2926 N N . ARG A 1 367 ? -22.472 2.781 33.010 1.00 96.56 367 ARG A N 1
ATOM 2927 C CA . ARG A 1 367 ? -23.480 2.890 31.942 1.00 96.56 367 ARG A CA 1
ATOM 2928 C C . ARG A 1 367 ? -23.621 1.619 31.098 1.00 96.56 367 ARG A C 1
ATOM 2930 O O . ARG A 1 367 ? -24.688 1.391 30.530 1.00 96.56 367 ARG A O 1
ATOM 2937 N N . LEU A 1 368 ? -22.601 0.764 31.044 1.00 97.44 368 LEU A N 1
ATOM 2938 C CA . LEU A 1 368 ? -22.667 -0.568 30.441 1.00 97.44 368 LEU A CA 1
ATOM 2939 C C . LEU A 1 368 ? -23.524 -1.530 31.282 1.00 97.44 368 LEU A C 1
ATOM 2941 O O . LEU A 1 368 ? -24.269 -2.327 30.712 1.00 97.44 368 LEU A O 1
ATOM 2945 N N . ILE A 1 369 ? -23.509 -1.411 32.613 1.00 97.69 369 ILE A N 1
ATOM 2946 C CA . ILE A 1 369 ? -24.442 -2.157 33.470 1.00 97.69 369 ILE A CA 1
ATOM 2947 C C . ILE A 1 369 ? -25.861 -1.563 33.391 1.00 97.69 369 ILE A C 1
ATOM 2949 O O . ILE A 1 369 ? -26.829 -2.312 33.276 1.00 97.69 369 ILE A O 1
ATOM 2953 N N . VAL A 1 370 ? -26.013 -0.232 33.322 1.00 97.38 370 VAL A N 1
ATOM 2954 C CA . VAL A 1 370 ? -27.321 0.399 33.023 1.00 97.38 370 VAL A CA 1
ATOM 2955 C C . VAL A 1 370 ? -27.874 -0.065 31.662 1.00 97.38 370 VAL A C 1
ATOM 2957 O O . VAL A 1 370 ? -29.076 -0.303 31.539 1.00 97.38 370 VAL A O 1
ATOM 2960 N N . PHE A 1 371 ? -27.022 -0.277 30.645 1.00 97.38 371 PHE A N 1
ATOM 2961 C CA . PHE A 1 371 ? -27.440 -0.891 29.376 1.00 97.38 371 PHE A CA 1
ATOM 2962 C C . PHE A 1 371 ? -28.049 -2.284 29.595 1.00 97.38 371 PHE A C 1
ATOM 2964 O O . PHE A 1 371 ? -29.103 -2.566 29.024 1.00 97.38 371 PHE A O 1
ATOM 2971 N N . ILE A 1 372 ? -27.413 -3.134 30.411 1.00 97.69 372 ILE A N 1
ATOM 2972 C CA . ILE A 1 372 ? -27.901 -4.489 30.706 1.00 97.69 372 ILE A CA 1
ATOM 2973 C C . ILE A 1 372 ? -29.284 -4.423 31.362 1.00 97.69 372 ILE A C 1
ATOM 2975 O O . ILE A 1 372 ? -30.213 -5.038 30.838 1.00 97.69 372 ILE A O 1
ATOM 2979 N N . ALA A 1 373 ? -29.450 -3.623 32.419 1.00 97.44 373 ALA A N 1
ATOM 2980 C CA . ALA A 1 373 ? -30.728 -3.451 33.114 1.00 97.44 373 ALA A CA 1
ATOM 2981 C C . ALA A 1 373 ? -31.855 -2.980 32.175 1.00 97.44 373 ALA A C 1
ATOM 2983 O O . ALA A 1 373 ? -32.925 -3.590 32.110 1.00 97.44 373 ALA A O 1
ATOM 2984 N N . LEU A 1 374 ? -31.609 -1.925 31.389 1.00 97.31 374 LEU A N 1
ATOM 2985 C CA . LEU A 1 374 ? -32.600 -1.380 30.456 1.00 97.31 374 LEU A CA 1
ATOM 2986 C C . LEU A 1 374 ? -32.935 -2.350 29.313 1.00 97.31 374 LEU A C 1
ATOM 2988 O O . LEU A 1 374 ? -34.082 -2.392 28.864 1.00 97.31 374 LEU A O 1
ATOM 2992 N N . ALA A 1 375 ? -31.960 -3.122 28.827 1.00 97.12 375 ALA A N 1
ATOM 2993 C CA . ALA A 1 375 ? -32.164 -4.105 27.766 1.00 97.12 375 ALA A CA 1
ATOM 2994 C C . ALA A 1 375 ? -32.888 -5.365 28.268 1.00 97.12 375 ALA A C 1
ATOM 2996 O O . ALA A 1 375 ? -33.796 -5.847 27.587 1.00 97.12 375 ALA A O 1
ATOM 2997 N N . PHE A 1 376 ? -32.554 -5.844 29.470 1.00 97.06 376 PHE A N 1
ATOM 2998 C CA . PHE A 1 376 ? -33.217 -6.966 30.134 1.00 97.06 376 PHE A CA 1
ATOM 2999 C C . PHE A 1 376 ? -34.681 -6.643 30.458 1.00 97.06 376 PHE A C 1
ATOM 3001 O O . PHE A 1 376 ? -35.573 -7.361 30.006 1.00 97.06 376 PHE A O 1
ATOM 3008 N N . ASN A 1 377 ? -34.942 -5.510 31.122 1.00 95.69 377 ASN A N 1
ATOM 3009 C CA . ASN A 1 377 ? -36.295 -5.044 31.447 1.00 95.69 377 ASN A CA 1
ATOM 3010 C C . ASN A 1 377 ? -37.156 -4.875 30.173 1.00 95.69 377 ASN A C 1
ATOM 3012 O O . ASN A 1 377 ? -38.271 -5.387 30.081 1.00 95.69 377 ASN A O 1
ATOM 3016 N N . LYS A 1 378 ? -36.594 -4.277 29.109 1.00 95.88 378 LYS A N 1
ATOM 3017 C CA . LYS A 1 378 ? -37.266 -4.140 27.798 1.00 95.88 378 LYS A CA 1
ATOM 3018 C C . LYS A 1 378 ? -37.237 -5.421 26.938 1.00 95.88 378 LYS A C 1
ATOM 3020 O O . LYS A 1 378 ? -37.626 -5.355 25.772 1.00 95.88 378 LYS A O 1
ATOM 3025 N N . LYS A 1 379 ? -36.785 -6.562 27.483 1.00 95.88 379 LYS A N 1
ATOM 3026 C CA . LYS A 1 379 ? -36.696 -7.898 26.851 1.00 95.88 379 LYS A CA 1
ATOM 3027 C C . LYS A 1 379 ? -36.054 -7.888 25.453 1.00 95.88 379 LYS A C 1
ATOM 3029 O O . LYS A 1 379 ? -36.564 -8.493 24.511 1.00 95.88 379 LYS A O 1
ATOM 3034 N N . ARG A 1 380 ? -34.934 -7.174 25.291 1.00 95.94 380 ARG A N 1
ATOM 3035 C CA . ARG A 1 380 ? -34.216 -7.003 24.011 1.00 95.94 380 ARG A CA 1
ATOM 3036 C C . ARG A 1 380 ? -32.719 -7.282 24.148 1.00 95.94 380 ARG A C 1
ATOM 3038 O O . ARG A 1 380 ? -32.143 -7.161 25.219 1.00 95.94 380 ARG A O 1
ATOM 3045 N N . TYR A 1 381 ? -32.079 -7.592 23.019 1.00 95.38 381 TYR A N 1
ATOM 3046 C CA . TYR A 1 381 ? -30.620 -7.730 22.890 1.00 95.38 381 TYR A CA 1
ATOM 3047 C C . TYR A 1 381 ? -29.962 -8.780 23.810 1.00 95.38 381 TYR A C 1
ATOM 3049 O O . TYR A 1 381 ? -28.791 -8.634 24.152 1.00 95.38 381 TYR A O 1
ATOM 3057 N N . SER A 1 382 ? -30.667 -9.864 24.155 1.00 94.81 382 SER A N 1
ATOM 3058 C CA . SER A 1 382 ? -30.170 -10.955 25.016 1.00 94.81 382 SER A CA 1
ATOM 3059 C C . SER A 1 382 ? -28.767 -11.456 24.641 1.00 94.81 382 SER A C 1
ATOM 3061 O O . SER A 1 382 ? -27.914 -11.556 25.515 1.00 94.81 382 SER A O 1
ATOM 3063 N N . GLY A 1 383 ? -28.481 -11.674 23.352 1.00 94.25 383 GLY A N 1
ATOM 3064 C CA . GLY A 1 383 ? -27.146 -12.076 22.883 1.00 94.25 383 GLY A CA 1
ATOM 3065 C C . GLY A 1 383 ? -26.045 -11.023 23.100 1.00 94.25 383 GLY A C 1
ATOM 3066 O O . GLY A 1 383 ? -24.910 -11.382 23.400 1.00 94.25 383 GLY A O 1
ATOM 3067 N N . LYS A 1 384 ? -26.367 -9.720 23.025 1.00 94.69 384 LYS A N 1
ATOM 3068 C CA . LYS A 1 384 ? -25.425 -8.636 23.376 1.00 94.69 384 LYS A CA 1
ATOM 3069 C C . LYS A 1 384 ? -25.198 -8.598 24.891 1.00 94.69 384 LYS A C 1
ATOM 3071 O O . LYS A 1 384 ? -24.063 -8.414 25.307 1.00 94.69 384 LYS A O 1
ATOM 3076 N N . ILE A 1 385 ? -26.241 -8.810 25.701 1.00 96.44 385 ILE A N 1
ATOM 3077 C CA . ILE A 1 385 ? -26.123 -8.906 27.167 1.00 96.44 385 ILE A CA 1
ATOM 3078 C C . ILE A 1 385 ? -25.235 -10.095 27.559 1.00 96.44 385 ILE A C 1
ATOM 3080 O O . ILE A 1 385 ? -24.286 -9.906 28.311 1.00 96.44 385 ILE A O 1
ATOM 3084 N N . ALA A 1 386 ? -25.486 -11.283 27.001 1.00 95.12 386 ALA A N 1
ATOM 3085 C CA . ALA A 1 386 ? -24.703 -12.488 27.276 1.00 95.12 386 ALA A CA 1
ATOM 3086 C C . ALA A 1 386 ? -23.223 -12.310 26.899 1.00 95.12 386 ALA A C 1
ATOM 3088 O O . ALA A 1 386 ? -22.351 -12.608 27.708 1.00 95.12 386 ALA A O 1
ATOM 3089 N N . ARG A 1 387 ? -22.931 -11.730 25.724 1.00 94.94 387 ARG A N 1
ATOM 3090 C CA . ARG A 1 387 ? -21.551 -11.422 25.315 1.00 94.94 387 ARG A CA 1
ATOM 3091 C C . ARG A 1 387 ? -20.887 -10.363 26.200 1.00 94.94 387 ARG A C 1
ATOM 3093 O O . ARG A 1 387 ? -19.688 -10.432 26.431 1.00 94.94 387 ARG A O 1
ATOM 3100 N N . ILE A 1 388 ? -21.632 -9.366 26.683 1.00 95.94 388 ILE A N 1
ATOM 3101 C CA . ILE A 1 388 ? -21.094 -8.388 27.642 1.00 95.94 388 ILE A CA 1
ATOM 3102 C C . ILE A 1 388 ? -20.798 -9.070 28.982 1.00 95.94 388 ILE A C 1
ATOM 3104 O O . ILE A 1 388 ? -19.751 -8.798 29.551 1.00 95.94 388 ILE A O 1
ATOM 3108 N N . ALA A 1 389 ? -21.656 -9.976 29.461 1.00 95.56 389 ALA A N 1
ATOM 3109 C CA . ALA A 1 389 ? -21.391 -10.749 30.674 1.00 95.56 389 ALA A CA 1
ATOM 3110 C C . ALA A 1 389 ? -20.123 -11.606 30.523 1.00 95.56 389 ALA A C 1
ATOM 3112 O O . ALA A 1 389 ? -19.214 -11.476 31.333 1.00 95.56 389 ALA A O 1
ATOM 3113 N N . GLU A 1 390 ? -20.025 -12.382 29.439 1.00 94.88 390 GLU A N 1
ATOM 3114 C CA . GLU A 1 390 ? -18.843 -13.167 29.048 1.00 94.88 390 GLU A CA 1
ATOM 3115 C C . GLU A 1 390 ? -17.557 -12.320 29.065 1.00 94.88 390 GLU A C 1
ATOM 3117 O O . GLU A 1 390 ? -16.577 -12.681 29.717 1.00 94.88 390 GLU A O 1
ATOM 3122 N N . ILE A 1 391 ? -17.591 -11.150 28.415 1.00 94.81 391 ILE A N 1
ATOM 3123 C CA . ILE A 1 391 ? -16.492 -10.178 28.406 1.00 94.81 391 ILE A CA 1
ATOM 3124 C C . ILE A 1 391 ? -16.150 -9.715 29.828 1.00 94.81 391 ILE A C 1
ATOM 3126 O O . ILE A 1 391 ? -14.997 -9.813 30.230 1.00 94.81 391 ILE A O 1
ATOM 3130 N N . LEU A 1 392 ? -17.127 -9.251 30.612 1.00 95.31 392 LEU A N 1
ATOM 3131 C CA . LEU A 1 392 ? -16.897 -8.748 31.973 1.00 95.31 392 LEU A CA 1
ATOM 3132 C C . LEU A 1 392 ? -16.441 -9.843 32.955 1.00 95.31 392 LEU A C 1
ATOM 3134 O O . LEU A 1 392 ? -15.881 -9.520 33.998 1.00 95.31 392 LEU A O 1
ATOM 3138 N N . THR A 1 393 ? -16.640 -11.125 32.632 1.00 94.56 393 THR A N 1
ATOM 3139 C CA . THR A 1 393 ? -16.098 -12.255 33.404 1.00 94.56 393 THR A CA 1
ATOM 3140 C C . THR A 1 393 ? -14.676 -12.680 33.018 1.00 94.56 393 THR A C 1
ATOM 3142 O O . THR A 1 393 ? -14.121 -13.543 33.699 1.00 94.56 393 THR A O 1
ATOM 3145 N N . HIS A 1 394 ? -14.079 -12.116 31.961 1.00 94.31 394 HIS A N 1
ATOM 3146 C CA . HIS A 1 394 ? -12.792 -12.579 31.428 1.00 94.31 394 HIS A CA 1
ATOM 3147 C C . HIS A 1 394 ? -11.620 -12.372 32.417 1.00 94.31 394 HIS A C 1
ATOM 3149 O O . HIS A 1 394 ? -11.528 -11.286 32.997 1.00 94.31 394 HIS A O 1
ATOM 3155 N N . PRO A 1 395 ? -10.691 -13.343 32.577 1.00 93.38 395 PRO A N 1
ATOM 3156 C CA . PRO A 1 395 ? -9.546 -13.236 33.491 1.00 93.38 395 PRO A CA 1
ATOM 3157 C C . PRO A 1 395 ? -8.763 -11.920 33.378 1.00 93.38 395 PRO A C 1
ATOM 3159 O O . PRO A 1 395 ? -8.658 -11.205 34.369 1.00 93.38 395 PRO A O 1
ATOM 3162 N N . ASP A 1 396 ? -8.344 -11.531 32.168 1.00 92.12 396 ASP A N 1
ATOM 3163 C CA . ASP A 1 396 ? -7.605 -10.285 31.882 1.00 92.12 396 ASP A CA 1
ATOM 3164 C C . ASP A 1 396 ? -8.276 -9.003 32.420 1.00 92.12 396 ASP A C 1
ATOM 3166 O O . ASP A 1 396 ? -7.605 -7.992 32.612 1.00 92.12 396 ASP A O 1
ATOM 3170 N N . LEU A 1 397 ? -9.603 -9.008 32.619 1.00 91.06 397 LEU A N 1
ATOM 3171 C CA . LEU A 1 397 ? -10.351 -7.885 33.198 1.00 91.06 397 LEU A CA 1
ATOM 3172 C C . LEU A 1 397 ? -10.521 -8.021 34.716 1.00 91.06 397 LEU A C 1
ATOM 3174 O O . LEU A 1 397 ? -10.516 -7.004 35.408 1.00 91.06 397 LEU A O 1
ATOM 3178 N N . LYS A 1 398 ? -10.618 -9.251 35.237 1.00 91.00 398 LYS A N 1
ATOM 3179 C CA . LYS A 1 398 ? -10.658 -9.534 36.682 1.00 91.00 398 LYS A CA 1
ATOM 3180 C C . LYS A 1 398 ? -9.325 -9.241 37.379 1.00 91.00 398 LYS A C 1
ATOM 3182 O O . LYS A 1 398 ? -9.331 -8.769 38.510 1.00 91.00 398 LYS A O 1
ATOM 3187 N N . GLU A 1 399 ? -8.196 -9.456 36.700 1.00 92.19 399 GLU A N 1
ATOM 3188 C CA . GLU A 1 399 ? -6.852 -9.111 37.202 1.00 92.19 399 GLU A CA 1
ATOM 3189 C C . GLU A 1 399 ? -6.673 -7.601 37.459 1.00 92.19 399 GLU A C 1
ATOM 3191 O O . GLU A 1 399 ? -5.842 -7.187 38.269 1.00 92.19 399 GLU A O 1
ATOM 3196 N N . ILE A 1 400 ? -7.472 -6.754 36.805 1.00 92.88 400 ILE A N 1
ATOM 3197 C CA . ILE A 1 400 ? -7.433 -5.299 36.966 1.00 92.88 400 ILE A CA 1
ATOM 3198 C C . ILE A 1 400 ? -8.324 -4.919 38.155 1.00 92.88 400 ILE A C 1
ATOM 3200 O O . ILE A 1 400 ? -9.447 -4.459 37.967 1.00 92.88 400 ILE A O 1
ATOM 3204 N N . GLY A 1 401 ? -7.821 -5.100 39.382 1.00 92.38 401 GLY A N 1
ATOM 3205 C CA . GLY A 1 401 ? -8.586 -4.957 40.636 1.00 92.38 401 GLY A CA 1
ATOM 3206 C C . GLY A 1 401 ? -9.585 -3.789 40.657 1.00 92.38 401 GLY A C 1
ATOM 3207 O O . GLY A 1 401 ? -10.786 -4.022 40.682 1.00 92.38 401 GLY A O 1
ATOM 3208 N N . TRP A 1 402 ? -9.120 -2.544 40.485 1.00 93.38 402 TRP A N 1
ATOM 3209 C CA . TRP A 1 402 ? -9.991 -1.350 40.504 1.00 93.38 402 TRP A CA 1
ATOM 3210 C C . TRP A 1 402 ? -11.128 -1.359 39.463 1.00 93.38 402 TRP A C 1
ATOM 3212 O O . TRP A 1 402 ? -12.129 -0.663 39.634 1.00 93.38 402 TRP A O 1
ATOM 3222 N N . LEU A 1 403 ? -10.956 -2.087 38.357 1.00 94.38 403 LEU A N 1
ATOM 3223 C CA . LEU A 1 403 ? -11.956 -2.245 37.304 1.00 94.38 403 LEU A CA 1
ATOM 3224 C C . LEU A 1 403 ? -12.935 -3.367 37.663 1.00 94.38 403 LEU A C 1
ATOM 3226 O O . LEU A 1 403 ? -14.138 -3.199 37.482 1.00 94.38 403 LEU A O 1
ATOM 3230 N N . ASN A 1 404 ? -12.430 -4.474 38.210 1.00 94.56 404 ASN A N 1
ATOM 3231 C CA . ASN A 1 404 ? -13.230 -5.565 38.755 1.00 94.56 404 ASN A CA 1
ATOM 3232 C C . ASN A 1 404 ? -14.131 -5.083 39.910 1.00 94.56 404 ASN A C 1
ATOM 3234 O O . ASN A 1 404 ? -15.326 -5.367 39.902 1.00 94.56 404 ASN A O 1
ATOM 3238 N N . ASP A 1 405 ? -13.603 -4.267 40.826 1.00 93.94 405 ASP A N 1
ATOM 3239 C CA . ASP A 1 405 ? -14.351 -3.643 41.927 1.00 93.94 405 ASP A CA 1
ATOM 3240 C C . ASP A 1 405 ? -15.510 -2.774 41.403 1.00 93.94 405 ASP A C 1
ATOM 3242 O O . ASP A 1 405 ? -16.646 -2.861 41.875 1.00 93.94 405 ASP A O 1
ATOM 3246 N N . GLU A 1 406 ? -15.247 -1.958 40.375 1.00 95.00 406 GLU A N 1
ATOM 3247 C CA . GLU A 1 406 ? -16.261 -1.131 39.715 1.00 95.00 406 GLU A CA 1
ATOM 3248 C C . GLU A 1 406 ? -17.318 -2.005 39.013 1.00 95.00 406 GLU A C 1
ATOM 3250 O O . GLU A 1 406 ? -18.515 -1.745 39.142 1.00 95.00 406 GLU A O 1
ATOM 3255 N N . ILE A 1 407 ? -16.916 -3.074 38.316 1.00 96.00 407 ILE A N 1
ATOM 3256 C CA . ILE A 1 407 ? -17.832 -4.033 37.674 1.00 96.00 407 ILE A CA 1
ATOM 3257 C C . ILE A 1 407 ? -18.746 -4.693 38.722 1.00 96.00 407 ILE A C 1
ATOM 3259 O O . ILE A 1 407 ? -19.971 -4.673 38.564 1.00 96.00 407 ILE A O 1
ATOM 3263 N N . ILE A 1 408 ? -18.175 -5.224 39.807 1.00 95.44 408 ILE A N 1
ATOM 3264 C CA . ILE A 1 408 ? -18.900 -5.938 40.868 1.00 95.44 408 ILE A CA 1
ATOM 3265 C C . ILE A 1 408 ? -19.845 -4.999 41.630 1.00 95.44 408 ILE A C 1
ATOM 3267 O O . ILE A 1 408 ? -20.999 -5.374 41.862 1.00 95.44 408 ILE A O 1
ATOM 3271 N N . ARG A 1 409 ? -19.435 -3.760 41.950 1.00 95.25 409 ARG A N 1
ATOM 3272 C CA . ARG A 1 409 ? -20.312 -2.773 42.615 1.00 95.25 409 ARG A CA 1
ATOM 3273 C C . ARG A 1 409 ? -21.537 -2.441 41.759 1.00 95.25 409 ARG A C 1
ATOM 3275 O O . ARG A 1 409 ? -22.668 -2.556 42.230 1.00 95.25 409 ARG A O 1
ATOM 3282 N N . ASN A 1 410 ? -21.333 -2.098 40.484 1.00 96.25 410 ASN A N 1
ATOM 3283 C CA . ASN A 1 410 ? -22.434 -1.749 39.578 1.00 96.25 410 ASN A CA 1
ATOM 3284 C C . ASN A 1 410 ? -23.371 -2.944 39.307 1.00 96.25 410 ASN A C 1
ATOM 3286 O O . ASN A 1 410 ? -24.587 -2.767 39.225 1.00 96.25 410 ASN A O 1
ATOM 3290 N N . ILE A 1 411 ? -22.840 -4.168 39.189 1.00 96.25 411 ILE A N 1
ATOM 3291 C CA . ILE A 1 411 ? -23.672 -5.375 39.046 1.00 96.25 411 ILE A CA 1
ATOM 3292 C C . ILE A 1 411 ? -24.456 -5.662 40.331 1.00 96.25 411 ILE A C 1
ATOM 3294 O O . ILE A 1 411 ? -25.641 -5.981 40.249 1.00 96.25 411 ILE A O 1
ATOM 3298 N N . SER A 1 412 ? -23.853 -5.481 41.506 1.00 95.06 412 SER A N 1
ATOM 3299 C CA . SER A 1 412 ? -24.550 -5.631 42.790 1.00 95.06 412 SER A CA 1
ATOM 3300 C C . SER A 1 412 ? -25.690 -4.614 42.936 1.00 95.06 412 SER A C 1
ATOM 3302 O O . SER A 1 412 ? -26.775 -4.978 43.388 1.00 95.06 412 SER A O 1
ATOM 3304 N N . ALA A 1 413 ? -25.511 -3.376 42.455 1.00 95.06 413 ALA A N 1
ATOM 3305 C CA . ALA A 1 413 ? -26.575 -2.367 42.411 1.00 95.06 413 ALA A CA 1
ATOM 3306 C C . ALA A 1 413 ? -27.745 -2.812 41.510 1.00 95.06 413 ALA A C 1
ATOM 3308 O O . ALA A 1 413 ? -28.907 -2.779 41.917 1.00 95.06 413 ALA A O 1
ATOM 3309 N N . MET A 1 414 ? -27.436 -3.330 40.316 1.00 96.12 414 MET A N 1
ATOM 3310 C CA . MET A 1 414 ? -28.427 -3.887 39.389 1.00 96.12 414 MET A CA 1
ATOM 3311 C C . MET A 1 414 ? -29.183 -5.099 39.967 1.00 96.12 414 MET A C 1
ATOM 3313 O O . MET A 1 414 ? -30.384 -5.241 39.722 1.00 96.12 414 MET A O 1
ATOM 3317 N N . LYS A 1 415 ? -28.507 -5.957 40.744 1.00 93.94 415 LYS A N 1
ATOM 3318 C CA . LYS A 1 415 ? -29.125 -7.084 41.464 1.00 93.94 415 LYS A CA 1
ATOM 3319 C C . LYS A 1 415 ? -30.046 -6.613 42.596 1.00 93.94 415 LYS A C 1
ATOM 3321 O O . LYS A 1 415 ? -31.159 -7.120 42.709 1.00 93.94 415 LYS A O 1
ATOM 3326 N N . LYS A 1 416 ? -29.623 -5.618 43.393 1.00 92.88 416 LYS A N 1
ATOM 3327 C CA . LYS A 1 416 ? -30.397 -5.018 44.505 1.00 92.88 416 LYS A CA 1
ATOM 3328 C C . LYS A 1 416 ? -31.761 -4.496 44.027 1.00 92.88 416 LYS A C 1
ATOM 3330 O O . LYS A 1 416 ? -32.779 -4.766 44.657 1.00 92.88 416 LYS A O 1
ATOM 3335 N N . GLU A 1 417 ? -31.793 -3.857 42.856 1.00 93.19 417 GLU A N 1
ATOM 3336 C CA . GLU A 1 417 ? -33.019 -3.378 42.191 1.00 93.19 417 GLU A CA 1
ATOM 3337 C C . GLU A 1 417 ? -33.758 -4.460 41.359 1.00 93.19 417 GLU A C 1
ATOM 3339 O O . GLU A 1 417 ? -34.763 -4.166 40.714 1.00 93.19 417 GLU A O 1
ATOM 3344 N N . LYS A 1 418 ? -33.295 -5.722 41.369 1.00 94.44 418 LYS A N 1
ATOM 3345 C CA . LYS A 1 418 ? -33.877 -6.883 40.653 1.00 94.44 418 LYS A CA 1
ATOM 3346 C C . LYS A 1 418 ? -33.944 -6.726 39.124 1.00 94.44 418 LYS A C 1
ATOM 3348 O O . LYS A 1 418 ? -34.861 -7.224 38.470 1.00 94.44 418 LYS A O 1
ATOM 3353 N N . LEU A 1 419 ? -32.951 -6.050 38.543 1.00 94.56 419 LEU A N 1
ATOM 3354 C CA . LEU A 1 419 ? -32.853 -5.742 37.108 1.00 94.56 419 LEU A CA 1
ATOM 3355 C C . LEU A 1 419 ? -31.795 -6.583 36.365 1.00 94.56 419 LEU A C 1
ATOM 3357 O O . LEU A 1 419 ? -31.504 -6.327 35.195 1.00 94.56 419 LEU A O 1
ATOM 3361 N N . SER A 1 420 ? -31.220 -7.587 37.029 1.00 94.31 420 SER A N 1
ATOM 3362 C CA . SER A 1 420 ? -30.233 -8.521 36.483 1.00 94.31 420 SER A CA 1
ATOM 3363 C C . SER A 1 420 ? -30.877 -9.735 35.785 1.00 94.31 420 SER A C 1
ATOM 3365 O O . SER A 1 420 ? -31.876 -10.273 36.267 1.00 94.31 420 SER A O 1
ATOM 3367 N N . PRO A 1 421 ? -30.289 -10.252 34.687 1.00 94.81 421 PRO A N 1
ATOM 3368 C CA . PRO A 1 421 ? -30.601 -11.593 34.194 1.00 94.81 421 PRO A CA 1
ATOM 3369 C C . PRO A 1 421 ? -30.235 -12.662 35.246 1.00 94.81 421 PRO A C 1
ATOM 3371 O O . PRO A 1 421 ? -29.154 -12.552 35.822 1.00 94.81 421 PRO A O 1
ATOM 3374 N N . PRO A 1 422 ? -31.033 -13.731 35.461 1.00 93.06 422 PRO A N 1
ATOM 3375 C CA . PRO A 1 422 ? -30.815 -14.676 36.571 1.00 93.06 422 PRO A CA 1
ATOM 3376 C C . PRO A 1 422 ? -29.433 -15.349 36.616 1.00 93.06 422 PRO A C 1
ATOM 3378 O O . PRO A 1 422 ? -28.911 -15.639 37.685 1.00 93.06 422 PRO A O 1
ATOM 3381 N N . TYR A 1 423 ? -28.790 -15.563 35.465 1.00 94.69 423 TYR A N 1
ATOM 3382 C CA . TYR A 1 423 ? -27.449 -16.158 35.405 1.00 94.69 423 TYR A CA 1
ATOM 3383 C C . TYR A 1 423 ? -26.323 -15.211 35.872 1.00 94.69 423 TYR A C 1
ATOM 3385 O O . TYR A 1 423 ? -25.179 -15.638 35.999 1.00 94.69 423 TYR A O 1
ATOM 3393 N N . PHE A 1 424 ? -26.605 -13.933 36.160 1.00 95.19 424 PHE A N 1
ATOM 3394 C CA . PHE A 1 424 ? -25.620 -13.041 36.786 1.00 95.19 424 PHE A CA 1
ATOM 3395 C C . PHE A 1 424 ? -25.316 -13.447 38.236 1.00 95.19 424 PHE A C 1
ATOM 3397 O O . PHE A 1 424 ? -24.264 -13.077 38.752 1.00 95.19 424 PHE A O 1
ATOM 3404 N N . ASP A 1 425 ? -26.182 -14.239 38.876 1.00 91.69 425 ASP A N 1
ATOM 3405 C CA . ASP A 1 425 ? -25.960 -14.743 40.235 1.00 91.69 425 ASP A CA 1
ATOM 3406 C C . ASP A 1 425 ? -24.971 -15.912 40.308 1.00 91.69 425 ASP A C 1
ATOM 3408 O O . ASP A 1 425 ? -24.390 -16.144 41.362 1.00 91.69 425 ASP A O 1
ATOM 3412 N N . THR A 1 426 ? -24.690 -16.576 39.182 1.00 93.06 426 THR A N 1
ATOM 3413 C CA . THR A 1 426 ? -23.611 -17.575 39.067 1.00 93.06 426 THR A CA 1
ATOM 3414 C C . THR A 1 426 ? -22.319 -17.018 38.460 1.00 93.06 426 THR A C 1
ATOM 3416 O O . THR A 1 426 ? -21.286 -17.674 38.538 1.00 93.06 426 THR A O 1
ATOM 3419 N N . LEU A 1 427 ? -22.360 -15.843 37.816 1.00 93.12 427 LEU A N 1
ATOM 3420 C CA . LEU A 1 427 ? -21.199 -15.238 37.138 1.00 93.12 427 LEU A CA 1
ATOM 3421 C C . LEU A 1 427 ? -20.475 -14.166 37.965 1.00 93.12 427 LEU A C 1
ATOM 3423 O O . LEU A 1 427 ? -19.280 -13.939 37.756 1.00 93.12 427 LEU A O 1
ATOM 3427 N N . PHE A 1 428 ? -21.194 -13.492 38.865 1.00 94.00 428 PHE A N 1
ATOM 3428 C CA . PHE A 1 428 ? -20.687 -12.364 39.639 1.00 94.00 428 PHE A CA 1
ATOM 3429 C C . PHE A 1 428 ? -21.087 -12.494 41.105 1.00 94.00 428 PHE A C 1
ATOM 3431 O O . PHE A 1 428 ? -22.265 -12.689 41.420 1.00 94.00 428 PHE A O 1
ATOM 3438 N N . GLU A 1 429 ? -20.110 -12.314 41.987 1.00 90.94 429 GLU A N 1
ATOM 3439 C CA . GLU A 1 429 ? -20.325 -12.133 43.421 1.00 90.94 429 GLU A CA 1
ATOM 3440 C C . GLU A 1 429 ? -21.168 -10.874 43.693 1.00 90.94 429 GLU A C 1
ATOM 3442 O O . GLU A 1 429 ? -21.278 -9.977 42.850 1.00 90.94 429 GLU A O 1
ATOM 3447 N N . THR A 1 430 ? -21.799 -10.824 44.865 1.00 89.31 430 THR A N 1
ATOM 3448 C CA . THR A 1 430 ? -22.640 -9.700 45.291 1.00 89.31 430 THR A CA 1
ATOM 3449 C C . THR A 1 430 ? -22.010 -9.056 46.520 1.00 89.31 430 THR A C 1
ATOM 3451 O O . THR A 1 430 ? -21.811 -9.733 47.526 1.00 89.31 430 THR A O 1
ATOM 3454 N N . VAL A 1 431 ? -21.726 -7.757 46.445 1.00 92.31 431 VAL A N 1
ATOM 3455 C CA . VAL A 1 431 ? -21.186 -6.953 47.555 1.00 92.31 431 VAL A CA 1
ATOM 3456 C C . VAL A 1 431 ? -22.239 -5.987 48.090 1.00 92.31 431 VAL A C 1
ATOM 3458 O O . VAL A 1 431 ? -23.254 -5.734 47.435 1.00 92.31 431 VAL A O 1
ATOM 3461 N N . GLU A 1 432 ? -22.001 -5.415 49.270 1.00 87.69 432 GLU A N 1
ATOM 3462 C CA . GLU A 1 432 ? -22.827 -4.311 49.758 1.00 87.69 432 GLU A CA 1
ATOM 3463 C C . GLU A 1 432 ? -22.688 -3.075 48.857 1.00 87.69 432 GLU A C 1
ATOM 3465 O O . GLU A 1 432 ? -21.613 -2.751 48.349 1.00 87.69 432 GLU A O 1
ATOM 3470 N N . VAL A 1 433 ? -23.810 -2.388 48.646 1.00 83.69 433 VAL A N 1
ATOM 3471 C CA . VAL A 1 433 ? -23.918 -1.226 47.757 1.00 83.69 433 VAL A CA 1
ATOM 3472 C C . VAL A 1 433 ? -24.424 -0.039 48.573 1.00 83.69 433 VAL A C 1
ATOM 3474 O O . VAL A 1 433 ? -25.525 -0.165 49.137 1.00 83.69 433 VAL A O 1
ATOM 3477 N N . PRO A 1 434 ? -23.683 1.090 48.608 1.00 83.75 434 PRO A N 1
ATOM 3478 C CA . PRO A 1 434 ? -24.096 2.318 49.283 1.00 83.75 434 PRO A CA 1
ATOM 3479 C C . PRO A 1 434 ? -25.490 2.803 48.874 1.00 83.75 434 PRO A C 1
ATOM 3481 O O . PRO A 1 434 ? -26.009 2.466 47.807 1.00 83.75 434 PRO A O 1
ATOM 3484 N N . GLU A 1 435 ? -26.113 3.616 49.725 1.00 69.75 435 GLU A N 1
ATOM 3485 C CA . GLU A 1 435 ? -27.434 4.187 49.432 1.00 69.75 435 GLU A CA 1
ATOM 3486 C C . GLU A 1 435 ? -27.373 5.333 48.408 1.00 69.75 435 GLU A C 1
ATOM 3488 O O . GLU A 1 435 ? -28.343 5.560 47.689 1.00 69.75 435 GLU A O 1
ATOM 3493 N N . ASP A 1 436 ? -26.221 5.999 48.273 1.00 72.62 436 ASP A N 1
ATOM 3494 C CA . ASP A 1 436 ? -25.964 7.093 47.330 1.00 72.62 436 ASP A CA 1
ATOM 3495 C C . ASP A 1 436 ? -25.381 6.626 45.975 1.00 72.62 436 ASP A C 1
ATOM 3497 O O . ASP A 1 436 ? -24.800 7.424 45.231 1.00 72.62 436 ASP A O 1
ATOM 3501 N N . ASP A 1 437 ? -25.511 5.336 45.625 1.00 81.94 437 ASP A N 1
ATOM 3502 C CA . ASP A 1 437 ? -24.822 4.787 44.452 1.00 81.94 437 ASP A CA 1
ATOM 3503 C C . ASP A 1 437 ? -25.293 5.417 43.121 1.00 81.94 437 ASP A C 1
ATOM 3505 O O . ASP A 1 437 ? -26.455 5.361 42.697 1.00 81.94 437 ASP A O 1
ATOM 3509 N N . LYS A 1 438 ? -24.314 5.989 42.414 1.00 91.19 438 LYS A N 1
ATOM 3510 C CA . LYS A 1 438 ? -24.462 6.734 41.155 1.00 91.19 438 LYS A CA 1
ATOM 3511 C C . LYS A 1 438 ? -25.045 5.893 40.011 1.00 91.19 438 LYS A C 1
ATOM 3513 O O . LYS A 1 438 ? -25.524 6.467 39.033 1.00 91.19 438 LYS A O 1
ATOM 3518 N N . TRP A 1 439 ? -25.010 4.561 40.104 1.00 94.69 439 TRP A N 1
ATOM 3519 C CA . TRP A 1 439 ? -25.644 3.649 39.150 1.00 94.69 439 TRP A CA 1
ATOM 3520 C C . TRP A 1 439 ? -27.160 3.815 39.155 1.00 94.69 439 TRP A C 1
ATOM 3522 O O . TRP A 1 439 ? -27.759 3.893 38.084 1.00 94.69 439 TRP A O 1
ATOM 3532 N N . LYS A 1 440 ? -27.773 3.937 40.341 1.00 92.75 440 LYS A N 1
ATOM 3533 C CA . LYS A 1 440 ? -29.227 4.082 40.476 1.00 92.75 440 LYS A CA 1
ATOM 3534 C C . LYS A 1 440 ? -29.711 5.385 39.844 1.00 92.75 440 LYS A C 1
ATOM 3536 O O . LYS A 1 440 ? -30.650 5.365 39.054 1.00 92.75 440 LYS A O 1
ATOM 3541 N N . SER A 1 441 ? -28.998 6.485 40.091 1.00 92.38 441 SER A N 1
ATOM 3542 C CA . SER A 1 441 ? -29.295 7.787 39.479 1.00 92.38 441 SER A CA 1
ATOM 3543 C C . SER A 1 441 ? -29.185 7.760 37.945 1.00 92.38 441 SER A C 1
ATOM 3545 O O . SER A 1 441 ? -30.115 8.187 37.260 1.00 92.38 441 SER A O 1
ATOM 3547 N N . ASP A 1 442 ? -28.108 7.194 37.378 1.00 94.12 442 ASP A N 1
ATOM 3548 C CA . ASP A 1 442 ? -27.998 7.034 35.917 1.00 94.12 442 ASP A CA 1
ATOM 3549 C C . ASP A 1 442 ? -29.075 6.076 35.360 1.00 94.12 442 ASP A C 1
ATOM 3551 O O . ASP A 1 442 ? -29.612 6.333 34.281 1.00 94.12 442 ASP A O 1
ATOM 3555 N N . TYR A 1 443 ? -29.432 4.997 36.071 1.00 95.31 443 TYR A N 1
ATOM 3556 C CA . TYR A 1 443 ? -30.516 4.097 35.659 1.00 95.31 443 TYR A CA 1
ATOM 3557 C C . TYR A 1 443 ? -31.870 4.811 35.629 1.00 95.31 443 TYR A C 1
ATOM 3559 O O . TYR A 1 443 ? -32.586 4.686 34.640 1.00 95.31 443 TYR A O 1
ATOM 3567 N N . GLU A 1 444 ? -32.226 5.575 36.661 1.00 94.06 444 GLU A N 1
ATOM 3568 C CA . GLU A 1 444 ? -33.495 6.308 36.722 1.00 94.06 444 GLU A CA 1
ATOM 3569 C C . GLU A 1 444 ? -33.599 7.346 35.594 1.00 94.06 444 GLU A C 1
ATOM 3571 O O . GLU A 1 444 ? -34.609 7.378 34.883 1.00 94.06 444 GLU A O 1
ATOM 3576 N N . ILE A 1 445 ? -32.528 8.113 35.353 1.00 94.19 445 ILE A N 1
ATOM 3577 C CA . ILE A 1 445 ? -32.447 9.087 34.254 1.00 94.19 445 ILE A CA 1
ATOM 3578 C C . ILE A 1 445 ? -32.598 8.389 32.896 1.00 94.19 445 ILE A C 1
ATOM 3580 O O . ILE A 1 445 ? -33.503 8.721 32.130 1.00 94.19 445 ILE A O 1
ATOM 3584 N N . PHE A 1 446 ? -31.773 7.382 32.589 1.00 94.94 446 PHE A N 1
ATOM 3585 C CA . PHE A 1 446 ? -31.834 6.702 31.289 1.00 94.94 446 PHE A CA 1
ATOM 3586 C C . PHE A 1 446 ? -33.065 5.794 31.134 1.00 94.94 446 PHE A C 1
ATOM 3588 O O . PHE A 1 446 ? -33.486 5.506 30.011 1.00 94.94 446 PHE A O 1
ATOM 3595 N N . SER A 1 447 ? -33.707 5.373 32.224 1.00 93.69 447 SER A N 1
ATOM 3596 C CA . SER A 1 447 ? -35.017 4.722 32.168 1.00 93.69 447 SER A CA 1
ATOM 3597 C C . SER A 1 447 ? -36.071 5.695 31.643 1.00 93.69 447 SER A C 1
ATOM 3599 O O . SER A 1 447 ? -36.810 5.328 30.729 1.00 93.69 447 SER A O 1
ATOM 3601 N N . GLN A 1 448 ? -36.069 6.950 32.110 1.00 93.50 448 GLN A N 1
ATOM 3602 C CA . GLN A 1 448 ? -36.977 8.013 31.660 1.00 93.50 448 GLN A CA 1
ATOM 3603 C C . GLN A 1 448 ? -36.634 8.547 30.255 1.00 93.50 448 GLN A C 1
ATOM 3605 O O . GLN A 1 448 ? -37.523 8.631 29.413 1.00 93.50 448 GLN A O 1
ATOM 3610 N N . GLU A 1 449 ? -35.359 8.829 29.951 1.00 91.50 449 GLU A N 1
ATOM 3611 C CA . GLU A 1 449 ? -34.912 9.363 28.644 1.00 91.50 449 GLU A CA 1
ATOM 3612 C C . GLU A 1 449 ? -35.111 8.380 27.463 1.00 91.50 449 GLU A C 1
ATOM 3614 O O . GLU A 1 449 ? -35.018 8.772 26.300 1.00 91.50 449 GLU A O 1
ATOM 3619 N N . HIS A 1 450 ? -35.386 7.096 27.733 1.00 89.06 450 HIS A N 1
ATOM 3620 C CA . HIS A 1 450 ? -35.646 6.053 26.725 1.00 89.06 450 HIS A CA 1
ATOM 3621 C C . HIS A 1 450 ? -34.581 5.950 25.590 1.00 89.06 450 HIS A C 1
ATOM 3623 O O . HIS A 1 450 ? -34.940 5.855 24.409 1.00 89.06 450 HIS A O 1
ATOM 3629 N N . PRO A 1 451 ? -33.267 5.897 25.892 1.00 91.75 451 PRO A N 1
ATOM 3630 C CA . PRO A 1 451 ? -32.209 5.971 24.889 1.00 91.75 451 PRO A CA 1
ATOM 3631 C C . PRO A 1 451 ? -32.184 4.766 23.936 1.00 91.75 451 PRO A C 1
ATOM 3633 O O . PRO A 1 451 ? -32.627 3.653 24.243 1.00 91.75 451 PRO A O 1
ATOM 3636 N N . SER A 1 452 ? -31.591 4.974 22.757 1.00 92.50 452 SER A N 1
ATOM 3637 C CA . SER A 1 452 ? -31.479 3.943 21.721 1.00 92.50 452 SER A CA 1
ATOM 3638 C C . SER A 1 452 ? -30.480 2.845 22.108 1.00 92.50 452 SER A C 1
ATOM 3640 O O . SER A 1 452 ? -29.285 2.908 21.806 1.00 92.50 452 SER A O 1
ATOM 3642 N N . LEU A 1 453 ? -31.001 1.782 22.728 1.00 93.38 453 LEU A N 1
ATOM 3643 C CA . LEU A 1 453 ? -30.262 0.590 23.174 1.00 93.38 453 LEU A CA 1
ATOM 3644 C C . LEU A 1 453 ? -29.387 -0.080 22.094 1.00 93.38 453 LEU A C 1
ATOM 3646 O O . LEU A 1 453 ? -28.460 -0.818 22.425 1.00 93.38 453 LEU A O 1
ATOM 3650 N N . LYS A 1 454 ? -29.626 0.192 20.801 1.00 93.00 454 LYS A N 1
ATOM 3651 C CA . LYS A 1 454 ? -28.749 -0.286 19.720 1.00 93.00 454 LYS A CA 1
ATOM 3652 C C . LYS A 1 454 ? -27.328 0.292 19.825 1.00 93.00 454 LYS A C 1
ATOM 3654 O O . LYS A 1 454 ? -26.385 -0.403 19.460 1.00 93.00 454 LYS A O 1
ATOM 3659 N N . ARG A 1 455 ? -27.171 1.532 20.312 1.00 91.06 455 ARG A N 1
ATOM 3660 C CA . ARG A 1 455 ? -25.867 2.211 20.478 1.00 91.06 455 ARG A CA 1
ATOM 3661 C C . ARG A 1 455 ? -25.490 2.525 21.926 1.00 91.06 455 ARG A C 1
ATOM 3663 O O . ARG A 1 455 ? -24.304 2.644 22.204 1.00 91.06 455 ARG A O 1
ATOM 3670 N N . PHE A 1 456 ? -26.451 2.577 22.849 1.00 93.75 456 PHE A N 1
ATOM 3671 C CA . PHE A 1 456 ? -26.176 2.773 24.277 1.00 93.75 456 PHE A CA 1
ATOM 3672 C C . PHE A 1 456 ? -25.125 1.749 24.799 1.00 93.75 456 PHE A C 1
ATOM 3674 O O . PHE A 1 456 ? -25.192 0.572 24.403 1.00 93.75 456 PHE A O 1
ATOM 3681 N N . PRO A 1 457 ? -24.132 2.167 25.619 1.00 94.75 457 PRO A N 1
ATOM 3682 C CA . PRO A 1 457 ? -23.992 3.464 26.306 1.00 94.75 457 PRO A CA 1
ATOM 3683 C C . PRO A 1 457 ? -23.458 4.633 25.451 1.00 94.75 457 PRO A C 1
ATOM 3685 O O . PRO A 1 457 ? -23.299 5.740 25.963 1.00 94.75 457 PRO A O 1
ATOM 3688 N N . PHE A 1 458 ? -23.192 4.424 24.159 1.00 94.88 458 PHE A N 1
ATOM 3689 C CA . PHE A 1 458 ? -22.625 5.433 23.261 1.00 94.88 458 PHE A CA 1
ATOM 3690 C C . PHE A 1 458 ? -23.683 6.294 22.559 1.00 94.88 458 PHE A C 1
ATOM 3692 O O . PHE A 1 458 ? -24.790 5.847 22.242 1.00 94.88 458 PHE A O 1
ATOM 3699 N N . GLY A 1 459 ? -23.310 7.545 22.286 1.00 88.38 459 GLY A N 1
ATOM 3700 C CA . GLY A 1 459 ? -24.104 8.509 21.529 1.00 88.38 459 GLY A CA 1
ATOM 3701 C C . GLY A 1 459 ? -24.094 8.269 20.007 1.00 88.38 459 GLY A C 1
ATOM 3702 O O . GLY A 1 459 ? -23.560 7.269 19.514 1.00 88.38 459 GLY A O 1
ATOM 3703 N N . PRO A 1 460 ? -24.663 9.198 19.213 1.00 80.62 460 PRO A N 1
ATOM 3704 C CA . PRO A 1 460 ? -24.808 9.038 17.763 1.00 80.62 460 PRO A CA 1
ATOM 3705 C C . PRO A 1 460 ? -23.495 8.809 16.999 1.00 80.62 460 PRO A C 1
ATOM 3707 O O . PRO A 1 460 ? -23.516 8.138 15.969 1.00 80.62 460 PRO A O 1
ATOM 3710 N N . THR A 1 461 ? -22.372 9.326 17.504 1.00 72.06 461 THR A N 1
ATOM 3711 C CA . THR A 1 461 ? -21.025 9.207 16.915 1.00 72.06 461 THR A CA 1
ATOM 3712 C C . THR A 1 461 ? -20.276 7.929 17.305 1.00 72.06 461 THR A C 1
ATOM 3714 O O . THR A 1 461 ? -19.176 7.715 16.811 1.00 72.06 461 THR A O 1
ATOM 3717 N N . GLY A 1 462 ? -20.825 7.085 18.185 1.00 73.12 462 GLY A N 1
ATOM 3718 C CA . GLY A 1 462 ? -20.214 5.814 18.600 1.00 73.12 462 GLY A CA 1
ATOM 3719 C C . GLY A 1 462 ? -19.045 5.923 19.588 1.00 73.12 462 GLY A C 1
ATOM 3720 O O . GLY A 1 462 ? -18.879 5.012 20.387 1.00 73.12 462 GLY A O 1
ATOM 3721 N N . ASN A 1 463 ? -18.285 7.023 19.596 1.00 74.00 463 ASN A N 1
ATOM 3722 C CA . ASN A 1 463 ? -17.051 7.140 20.398 1.00 74.00 463 ASN A CA 1
ATOM 3723 C C . ASN A 1 463 ? -17.177 8.030 21.646 1.00 74.00 463 ASN A C 1
ATOM 3725 O O . ASN A 1 463 ? -16.287 8.038 22.492 1.00 74.00 463 ASN A O 1
ATOM 3729 N N . ALA A 1 464 ? -18.283 8.764 21.781 1.00 86.38 464 ALA A N 1
ATOM 3730 C CA . ALA A 1 464 ? -18.651 9.459 23.012 1.00 86.38 464 ALA A CA 1
ATOM 3731 C C . ALA A 1 464 ? -19.742 8.666 23.745 1.00 86.38 464 ALA A C 1
ATOM 3733 O O . ALA A 1 464 ? -20.649 8.126 23.103 1.00 86.38 464 ALA A O 1
ATOM 3734 N N . LEU A 1 465 ? -19.684 8.622 25.078 1.00 91.25 465 LEU A N 1
ATOM 3735 C CA . LEU A 1 465 ? -20.803 8.141 25.894 1.00 91.25 465 LEU A CA 1
ATOM 3736 C C . LEU A 1 465 ? -21.986 9.111 25.759 1.00 91.25 465 LEU A C 1
ATOM 3738 O O . LEU A 1 465 ? -21.788 10.298 25.506 1.00 91.25 465 LEU A O 1
ATOM 3742 N N . LEU A 1 466 ? -23.212 8.620 25.936 1.00 90.25 466 LEU A N 1
ATOM 3743 C CA . LEU A 1 466 ? -24.396 9.479 25.937 1.00 90.25 466 LEU A CA 1
ATOM 3744 C C . LEU A 1 466 ? -24.337 10.460 27.125 1.00 90.25 466 LEU A C 1
ATOM 3746 O O . LEU A 1 466 ? -24.064 10.058 28.254 1.00 90.25 466 LEU A O 1
ATOM 3750 N N . GLU A 1 467 ? -24.557 11.748 26.880 1.00 84.69 467 GLU A N 1
ATOM 3751 C CA . GLU A 1 467 ? -24.639 12.769 27.932 1.00 84.69 467 GLU A CA 1
ATOM 3752 C C . GLU A 1 467 ? -26.085 12.866 28.435 1.00 84.69 467 GLU A C 1
ATOM 3754 O O . GLU A 1 467 ? -26.981 13.059 27.617 1.00 84.69 467 GLU A O 1
ATOM 3759 N N . ASN A 1 468 ? -26.309 12.773 29.752 1.00 73.75 468 ASN A N 1
ATOM 3760 C CA . ASN A 1 468 ? -27.607 13.049 30.381 1.00 73.75 468 ASN A CA 1
ATOM 3761 C C . ASN A 1 468 ? -27.989 14.502 30.038 1.00 73.75 468 ASN A C 1
ATOM 3763 O O . ASN A 1 468 ? -27.185 15.408 30.281 1.00 73.75 468 ASN A O 1
ATOM 3767 N N . GLU A 1 469 ? -29.181 14.776 29.497 1.00 58.84 469 GLU A N 1
ATOM 3768 C CA . GLU A 1 469 ? -29.463 16.130 28.972 1.00 58.84 469 GLU A CA 1
ATOM 3769 C C . GLU A 1 469 ? -29.520 17.205 30.075 1.00 58.84 469 GLU A C 1
ATOM 3771 O O . GLU A 1 469 ? -29.301 18.393 29.821 1.00 58.84 469 GLU A O 1
ATOM 3776 N N . GLN A 1 470 ? -29.753 16.780 31.319 1.00 53.03 470 GLN A N 1
ATOM 3777 C CA . GLN A 1 470 ? -29.920 17.640 32.490 1.00 53.03 470 GLN A CA 1
ATOM 3778 C C . GLN A 1 470 ? -28.643 18.385 32.924 1.00 53.03 470 GLN A C 1
ATOM 3780 O O . GLN A 1 470 ? -28.749 19.435 33.555 1.00 53.03 470 GLN A O 1
ATOM 3785 N N . THR A 1 471 ? -27.441 17.895 32.588 1.00 46.50 471 THR A N 1
ATOM 3786 C CA . THR A 1 471 ? -26.173 18.506 33.046 1.00 46.50 471 THR A CA 1
ATOM 3787 C C . THR A 1 471 ? -25.710 19.691 32.198 1.00 46.50 471 THR A C 1
ATOM 3789 O O . THR A 1 471 ? -24.759 20.379 32.571 1.00 46.50 471 THR A O 1
ATOM 3792 N N . LYS A 1 472 ? -26.373 19.985 31.070 1.00 42.88 472 LYS A N 1
ATOM 3793 C CA . LYS A 1 472 ? -26.024 21.138 30.230 1.00 42.88 472 LYS A CA 1
ATOM 3794 C C . LYS A 1 472 ? -26.568 22.436 30.838 1.00 42.88 472 LYS A C 1
ATOM 3796 O O . LYS A 1 472 ? -27.788 22.622 30.868 1.00 42.88 472 LYS A O 1
ATOM 3801 N N . PRO A 1 473 ? -25.709 23.389 31.261 1.00 40.50 473 PRO A N 1
ATOM 3802 C CA . PRO A 1 473 ? -26.184 24.686 31.724 1.00 40.50 473 PRO A CA 1
ATOM 3803 C C . PRO A 1 473 ? -26.937 25.374 30.582 1.00 40.50 473 PRO A C 1
ATOM 3805 O O . PRO A 1 473 ? -26.411 25.522 29.475 1.00 40.50 473 PRO A O 1
ATOM 3808 N N . LYS A 1 474 ? -28.187 25.782 30.844 1.00 36.88 474 LYS A N 1
ATOM 3809 C CA . LYS A 1 474 ? -29.090 26.382 29.848 1.00 36.88 474 LYS A CA 1
ATOM 3810 C C . LYS A 1 474 ? -28.564 27.741 29.379 1.00 36.88 474 LYS A C 1
ATOM 3812 O O . LYS A 1 474 ? -28.996 28.794 29.850 1.00 36.88 474 LYS A O 1
ATOM 3817 N N . THR A 1 475 ? -27.648 27.719 28.414 1.00 38.72 475 THR A N 1
ATOM 3818 C CA . THR A 1 475 ? -27.178 28.897 27.684 1.00 38.72 475 THR A CA 1
ATOM 3819 C C . THR A 1 475 ? -28.377 29.555 27.006 1.00 38.72 475 THR A C 1
ATOM 3821 O O . THR A 1 475 ? -28.919 29.061 26.017 1.00 38.72 475 THR A O 1
ATOM 3824 N N . LYS A 1 476 ? -28.843 30.672 27.584 1.00 36.81 476 LYS A N 1
ATOM 3825 C CA . LYS A 1 476 ? -29.996 31.423 27.075 1.00 36.81 476 LYS A CA 1
ATOM 3826 C C . LYS A 1 476 ? -29.734 31.814 25.620 1.00 36.81 476 LYS A C 1
ATOM 3828 O O . LYS A 1 476 ? -28.943 32.722 25.364 1.00 36.81 476 LYS A O 1
ATOM 3833 N N . LYS A 1 477 ? -30.431 31.168 24.676 1.00 36.38 477 LYS A N 1
ATOM 3834 C CA . LYS A 1 477 ? -30.498 31.605 23.275 1.00 36.38 477 LYS A CA 1
ATOM 3835 C C . LYS A 1 477 ? -30.986 33.055 23.254 1.00 36.38 477 LYS A C 1
ATOM 3837 O O . LYS A 1 477 ? -32.178 33.305 23.419 1.00 36.38 477 LYS A O 1
ATOM 3842 N N . LYS A 1 478 ? -30.076 34.014 23.055 1.00 37.41 478 LYS A N 1
ATOM 3843 C CA . LYS A 1 478 ? -30.459 35.389 22.719 1.00 37.41 478 LYS A CA 1
ATOM 3844 C C . LYS A 1 478 ? -31.198 35.327 21.382 1.00 37.41 478 LYS A C 1
ATOM 3846 O O . LYS A 1 478 ? -30.639 34.856 20.395 1.00 37.41 478 LYS A O 1
ATOM 3851 N N . GLY A 1 479 ? -32.465 35.737 21.381 1.00 37.47 479 GLY A N 1
ATOM 3852 C CA . GLY A 1 479 ? -33.282 35.762 20.170 1.00 37.47 479 GLY A CA 1
ATOM 3853 C C . GLY A 1 479 ? -32.719 36.729 19.119 1.00 37.47 479 GLY A C 1
ATOM 3854 O O . GLY A 1 479 ? -31.952 37.633 19.466 1.00 37.47 479 GLY A O 1
ATOM 3855 N N . PRO A 1 480 ? -33.087 36.565 17.837 1.00 35.72 480 PRO A N 1
ATOM 3856 C CA . PRO A 1 480 ? -32.608 37.432 16.768 1.00 35.72 480 PRO A CA 1
ATOM 3857 C C . PRO A 1 480 ? -33.118 38.864 16.971 1.00 35.72 480 PRO A C 1
ATOM 3859 O O . PRO A 1 480 ? -34.313 39.142 16.864 1.00 35.72 480 PRO A O 1
ATOM 3862 N N . VAL A 1 481 ? -32.197 39.789 17.248 1.00 36.59 481 VAL A N 1
ATOM 3863 C CA . VAL A 1 481 ? -32.504 41.218 17.378 1.00 36.59 481 VAL A CA 1
ATOM 3864 C C . VAL A 1 481 ? -32.825 41.779 15.993 1.00 36.59 481 VAL A C 1
ATOM 3866 O O . VAL A 1 481 ? -31.926 42.077 15.207 1.00 36.59 481 VAL A O 1
ATOM 3869 N N . LYS A 1 482 ? -34.116 41.955 15.693 1.00 40.44 482 LYS A N 1
ATOM 3870 C CA . LYS A 1 482 ? -34.546 42.781 14.557 1.00 40.44 482 LYS A CA 1
ATOM 3871 C C . LYS A 1 482 ? -34.084 44.225 14.789 1.00 40.44 482 LYS A C 1
ATOM 3873 O O . LYS A 1 482 ? -34.419 44.817 15.812 1.00 40.44 482 LYS A O 1
ATOM 3878 N N . LYS A 1 483 ? -33.409 44.822 13.806 1.00 35.12 483 LYS A N 1
ATOM 3879 C CA . LYS A 1 483 ? -33.307 46.281 13.661 1.00 35.12 483 LYS A CA 1
ATOM 3880 C C . LYS A 1 483 ? -33.673 46.681 12.234 1.00 35.12 483 LYS A C 1
ATOM 3882 O O . LYS A 1 483 ? -32.985 46.307 11.291 1.00 35.12 483 LYS A O 1
ATOM 3887 N N . ALA A 1 484 ? -34.755 47.446 12.102 1.00 33.38 484 ALA A N 1
ATOM 3888 C CA . ALA A 1 484 ? -34.986 48.289 10.932 1.00 33.38 484 ALA A CA 1
ATOM 3889 C C . ALA A 1 484 ? -34.057 49.521 10.998 1.00 33.38 484 ALA A C 1
ATOM 3891 O O . ALA A 1 484 ? -33.517 49.826 12.064 1.00 33.38 484 ALA A O 1
ATOM 3892 N N . GLY A 1 485 ? -33.832 50.198 9.869 1.00 31.92 485 GLY A N 1
ATOM 3893 C CA . GLY A 1 485 ? -32.782 51.219 9.741 1.00 31.92 485 GLY A CA 1
ATOM 3894 C C . GLY A 1 485 ? -33.260 52.650 9.467 1.00 31.92 485 GLY A C 1
ATOM 3895 O O . GLY A 1 485 ? -34.416 52.893 9.134 1.00 31.92 485 GLY A O 1
ATOM 3896 N N . ALA A 1 486 ? -32.305 53.581 9.542 1.00 30.84 486 ALA A N 1
ATOM 3897 C CA . ALA A 1 486 ? -32.341 54.951 9.020 1.00 30.84 486 ALA A CA 1
ATOM 3898 C C . ALA A 1 486 ? -30.891 55.313 8.609 1.00 30.84 486 ALA A C 1
ATOM 3900 O O . ALA A 1 486 ? -29.965 55.013 9.355 1.00 30.84 486 ALA A O 1
ATOM 3901 N N . LYS A 1 487 ? -30.593 55.643 7.343 1.00 32.16 487 LYS A N 1
ATOM 3902 C CA . LYS A 1 487 ? -30.741 56.931 6.618 1.00 32.16 487 LYS A CA 1
ATOM 3903 C C . LYS A 1 487 ? -29.654 57.998 6.920 1.00 32.16 487 LYS A C 1
ATOM 3905 O O . LYS A 1 487 ? -29.764 58.728 7.889 1.00 32.16 487 LYS A O 1
ATOM 3910 N N . ALA A 1 488 ? -28.732 58.137 5.951 1.00 32.28 488 ALA A N 1
ATOM 3911 C CA . ALA A 1 488 ? -27.990 59.340 5.503 1.00 32.28 488 ALA A CA 1
ATOM 3912 C C . ALA A 1 488 ? -26.997 60.088 6.440 1.00 32.28 488 ALA A C 1
ATOM 3914 O O . ALA A 1 488 ? -27.317 60.424 7.570 1.00 32.28 488 ALA A O 1
ATOM 3915 N N . GLY A 1 489 ? -25.819 60.475 5.902 1.00 28.88 489 GLY A N 1
ATOM 3916 C CA . GLY A 1 489 ? -24.835 61.319 6.619 1.00 28.88 489 GLY A CA 1
ATOM 3917 C C . GLY A 1 489 ? -23.478 61.597 5.925 1.00 28.88 489 GLY A C 1
ATOM 3918 O O . GLY A 1 489 ? -22.466 61.109 6.395 1.00 28.88 489 GLY A O 1
ATOM 3919 N N . LYS A 1 490 ? -23.479 62.364 4.819 1.00 28.91 490 LYS A N 1
ATOM 3920 C CA . LYS A 1 490 ? -22.390 63.150 4.147 1.00 28.91 490 LYS A CA 1
ATOM 3921 C C . LYS A 1 490 ? -20.866 62.787 4.250 1.00 28.91 490 LYS A C 1
ATOM 3923 O O . LYS A 1 490 ? -20.292 62.601 5.310 1.00 28.91 490 LYS A O 1
ATOM 3928 N N . LYS A 1 491 ? -20.203 62.905 3.079 1.00 28.42 491 LYS A N 1
ATOM 3929 C CA . LYS A 1 491 ? -18.749 63.123 2.779 1.00 28.42 491 LYS A CA 1
ATOM 3930 C C . LYS A 1 491 ? -18.126 64.314 3.566 1.00 28.42 491 LYS A C 1
ATOM 3932 O O . LYS A 1 491 ? -18.935 65.128 4.015 1.00 28.42 491 LYS A O 1
ATOM 3937 N N . PRO A 1 492 ? -16.777 64.543 3.641 1.00 42.91 492 PRO A N 1
ATOM 3938 C CA . PRO A 1 492 ? -15.694 64.252 2.654 1.00 42.91 492 PRO A CA 1
ATOM 3939 C C . PRO A 1 492 ? -14.372 63.695 3.302 1.00 42.91 492 PRO A C 1
ATOM 3941 O O . PRO A 1 492 ? -14.510 63.017 4.308 1.00 42.91 492 PRO A O 1
ATOM 3944 N N . LEU A 1 493 ? -13.097 63.814 2.842 1.00 30.98 493 LEU A N 1
ATOM 3945 C CA . LEU A 1 493 ? -12.391 64.522 1.736 1.00 30.98 493 LEU A CA 1
ATOM 3946 C C . LEU A 1 493 ? -10.985 63.900 1.422 1.00 30.98 493 LEU A C 1
ATOM 3948 O O . LEU A 1 493 ? -10.326 63.444 2.343 1.00 30.98 493 LEU A O 1
ATOM 3952 N N . ALA A 1 494 ? -10.486 64.052 0.175 1.00 30.44 494 ALA A N 1
ATOM 3953 C CA . ALA A 1 494 ? -9.056 64.112 -0.264 1.00 30.44 494 ALA A CA 1
ATOM 3954 C C . ALA A 1 494 ? -8.071 62.914 -0.066 1.00 30.44 494 ALA A C 1
ATOM 3956 O O . ALA A 1 494 ? -8.339 62.008 0.706 1.00 30.44 494 ALA A O 1
ATOM 3957 N N . LYS A 1 495 ? -6.856 62.885 -0.675 1.00 31.52 495 LYS A N 1
ATOM 3958 C CA . LYS A 1 495 ? -6.399 63.091 -2.094 1.00 31.52 495 LYS A CA 1
ATOM 3959 C C . LYS A 1 495 ? -4.877 62.765 -2.228 1.00 31.52 495 LYS A C 1
ATOM 3961 O O . LYS A 1 495 ? -4.151 63.024 -1.277 1.00 31.52 495 LYS A O 1
ATOM 3966 N N . LYS A 1 496 ? -4.410 62.401 -3.447 1.00 30.44 496 LYS A N 1
ATOM 3967 C CA . LYS A 1 496 ? -3.012 62.121 -3.938 1.00 30.44 496 LYS A CA 1
ATOM 3968 C C . LYS A 1 496 ? -2.589 60.627 -3.931 1.00 30.44 496 LYS A C 1
ATOM 3970 O O . LYS A 1 496 ? -2.725 59.993 -2.899 1.00 30.44 496 LYS A O 1
ATOM 3975 N N . GLY A 1 497 ? -2.023 60.033 -5.000 1.00 29.98 497 GLY A N 1
ATOM 3976 C CA . GLY A 1 497 ? -2.163 60.324 -6.448 1.00 29.98 497 GLY A CA 1
ATOM 3977 C C . GLY A 1 497 ? -0.912 60.123 -7.345 1.00 29.98 497 GLY A C 1
ATOM 3978 O O . GLY A 1 497 ? 0.164 60.552 -6.950 1.00 29.98 497 GLY A O 1
ATOM 3979 N N . LYS A 1 498 ? -1.135 59.642 -8.596 1.00 34.41 498 LYS A N 1
ATOM 3980 C CA . LYS A 1 498 ? -0.201 59.500 -9.765 1.00 34.41 498 LYS A CA 1
ATOM 3981 C C . LYS A 1 498 ? 0.899 58.416 -9.640 1.00 34.41 498 LYS A C 1
ATOM 3983 O O . LYS A 1 498 ? 1.347 58.176 -8.531 1.00 34.41 498 LYS A O 1
ATOM 3988 N N . ALA A 1 499 ? 1.413 57.757 -10.699 1.00 33.50 499 ALA A N 1
ATOM 3989 C CA . ALA A 1 499 ? 1.066 57.538 -12.138 1.00 33.50 499 ALA A CA 1
ATOM 3990 C C . ALA A 1 499 ? 1.917 56.320 -12.657 1.00 33.50 499 ALA A C 1
ATOM 3992 O O . ALA A 1 499 ? 2.704 55.814 -11.865 1.00 33.50 499 ALA A O 1
ATOM 3993 N N . ALA A 1 500 ? 1.878 55.768 -13.887 1.00 32.88 500 ALA A N 1
ATOM 3994 C CA . ALA A 1 500 ? 1.188 56.051 -15.171 1.00 32.88 500 ALA A CA 1
ATOM 3995 C C . ALA A 1 500 ? 0.508 54.741 -15.718 1.00 32.88 500 ALA A C 1
ATOM 3997 O O . ALA A 1 500 ? 0.161 53.921 -14.874 1.00 32.88 500 ALA A O 1
ATOM 3998 N N . ALA A 1 501 ? 0.073 54.449 -16.965 1.00 33.09 501 ALA A N 1
ATOM 3999 C CA . ALA A 1 501 ? 0.462 54.642 -18.392 1.00 33.09 501 ALA A CA 1
ATOM 4000 C C . ALA A 1 501 ? 1.709 53.842 -18.855 1.00 33.09 501 ALA A C 1
ATOM 4002 O O . ALA A 1 501 ? 2.713 53.884 -18.155 1.00 33.09 501 ALA A O 1
ATOM 4003 N N . THR A 1 502 ? 1.737 53.112 -19.988 1.00 30.33 502 THR A N 1
ATOM 4004 C CA . THR A 1 502 ? 0.864 52.992 -21.199 1.00 30.33 502 THR A CA 1
ATOM 4005 C C . THR A 1 502 ? 0.562 51.506 -21.552 1.00 30.33 502 THR A C 1
ATOM 4007 O O . THR A 1 502 ? 1.222 50.633 -21.005 1.00 30.33 502 THR A O 1
ATOM 4010 N N . ALA A 1 503 ? -0.402 51.047 -22.376 1.00 31.16 503 ALA A N 1
ATOM 4011 C CA . ALA A 1 503 ? -1.445 51.596 -23.275 1.00 31.16 503 ALA A CA 1
ATOM 4012 C C . ALA A 1 503 ? -1.265 51.326 -24.798 1.00 31.16 503 ALA A C 1
ATOM 4014 O O . ALA A 1 503 ? -0.805 52.201 -25.525 1.00 31.16 503 ALA A O 1
ATOM 4015 N N . ALA A 1 504 ? -1.728 50.155 -25.275 1.00 29.30 504 ALA A N 1
ATOM 4016 C CA . ALA A 1 504 ? -2.174 49.868 -26.656 1.00 29.30 504 ALA A CA 1
ATOM 4017 C C . ALA A 1 504 ? -3.009 48.553 -26.691 1.00 29.30 504 ALA A C 1
ATOM 4019 O O . ALA A 1 504 ? -2.746 47.664 -25.889 1.00 29.30 504 ALA A O 1
ATOM 4020 N N . GLY A 1 505 ? -4.012 48.352 -27.561 1.00 26.95 505 GLY A N 1
ATOM 4021 C CA . GLY A 1 505 ? -4.648 49.351 -28.429 1.00 26.95 505 GLY A CA 1
ATOM 4022 C C . GLY A 1 505 ? -5.352 48.824 -29.691 1.00 26.95 505 GLY A C 1
ATOM 4023 O O . GLY A 1 505 ? -4.984 49.256 -30.778 1.00 26.95 505 GLY A O 1
ATOM 4024 N N . THR A 1 506 ? -6.365 47.949 -29.607 1.00 29.53 506 THR A N 1
ATOM 4025 C CA . THR A 1 506 ? -7.205 47.623 -30.788 1.00 29.53 506 THR A CA 1
ATOM 4026 C C . THR A 1 506 ? -8.638 47.223 -30.421 1.00 29.53 506 THR A C 1
ATOM 4028 O O . THR A 1 506 ? -8.869 46.549 -29.421 1.00 29.53 506 THR A O 1
ATOM 4031 N N . LYS A 1 507 ? -9.598 47.639 -31.256 1.00 29.36 507 LYS A N 1
ATOM 4032 C CA . LYS A 1 507 ? -10.990 47.160 -31.304 1.00 29.36 507 LYS A CA 1
ATOM 4033 C C . LYS A 1 507 ? -11.239 46.527 -32.673 1.00 29.36 507 LYS A C 1
ATOM 4035 O O . LYS A 1 507 ? -10.695 47.011 -33.665 1.00 29.36 507 LYS A O 1
ATOM 4040 N N . THR A 1 508 ? -12.171 45.586 -32.750 1.00 28.55 508 THR A N 1
ATOM 4041 C CA . THR A 1 508 ? -13.040 45.422 -33.928 1.00 28.55 508 THR A CA 1
ATOM 4042 C C . THR A 1 508 ? -14.370 44.810 -33.485 1.00 28.55 508 THR A C 1
ATOM 4044 O O . THR A 1 508 ? -14.486 44.347 -32.349 1.00 28.55 508 THR A O 1
ATOM 4047 N N . GLU A 1 509 ? -15.394 44.910 -34.326 1.00 28.44 509 GLU A N 1
ATOM 4048 C CA . GLU A 1 509 ? -16.796 44.685 -33.958 1.00 28.44 509 GLU A CA 1
ATOM 4049 C C . GLU A 1 509 ? -17.346 43.388 -34.573 1.00 28.44 509 GLU A C 1
ATOM 4051 O O . GLU A 1 509 ? -16.861 42.920 -35.600 1.00 28.44 509 GLU A O 1
ATOM 4056 N N . GLY A 1 510 ? -18.372 42.819 -33.940 1.00 27.12 510 GLY A N 1
ATOM 4057 C CA . GLY A 1 510 ? -19.066 41.611 -34.388 1.00 27.12 510 GLY A CA 1
ATOM 4058 C C . GLY A 1 510 ? -19.980 41.095 -33.278 1.00 27.12 510 GLY A C 1
ATOM 4059 O O . GLY A 1 510 ? -19.496 40.719 -32.214 1.00 27.12 510 GLY A O 1
ATOM 4060 N N . GLY A 1 511 ? -21.295 41.142 -33.489 1.00 24.72 511 GLY A N 1
ATOM 4061 C CA . GLY A 1 511 ? -22.304 40.703 -32.516 1.00 24.72 511 GLY A CA 1
ATOM 4062 C C . GLY A 1 511 ? -23.251 39.655 -33.100 1.00 24.72 511 GLY A C 1
ATOM 4063 O O . GLY A 1 511 ? -23.047 39.228 -34.232 1.00 24.72 511 GLY A O 1
ATOM 4064 N N . ILE A 1 512 ? -24.318 39.337 -32.348 1.00 28.44 512 ILE A N 1
ATOM 4065 C CA . ILE A 1 512 ? -25.336 38.303 -32.646 1.00 28.44 512 ILE A CA 1
ATOM 4066 C C . ILE A 1 512 ? -24.731 36.889 -32.446 1.00 28.44 512 ILE A C 1
ATOM 4068 O O . ILE A 1 512 ? -23.746 36.535 -33.079 1.00 28.44 512 ILE A O 1
ATOM 4072 N N . ASN A 1 513 ? -25.213 36.041 -31.532 1.00 28.42 513 ASN A N 1
ATOM 4073 C CA . ASN A 1 513 ? -26.613 35.753 -31.192 1.00 28.42 513 ASN A CA 1
ATOM 4074 C C . ASN A 1 513 ? -26.801 35.344 -29.713 1.00 28.42 513 ASN A C 1
ATOM 4076 O O . ASN A 1 513 ? -25.849 34.902 -29.071 1.00 28.42 513 ASN A O 1
ATOM 4080 N N . ASP A 1 514 ? -28.038 35.406 -29.214 1.00 30.30 514 ASP A N 1
ATOM 4081 C CA . ASP A 1 514 ? -28.437 34.773 -27.947 1.00 30.30 514 ASP A CA 1
ATOM 4082 C C . ASP A 1 514 ? -28.570 33.241 -28.091 1.00 30.30 514 ASP A C 1
ATOM 4084 O O . ASP A 1 514 ? -28.903 32.728 -29.163 1.00 30.30 514 ASP A O 1
ATOM 4088 N N . GLY A 1 515 ? -28.345 32.503 -27.000 1.00 29.08 515 GLY A N 1
ATOM 4089 C CA . GLY A 1 515 ? -28.536 31.050 -26.929 1.00 29.08 515 GLY A CA 1
ATOM 4090 C C . GLY A 1 515 ? -28.461 30.533 -25.489 1.00 29.08 515 GLY A C 1
ATOM 4091 O O . GLY A 1 515 ? -27.508 30.838 -24.775 1.00 29.08 515 GLY A O 1
ATOM 4092 N N . ASP A 1 516 ? -29.482 29.790 -25.053 1.00 30.61 516 ASP A N 1
ATOM 4093 C CA . ASP A 1 516 ? -29.673 29.399 -23.650 1.00 30.61 516 ASP A CA 1
ATOM 4094 C C . ASP A 1 516 ? -28.572 28.496 -23.072 1.00 30.61 516 ASP A C 1
ATOM 4096 O O . ASP A 1 516 ? -28.094 27.562 -23.713 1.00 30.61 516 ASP A O 1
ATOM 4100 N N . ASP A 1 517 ? -28.255 28.732 -21.797 1.00 31.17 517 ASP A N 1
ATOM 4101 C CA . ASP A 1 517 ? -27.223 28.038 -21.020 1.00 31.17 517 ASP A CA 1
ATOM 4102 C C . ASP A 1 517 ? -27.830 26.840 -20.235 1.00 31.17 517 ASP A C 1
ATOM 4104 O O . ASP A 1 517 ? -28.523 27.037 -19.220 1.00 31.17 517 ASP A O 1
ATOM 4108 N N . PRO A 1 518 ? -27.637 25.573 -20.669 1.00 34.28 518 PRO A N 1
ATOM 4109 C CA . PRO A 1 518 ? -28.252 24.411 -20.032 1.00 34.28 518 PRO A CA 1
ATOM 4110 C C . PRO A 1 518 ? -27.515 24.040 -18.736 1.00 34.28 518 PRO A C 1
ATOM 4112 O O . PRO A 1 518 ? -26.576 23.243 -18.723 1.00 34.28 518 PRO A O 1
ATOM 4115 N N . LYS A 1 519 ? -27.983 24.603 -17.614 1.00 34.44 519 LYS A N 1
ATOM 4116 C CA . LYS A 1 519 ? -27.466 24.372 -16.249 1.00 34.44 519 LYS A CA 1
ATOM 4117 C C . LYS A 1 519 ? -27.080 22.910 -15.986 1.00 34.44 519 LYS A C 1
ATOM 4119 O O . LYS A 1 519 ? -27.941 22.033 -15.896 1.00 34.44 519 LYS A O 1
ATOM 4124 N N . ALA A 1 520 ? -25.787 22.677 -15.755 1.00 33.53 520 ALA A N 1
ATOM 4125 C CA . ALA A 1 520 ? -25.253 21.356 -15.438 1.00 33.53 520 ALA A CA 1
ATOM 4126 C C . ALA A 1 520 ? -25.951 20.728 -14.205 1.00 33.53 520 ALA A C 1
ATOM 4128 O O . ALA A 1 520 ? -26.078 21.385 -13.164 1.00 33.53 520 ALA A O 1
ATOM 4129 N N . PRO A 1 521 ? -26.393 19.456 -14.273 1.00 35.00 521 PRO A N 1
ATOM 4130 C CA . PRO A 1 521 ? -27.154 18.831 -13.197 1.00 35.00 521 PRO A CA 1
ATOM 4131 C C . PRO A 1 521 ? -26.285 18.549 -11.954 1.00 35.00 521 PRO A C 1
ATOM 4133 O O . PRO A 1 521 ? -25.109 18.191 -12.074 1.00 35.00 521 PRO A O 1
ATOM 4136 N N . PRO A 1 522 ? -26.846 18.650 -10.733 1.00 35.06 522 PRO A N 1
ATOM 4137 C CA . PRO A 1 522 ? -26.085 18.460 -9.503 1.00 35.06 522 PRO A CA 1
ATOM 4138 C C . PRO A 1 522 ? -25.597 17.012 -9.349 1.00 35.06 522 PRO A C 1
ATOM 4140 O O . PRO A 1 522 ? -26.371 16.058 -9.463 1.00 35.06 522 PRO A O 1
ATOM 4143 N N . LYS A 1 523 ? -24.307 16.848 -9.020 1.00 34.25 523 LYS A N 1
ATOM 4144 C CA . LYS A 1 523 ? -23.654 15.544 -8.805 1.00 34.25 523 LYS A CA 1
ATOM 4145 C C . LYS A 1 523 ? -24.385 14.725 -7.727 1.00 34.25 523 LYS A C 1
ATOM 4147 O O . LYS A 1 523 ? -24.227 14.972 -6.529 1.00 34.25 523 LYS A O 1
ATOM 4152 N N . LYS A 1 524 ? -25.161 13.717 -8.145 1.00 32.91 524 LYS A N 1
ATOM 4153 C CA . LYS A 1 524 ? -25.795 12.739 -7.245 1.00 32.91 524 LYS A CA 1
ATOM 4154 C C . LYS A 1 524 ? -24.711 11.994 -6.459 1.00 32.91 524 LYS A C 1
ATOM 4156 O O . LYS A 1 524 ? -23.882 11.308 -7.049 1.00 32.91 524 LYS A O 1
ATOM 4161 N N . LYS A 1 525 ? -24.737 12.081 -5.124 1.00 31.81 525 LYS A N 1
ATOM 4162 C CA . LYS A 1 525 ? -23.892 11.236 -4.265 1.00 31.81 525 LYS A CA 1
ATOM 4163 C C . LYS A 1 525 ? -24.334 9.778 -4.416 1.00 31.81 525 LYS A C 1
ATOM 4165 O O . LYS A 1 525 ? -25.458 9.444 -4.043 1.00 31.81 525 LYS A O 1
ATOM 4170 N N . GLY A 1 526 ? -23.460 8.925 -4.948 1.00 30.41 526 GLY A N 1
ATOM 4171 C CA . GLY A 1 526 ? -23.723 7.492 -5.063 1.00 30.41 526 GLY A CA 1
ATOM 4172 C C . GLY A 1 526 ? -23.979 6.864 -3.690 1.00 30.41 526 GLY A C 1
ATOM 4173 O O . GLY A 1 526 ? -23.191 7.039 -2.760 1.00 30.41 526 GLY A O 1
ATOM 4174 N N . ARG A 1 527 ? -25.087 6.128 -3.547 1.00 28.66 527 ARG A N 1
ATOM 4175 C CA . ARG A 1 527 ? -25.286 5.238 -2.396 1.00 28.66 527 ARG A CA 1
ATOM 4176 C C . ARG A 1 527 ? -24.386 4.017 -2.582 1.00 28.66 527 ARG A C 1
ATOM 4178 O O . ARG A 1 527 ? -24.454 3.383 -3.630 1.00 28.66 527 ARG A O 1
ATOM 4185 N N . ARG A 1 528 ? -23.595 3.659 -1.563 1.00 34.78 528 ARG A N 1
ATOM 4186 C CA . ARG A 1 528 ? -22.938 2.341 -1.519 1.00 34.78 528 ARG A CA 1
ATOM 4187 C C . ARG A 1 528 ? -24.008 1.234 -1.594 1.00 34.78 528 ARG A C 1
ATOM 4189 O O . ARG A 1 528 ? -25.074 1.418 -0.991 1.00 34.78 528 ARG A O 1
ATOM 4196 N N . PRO A 1 529 ? -23.746 0.103 -2.274 1.00 31.89 529 PRO A N 1
ATOM 4197 C CA . PRO A 1 529 ? -24.610 -1.069 -2.196 1.00 31.89 529 PRO A CA 1
ATOM 4198 C C . PRO A 1 529 ? -24.798 -1.516 -0.744 1.00 31.89 529 PRO A C 1
ATOM 4200 O O . PRO A 1 529 ? -23.874 -1.426 0.069 1.00 31.89 529 PRO A O 1
ATOM 4203 N N . LYS A 1 530 ? -25.990 -2.021 -0.417 1.00 29.81 530 LYS A N 1
ATOM 4204 C CA . LYS A 1 530 ? -26.159 -2.845 0.781 1.00 29.81 530 LYS A CA 1
ATOM 4205 C C . LYS A 1 530 ? -25.739 -4.263 0.422 1.00 29.81 530 LYS A C 1
ATOM 4207 O O . LYS A 1 530 ? -26.349 -4.856 -0.462 1.00 29.81 530 LYS A O 1
ATOM 4212 N N . TRP A 1 531 ? -24.762 -4.799 1.138 1.00 29.98 531 TRP A N 1
ATOM 4213 C CA . TRP A 1 531 ? -24.618 -6.245 1.240 1.00 29.98 531 TRP A CA 1
ATOM 4214 C C . TRP A 1 531 ? -25.770 -6.767 2.107 1.00 29.98 531 TRP A C 1
ATOM 4216 O O . TRP A 1 531 ? -26.026 -6.218 3.184 1.00 29.98 531 TRP A O 1
ATOM 4226 N N . ASN A 1 532 ? -26.486 -7.773 1.611 1.00 27.83 532 ASN A N 1
ATOM 4227 C CA . ASN A 1 532 ? -27.311 -8.630 2.459 1.00 27.83 532 ASN A CA 1
ATOM 4228 C C . ASN A 1 532 ? -26.407 -9.710 3.087 1.00 27.83 532 ASN A C 1
ATOM 4230 O O . ASN A 1 532 ? -25.362 -10.008 2.501 1.00 27.83 532 ASN A O 1
ATOM 4234 N N . PRO A 1 533 ? -26.772 -10.236 4.270 1.00 46.22 533 PRO A N 1
ATOM 4235 C CA . PRO A 1 533 ? -26.104 -11.385 4.876 1.00 46.22 533 PRO A CA 1
ATOM 4236 C C . PRO A 1 533 ? -26.409 -12.688 4.122 1.00 46.22 533 PRO A C 1
ATOM 4238 O O . PRO A 1 533 ? -27.476 -12.743 3.464 1.00 46.22 533 PRO A O 1
#

Organism: NCBI:txid1144522

Solvent-accessible surface area (backbone atoms only — not comparable to full-atom values): 31553 Å² total; per-residue (Å²): 137,62,76,63,57,53,54,45,55,45,31,67,71,24,62,97,48,105,50,52,60,85,62,88,54,64,68,56,68,70,59,42,52,57,48,22,76,70,66,14,37,32,56,60,55,71,38,65,95,54,99,44,68,64,63,30,51,51,38,47,44,54,50,51,39,54,66,41,68,94,48,90,71,51,56,43,83,88,34,30,63,64,34,53,49,54,50,51,78,41,36,50,66,38,47,49,86,50,54,74,42,44,45,54,54,50,69,62,65,50,54,87,76,38,82,55,34,90,66,52,53,48,42,51,24,60,68,35,68,65,54,44,52,49,27,51,50,49,32,58,77,68,61,31,67,72,49,52,52,35,60,68,36,90,53,38,59,48,54,46,42,70,65,50,58,66,73,49,53,81,73,93,76,88,78,59,70,67,61,54,48,50,48,48,57,50,48,50,48,54,48,51,50,48,69,76,41,55,90,75,44,72,69,41,69,60,55,52,54,51,50,52,51,33,48,37,59,39,44,58,72,45,55,71,88,54,21,53,56,51,46,53,51,52,54,55,57,44,67,72,50,41,86,79,47,57,43,68,58,42,34,53,51,49,57,47,44,51,62,29,26,44,72,85,41,77,36,19,64,63,47,54,55,50,50,60,72,36,33,87,80,42,32,58,53,39,59,53,46,54,48,51,60,72,74,40,79,73,52,70,65,54,53,53,50,39,34,52,47,35,41,39,92,89,29,86,24,29,53,62,39,51,34,45,28,56,30,38,35,74,65,39,91,79,56,14,64,62,24,44,55,41,41,29,55,29,69,69,62,31,91,74,70,54,64,74,41,50,54,47,48,54,56,46,52,44,38,48,46,40,39,41,30,57,28,52,76,68,72,43,63,61,72,60,46,52,52,48,50,55,55,70,62,33,65,71,43,52,72,38,54,78,55,33,53,52,52,39,48,42,49,24,45,36,47,76,74,68,38,54,64,80,69,49,71,82,70,45,74,77,59,90,64,69,93,83,46,66,55,59,56,52,38,56,51,50,62,70,70,62,65,63,70,86,49,48,50,25,34,98,82,49,58,44,66,59,74,70,78,83,77,58,79,84,74,76,78,77,70,88,82,85,76,88,90,84,86,88,84,81,87,90,81,92,87,89,82,90,87,84,91,88,92,85,89,85,87,86,87,87,78,89,80,91,79,89,82,82,76,81,78,80,85,76,80,79,77,78,82,79,82,78,135

Nearest PDB structures (foldseek):
  8cmk-assembly1_A  TM=2.531E-01  e=1.114E-01  Homo sapiens
  4eqf-assembly1_A  TM=2.875E-01  e=3.182E+00  Mus musculus
  6eou-assembly1_A  TM=2.358E-01  e=1.939E+00  Homo sapiens
  5khr-assembly1_C  TM=2.136E-01  e=1.430E+00  Homo sapiens
  6q6h-assembly1_J  TM=1.870E-01  e=1.665E+00  Homo sapiens

Foldseek 3Di:
DDPVQLLVVQCVQQPPHPRNGQDPAQDDPVVVLVVCVRQALQLNQQQDDDPDRQSRQVSSQVSVCLLCVVDDQDRCHVCVPVNSVSCVVLSCCRANDALVSCVSVCVRPQDVVNPCCLPPRSCSRNVDVQRSLRNLVVCVVVVPVNNVSQLQDQCSLVSNLVRLLVLLADDPDDDDPVSLVSNLSSLVSNLVSCLVCVPRHPPSVVSLVSSLVSLLNCLLVDDLVNNVSSLVSNLSSLVVPVVPDALVVNQVSLLSSCVSQAPPGNSNLSSLVSVLVCCVPRNPLQRSLVSLVVSPDDDLSSLVSLLVSLLPQSHPNVLQSLLVLLLCLQQPPPCNLSSLLSNLVSLVNRPDDDPVSVVQLLVSLLFVLLLQLLQQVVVHDVVSNVSVLVSLLDPSQVVNPVSVVSNQQSVLVCVVVPSHDPCCPVRHDHDDHDPPDVSVVVSVQCVVVVDDSSQPCCDPVSRHGDDRPVPDDPPPPPDDDDDDDDDDDDDDDDDDDDDDDDDDDDDDDDDDDDDDDDDDDDDDDDDDDDDDD

Sequence (533 aa):
MTKNEATQWWKESFSQTDLETIPSQCPNIAKAIEIWTKISPVILANTNKHDNEEDYWKSVQTLMQKLVPDQSIPDPKSKILDFWNILYDNKTIIAPETPEQCLPLINYLCPTPCNDFFVLDFPRSINNPMLALRTYQYLHTSNHPKCVGFISENGAIGRLMDFYLPFLTPLLGQYDNMYWQYRLEMCDLIVSLVVSHFEEIPLIDNFVISLNSKITSILSDAPLEYAADFVRYAIQINKVSMPRIKPETATKRILNLLAAAPPGTAAHAPLVRFAYKMVSDFVATESLAKYLINQGVTCSYDLEILATIAINPQSNAQKIVICQLASVMVLDPIYGRSAALLFAKVLSRVKELNAEAKEWVILFIRRLIVFIALAFNKKRYSGKIARIAEILTHPDLKEIGWLNDEIIRNISAMKKEKLSPPYFDTLFETVEVPEDDKWKSDYEIFSQEHPSLKRFPFGPTGNALLENEQTKPKTKKKGPVKKAGAKAGKKPLAKKGKAAATAAGTKTEGGINDGDDPKAPPKKKGRRPKWNP

Secondary structure (DSSP, 8-state):
--HHHHHHHHHHHTTTSTTSS--SSPPPHHHHHHHHHHH-HHHHHHS---SSHHHHHHHHHHHHHHHSTTS----HHHHHHHHHHHHHHTHHHHS--STTTTHHHHHHH--SS-TTIIIIIHHHHH--HHHHHHHHHHHHHTT-HHHHHHHTSTTHHHHHHHHHGGGGS--SS---HHHHHHHHHHHHHHHHHHHHSTTTSTTHHHHHHHHHHHHHHHHTT--HHHHHHHHHHHHHHHHHHGGGS-HHHHHHHHHHHHHHS-TTSTTHHHHHHHHHHTTTTT--HHHHHHHHHHH---SHHHHHHHHHHHHSTT-TTHHHHHHHHHHHHHH-TTTHHHHHHHHHHHHHH-SS--HHHHHHHHHHHHHHHHHHHHHHHTT--HHHHHHHHHHHT-HHHHTSHHHHHHHHHHHHHHHHTT-S-TTHHHHS------TT-HHHHHHHHHHHH---TTTTTB-TTSSSBPPPGGGS-----------------------------------------------PPP---PPPPPPP-

pLDDT: mean 83.4, std 19.52, range [24.72, 97.69]